Protein AF-0000000084340929 (afdb_homodimer)

Solvent-accessible surface area (backbone atoms only — not comparable to full-atom values): 29767 Å² total; per-residue (Å²): 101,74,38,92,59,51,50,78,84,49,57,75,44,72,41,62,50,47,20,60,75,65,72,46,51,52,34,34,38,38,35,27,52,46,15,69,33,57,70,21,13,46,46,33,40,20,46,16,33,44,50,16,48,39,52,73,74,58,40,46,26,38,19,27,23,43,46,34,85,30,56,43,48,23,32,52,17,29,52,28,29,44,70,72,26,44,32,36,35,23,25,20,44,69,55,78,90,24,58,35,45,22,46,11,44,72,36,64,28,46,80,41,65,72,79,36,76,53,79,66,53,21,52,57,48,16,46,53,49,13,52,50,36,32,73,71,70,44,41,36,41,55,40,53,48,68,43,43,38,33,60,14,8,47,30,27,18,50,44,29,51,54,46,57,63,68,43,68,83,61,70,46,51,29,38,32,32,51,22,69,69,21,20,60,53,9,9,30,41,15,22,30,44,70,51,89,63,88,43,42,34,38,32,29,16,25,69,46,60,40,72,64,44,47,55,52,18,54,52,35,8,44,49,22,7,61,74,71,70,48,46,67,40,58,71,88,35,58,42,69,39,77,52,26,80,93,30,73,57,44,64,52,73,66,28,50,51,47,31,51,48,38,28,40,32,62,24,43,62,43,11,49,47,46,37,15,50,33,48,43,53,42,51,48,38,42,70,72,43,67,80,51,31,31,32,33,48,42,52,28,38,54,67,58,16,51,54,52,44,42,62,64,56,58,127,102,72,39,91,59,50,49,76,84,49,56,74,43,74,42,62,52,46,21,60,76,66,70,46,51,52,34,33,38,37,35,28,51,46,16,68,32,56,68,20,13,46,46,34,40,22,45,17,33,44,51,17,48,40,54,72,75,59,40,46,28,38,18,27,24,43,46,32,82,30,56,42,48,22,34,53,17,31,53,26,29,43,70,70,25,45,31,36,35,24,24,19,45,71,54,78,91,23,59,35,44,22,47,11,43,74,36,62,26,46,80,43,66,72,79,37,76,53,79,66,51,22,50,57,49,17,45,52,50,14,51,50,37,32,73,72,71,43,42,36,42,56,40,53,48,68,43,42,38,33,59,15,9,47,29,27,18,51,45,29,52,53,48,56,63,70,42,68,84,61,71,46,52,31,39,32,32,52,21,68,68,21,21,61,54,9,9,30,43,16,21,29,45,71,50,90,63,87,46,41,33,38,33,29,15,25,69,47,59,41,71,64,46,47,56,52,18,52,52,34,8,43,50,23,8,59,74,71,71,49,47,65,39,57,72,86,36,59,42,71,39,75,51,25,80,93,32,71,56,44,64,51,74,65,26,50,51,47,32,50,48,38,29,41,32,61,25,44,63,44,11,49,47,47,37,16,50,32,47,42,51,42,51,49,38,42,70,72,44,66,78,52,32,30,31,32,46,42,50,27,38,55,68,58,17,51,53,53,45,41,62,66,56,56,128

Foldseek 3Di:
DFAQAFDDDADKDWLVQLCVVLVFFIAIERFQCRRPHPQLFQLNLLLRQVLVVCVVVPAQAEEEEEELQASNLLVNLLSCLVSNHAYEYEYEDDNPPRQSVVNSVVSPHHYHYPPHNDGVVRQVVSCVVQVVCVVVPGNYYYQYGSSQALRSLCSLLVVLVVVLVNCVPFAAQEEFFEQEQQSNVLSNQLNCQQDPHLHAYEYEYQADDPVVSLVRSQVSNQSNNVVVVHDRGDSVSYHYDYQNPPHAQAADPQLVVVQVSCCVGVVDQAGSHTRSSRSSVQVVCRVPNDDGYYYYYPRGSNRRSVVVVVVVPPD/DFAQAFDDDADKDWLVQLCVVLVFFIAIERFQCRRPHDQLRQLNLLLRQVLVVCVVVPAQAEEEEEELQASNLLVNLLSCLVSNHAYEYEYEDDNPPRVSVVNSVVSPHHYHYPPHNPGVVRQVVSCVVQVVCVVVPGNYDYQYGSSQALRSLCSLLVVLVVVLVNCVPFAAQEEFFEQEQQSNVLSNQLNCQQDPHLHAYEYEYQADDPVVSLVRSQVSNQSNNVVVVHDRGDSVSYHYHYQNPPHAQAADPQLVVVQVVCCVGVVDQAGSHTRSSRSSVQSVCRVPNDDGYYYYYPRGSNRRSVVVVVVVPPD

Radius of gyration: 23.86 Å; Cα contacts (8 Å, |Δi|>4): 1573; chains: 2; bounding box: 56×65×59 Å

Sequence (630 aa):
MRFPLAVLPTPLVRADRLTAALATGPLLVKRDDLTGFGAAGNKARALEHLIGQARRVGAEALVACGGPGSNFVAAVAMAAKVAGLDCEIVLWGDPAGAPNVALARAAGARIVCTGSTDRAEPEIRATRRAAELTAAGTRAVAVPRGGSTPVGALGFAAAATELAAQLAGVRPAAIVLPVGSGGSCAGLLAGLAGTDLDVPVVGVSVSRPPGAARAAVLEIAAECAVLRGGPPPRPDQLELVDAVGAGFGITSAREDELARLALHTEGLLLDATYGAKTFAVAVELLQHGPAGPVLWWHTGGVVPAVAHLTKEAVPMRFPLAVLPTPLVRADRLTAALATGPLLVKRDDLTGFGAAGNKARALEHLIGQARRVGAEALVACGGPGSNFVAAVAMAAKVAGLDCEIVLWGDPAGAPNVALARAAGARIVCTGSTDRAEPEIRATRRAAELTAAGTRAVAVPRGGSTPVGALGFAAAATELAAQLAGVRPAAIVLPVGSGGSCAGLLAGLAGTDLDVPVVGVSVSRPPGAARAAVLEIAAECAVLRGGPPPRPDQLELVDAVGAGFGITSAREDELARLALHTEGLLLDATYGAKTFAVAVELLQHGPAGPVLWWHTGGVVPAVAHLTKEAVP

Organism: Pseudonocardia thermophila (NCBI:txid1848)

Nearest PDB structures (foldseek):
  4d99-assembly1_B  TM=9.158E-01  e=7.202E-27  Salmonella enterica subsp. enterica serovar Typhimurium
  4d92-assembly2_C  TM=8.691E-01  e=6.770E-27  Salmonella enterica subsp. enterica serovar Typhimurium
  1tzk-assembly1_C  TM=9.096E-01  e=5.917E-26  Pseudomonas sp. ACP
  1rqx-assembly1_B  TM=8.835E-01  e=1.499E-25  Pseudomonas sp. ACP
  4coo-assembly1_A  TM=6.956E-01  e=1.933E-14  Homo sapiens

Structure (mmCIF, N/CA/C/O backbone):
data_AF-0000000084340929-model_v1
#
loop_
_entity.id
_entity.type
_entity.pdbx_description
1 polymer 'D-cysteine desulfhydrase'
#
loop_
_atom_site.group_PDB
_atom_site.id
_atom_site.type_symbol
_atom_site.label_atom_id
_atom_site.label_alt_id
_atom_site.label_comp_id
_atom_site.label_asym_id
_atom_site.label_entity_id
_atom_site.label_seq_id
_atom_site.pdbx_PDB_ins_code
_atom_site.Cartn_x
_atom_site.Cartn_y
_atom_site.Cartn_z
_atom_site.occupancy
_atom_site.B_iso_or_equiv
_atom_site.auth_seq_id
_atom_site.auth_comp_id
_atom_site.auth_asym_id
_atom_site.auth_atom_id
_atom_site.pdbx_PDB_model_num
ATOM 1 N N . MET A 1 1 ? 15.453 -22.688 -1.314 1 83.94 1 MET A N 1
ATOM 2 C CA . MET A 1 1 ? 15.711 -21.547 -0.455 1 83.94 1 MET A CA 1
ATOM 3 C C . MET A 1 1 ? 14.781 -20.375 -0.798 1 83.94 1 MET A C 1
ATOM 5 O O . MET A 1 1 ? 14.461 -20.156 -1.968 1 83.94 1 MET A O 1
ATOM 9 N N . ARG A 1 2 ? 14.25 -19.766 0.134 1 94.69 2 ARG A N 1
ATOM 10 C CA . ARG A 1 2 ? 13.352 -18.625 0.03 1 94.69 2 ARG A CA 1
ATOM 11 C C . ARG A 1 2 ? 14.141 -17.344 -0.212 1 94.69 2 ARG A C 1
ATOM 13 O O . ARG A 1 2 ? 15.25 -17.172 0.305 1 94.69 2 ARG A O 1
ATOM 20 N N . PHE A 1 3 ? 13.797 -16.469 -1.146 1 98 3 PHE A N 1
ATOM 21 C CA . PHE A 1 3 ? 14.312 -15.133 -1.385 1 98 3 PHE A CA 1
ATOM 22 C C . PHE A 1 3 ? 13.391 -14.078 -0.785 1 98 3 PHE A C 1
ATOM 24 O O . PHE A 1 3 ? 12.367 -13.734 -1.383 1 98 3 PHE A O 1
ATOM 31 N N . PRO A 1 4 ? 13.688 -13.531 0.416 1 97.62 4 PRO A N 1
ATOM 32 C CA . PRO A 1 4 ? 12.734 -12.68 1.126 1 97.62 4 PRO A CA 1
ATOM 33 C C . PRO A 1 4 ? 12.414 -11.391 0.364 1 97.62 4 PRO A C 1
ATOM 35 O O . PRO A 1 4 ? 13.328 -10.688 -0.074 1 97.62 4 PRO A O 1
ATOM 38 N N . LEU A 1 5 ? 11.133 -11.133 0.157 1 98.38 5 LEU A N 1
ATOM 39 C CA . LEU A 1 5 ? 10.648 -9.938 -0.527 1 98.38 5 LEU A CA 1
ATOM 40 C C . LEU A 1 5 ? 9.641 -9.188 0.333 1 98.38 5 LEU A C 1
ATOM 42 O O . LEU A 1 5 ? 9.766 -7.977 0.541 1 98.38 5 LEU A O 1
ATOM 46 N N . ALA A 1 6 ? 8.656 -9.852 0.887 1 98.19 6 ALA A N 1
ATOM 47 C CA . ALA A 1 6 ? 7.512 -9.273 1.589 1 98.19 6 ALA A CA 1
ATOM 48 C C . ALA A 1 6 ? 7.875 -8.914 3.029 1 98.19 6 ALA A C 1
ATOM 50 O O . ALA A 1 6 ? 8.789 -9.508 3.609 1 98.19 6 ALA A O 1
ATOM 51 N N . VAL A 1 7 ? 7.25 -7.906 3.557 1 98.06 7 VAL A N 1
ATOM 52 C CA . VAL A 1 7 ? 7.281 -7.641 4.992 1 98.06 7 VAL A CA 1
ATOM 53 C C . VAL A 1 7 ? 6.191 -8.453 5.691 1 98.06 7 VAL A C 1
ATOM 55 O O . VAL A 1 7 ? 5.004 -8.172 5.539 1 98.06 7 VAL A O 1
ATOM 58 N N . LEU A 1 8 ? 6.547 -9.508 6.457 1 97.94 8 LEU A N 1
ATOM 59 C CA . LEU A 1 8 ? 5.625 -10.453 7.078 1 97.94 8 LEU A CA 1
ATOM 60 C C . LEU A 1 8 ? 5.801 -10.469 8.594 1 97.94 8 LEU A C 1
ATOM 62 O O . LEU A 1 8 ? 6.879 -10.148 9.102 1 97.94 8 LEU A O 1
ATOM 66 N N . PRO A 1 9 ? 4.711 -10.867 9.336 1 98.19 9 PRO A N 1
ATOM 67 C CA . PRO A 1 9 ? 3.359 -11.188 8.875 1 98.19 9 PRO A CA 1
ATOM 68 C C . PRO A 1 9 ? 2.57 -9.953 8.445 1 98.19 9 PRO A C 1
ATOM 70 O O . PRO A 1 9 ? 2.826 -8.852 8.938 1 98.19 9 PRO A O 1
ATOM 73 N N . THR A 1 10 ? 1.701 -10.102 7.496 1 98.69 10 THR A N 1
ATOM 74 C CA . THR A 1 10 ? 0.767 -9.023 7.191 1 98.69 10 THR A CA 1
ATOM 75 C C . THR A 1 10 ? -0.324 -8.938 8.258 1 98.69 10 THR A C 1
ATOM 77 O O . THR A 1 10 ? -0.593 -9.914 8.961 1 98.69 10 THR A O 1
ATOM 80 N N . PRO A 1 11 ? -0.994 -7.793 8.406 1 98.5 11 PRO A N 1
ATOM 81 C CA . PRO A 1 11 ? -1.973 -7.621 9.477 1 98.5 11 PRO A CA 1
ATOM 82 C C . PRO A 1 11 ? -3.262 -8.406 9.234 1 98.5 11 PRO A C 1
ATOM 84 O O . PRO A 1 11 ? -3.621 -8.664 8.086 1 98.5 11 PRO A O 1
ATOM 87 N N . LEU A 1 12 ? -3.875 -8.867 10.273 1 98.56 12 LEU A N 1
ATOM 88 C CA . LEU A 1 12 ? -5.266 -9.289 10.359 1 98.56 12 LEU A CA 1
ATOM 89 C C . LEU A 1 12 ? -6.094 -8.289 11.164 1 98.56 12 LEU A C 1
ATOM 91 O O . LEU A 1 12 ? -5.816 -8.055 12.344 1 98.56 12 LEU A O 1
ATOM 95 N N . VAL A 1 13 ? -7.109 -7.672 10.469 1 98.06 13 VAL A N 1
ATOM 96 C CA . VAL A 1 13 ? -7.824 -6.594 11.141 1 98.06 13 VAL A CA 1
ATOM 97 C C . VAL A 1 13 ? -9.328 -6.848 11.078 1 98.06 13 VAL A C 1
ATOM 99 O O . VAL A 1 13 ? -9.797 -7.637 10.258 1 98.06 13 VAL A O 1
ATOM 102 N N . ARG A 1 14 ? -10.055 -6.195 11.984 1 97.12 14 ARG A N 1
ATOM 103 C CA . ARG A 1 14 ? -11.516 -6.199 11.938 1 97.12 14 ARG A CA 1
ATOM 104 C C . ARG A 1 14 ? -12.047 -5.023 11.125 1 97.12 14 ARG A C 1
ATOM 106 O O . ARG A 1 14 ? -11.523 -3.91 11.227 1 97.12 14 ARG A O 1
ATOM 113 N N . ALA A 1 15 ? -13 -5.273 10.258 1 97.12 15 ALA A N 1
ATOM 114 C CA . ALA A 1 15 ? -13.688 -4.203 9.539 1 97.12 15 ALA A CA 1
ATOM 115 C C . ALA A 1 15 ? -14.898 -3.711 10.312 1 97.12 15 ALA A C 1
ATOM 117 O O . ALA A 1 15 ? -16.047 -3.916 9.891 1 97.12 15 ALA A O 1
ATOM 118 N N . ASP A 1 16 ? -14.711 -2.969 11.359 1 96.25 16 ASP A N 1
ATOM 119 C CA . ASP A 1 16 ? -15.758 -2.611 12.312 1 96.25 16 ASP A CA 1
ATOM 120 C C . ASP A 1 16 ? -16.766 -1.651 11.68 1 96.25 16 ASP A C 1
ATOM 122 O O . ASP A 1 16 ? -17.969 -1.749 11.945 1 96.25 16 ASP A O 1
ATOM 126 N N . ARG A 1 17 ? -16.297 -0.758 10.891 1 96.5 17 ARG A N 1
ATOM 127 C CA . ARG A 1 17 ? -17.203 0.232 10.312 1 96.5 17 ARG A CA 1
ATOM 128 C C . ARG A 1 17 ? -18.094 -0.396 9.25 1 96.5 17 ARG A C 1
ATOM 130 O O . ARG A 1 17 ? -19.266 -0.02 9.102 1 96.5 17 ARG A O 1
ATOM 137 N N . LEU A 1 18 ? -17.5 -1.288 8.469 1 96.31 18 LEU A N 1
ATOM 138 C CA . LEU A 1 18 ? -18.297 -2.035 7.504 1 96.31 18 LEU A CA 1
ATOM 139 C C . LEU A 1 18 ? -19.375 -2.855 8.211 1 96.31 18 LEU A C 1
ATOM 141 O O . LEU A 1 18 ? -20.516 -2.885 7.77 1 96.31 18 LEU A O 1
ATOM 145 N N . THR A 1 19 ? -18.953 -3.572 9.266 1 94.19 19 THR A N 1
ATOM 146 C CA . THR A 1 19 ? -19.875 -4.383 10.055 1 94.19 19 THR A CA 1
ATOM 147 C C . THR A 1 19 ? -21.031 -3.537 10.57 1 94.19 19 THR A C 1
ATOM 149 O O . THR A 1 19 ? -22.188 -3.959 10.516 1 94.19 19 THR A O 1
ATOM 152 N N . ALA A 1 20 ? -20.734 -2.377 11.008 1 94.69 20 ALA A N 1
ATOM 153 C CA . ALA A 1 20 ? -21.766 -1.463 11.492 1 94.69 20 ALA A CA 1
ATOM 154 C C . ALA A 1 20 ? -22.688 -1.015 10.359 1 94.69 20 ALA A C 1
ATOM 156 O O . ALA A 1 20 ? -23.906 -0.996 10.516 1 94.69 20 ALA A O 1
ATOM 157 N N . ALA A 1 21 ? -22.094 -0.704 9.219 1 95.06 21 ALA A N 1
ATOM 158 C CA . ALA A 1 21 ? -22.844 -0.2 8.078 1 95.06 21 ALA A CA 1
ATOM 159 C C . ALA A 1 21 ? -23.797 -1.263 7.547 1 95.06 21 ALA A C 1
ATOM 161 O O . ALA A 1 21 ? -24.922 -0.947 7.117 1 95.06 21 ALA A O 1
ATOM 162 N N . LEU A 1 22 ? -23.375 -2.523 7.613 1 94.62 22 LEU A N 1
ATOM 163 C CA . LEU A 1 22 ? -24.156 -3.619 7.059 1 94.62 22 LEU A CA 1
ATOM 164 C C . LEU A 1 22 ? -25.031 -4.254 8.133 1 94.62 22 LEU A C 1
ATOM 166 O O . LEU A 1 22 ? -25.906 -5.074 7.824 1 94.62 22 LEU A O 1
ATOM 170 N N . ALA A 1 23 ? -24.859 -3.9 9.359 1 91.75 23 ALA A N 1
ATOM 171 C CA . ALA A 1 23 ? -25.562 -4.496 10.484 1 91.75 23 ALA A CA 1
ATOM 172 C C . ALA A 1 23 ? -25.469 -6.02 10.453 1 91.75 23 ALA A C 1
ATOM 174 O O . ALA A 1 23 ? -26.469 -6.719 10.578 1 91.75 23 ALA A O 1
ATOM 175 N N . THR A 1 24 ? -24.344 -6.559 10.203 1 88.62 24 THR A N 1
ATOM 176 C CA . THR A 1 24 ? -24.078 -7.988 10.102 1 88.62 24 THR A CA 1
ATOM 177 C C . THR A 1 24 ? -22.906 -8.383 10.992 1 88.62 24 THR A C 1
ATOM 179 O O . THR A 1 24 ? -22.406 -7.57 11.766 1 88.62 24 THR A O 1
ATOM 182 N N . GLY A 1 25 ? -22.516 -9.688 11 1 84.69 25 GLY A N 1
ATOM 183 C CA . GLY A 1 25 ? -21.406 -10.203 11.797 1 84.69 25 GLY A CA 1
ATOM 184 C C . GLY A 1 25 ? -20.062 -9.609 11.398 1 84.69 25 GLY A C 1
ATOM 185 O O . GLY A 1 25 ? -19.969 -8.859 10.422 1 84.69 25 GLY A O 1
ATOM 186 N N . PRO A 1 26 ? -19.062 -9.945 12.156 1 94.31 26 PRO A N 1
ATOM 187 C CA . PRO A 1 26 ? -17.766 -9.32 11.945 1 94.31 26 PRO A CA 1
ATOM 188 C C . PRO A 1 26 ? -17.078 -9.797 10.664 1 94.31 26 PRO A C 1
ATOM 190 O O . PRO A 1 26 ? -17.203 -10.969 10.289 1 94.31 26 PRO A O 1
ATOM 193 N N . LEU A 1 27 ? -16.547 -8.914 10.039 1 97.38 27 LEU A N 1
ATOM 194 C CA . LEU A 1 27 ? -15.656 -9.211 8.914 1 97.38 27 LEU A CA 1
ATOM 195 C C . LEU A 1 27 ? -14.195 -9.008 9.305 1 97.38 27 LEU A C 1
ATOM 197 O O . LEU A 1 27 ? -13.82 -7.941 9.789 1 97.38 27 LEU A O 1
ATOM 201 N N . LEU A 1 28 ? -13.445 -10.086 9.18 1 98.31 28 LEU A N 1
ATOM 202 C CA . LEU A 1 28 ? -12 -10.008 9.32 1 98.31 28 LEU A CA 1
ATOM 203 C C . LEU A 1 28 ? -11.336 -9.828 7.957 1 98.31 28 LEU A C 1
ATOM 205 O O . LEU A 1 28 ? -11.766 -10.422 6.965 1 98.31 28 LEU A O 1
ATOM 209 N N . VAL A 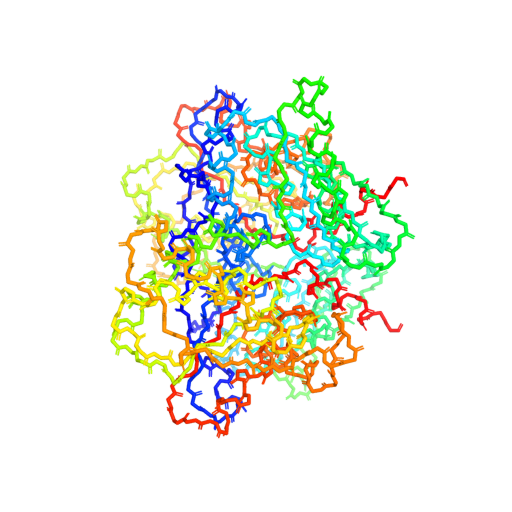1 29 ? -10.352 -9.008 7.906 1 98.69 29 VAL A N 1
ATOM 210 C CA . VAL A 1 29 ? -9.633 -8.766 6.66 1 98.69 29 VAL A CA 1
ATOM 211 C C . VAL A 1 29 ? -8.156 -9.117 6.84 1 98.69 29 VAL A C 1
ATOM 213 O O . VAL A 1 29 ? -7.469 -8.523 7.668 1 98.69 29 VAL A O 1
ATOM 216 N N . LYS A 1 30 ? -7.645 -10.148 6.137 1 98.88 30 LYS A N 1
ATOM 217 C CA . LYS A 1 30 ? -6.215 -10.422 6.02 1 98.88 30 LYS A CA 1
ATOM 218 C C . LYS A 1 30 ? -5.562 -9.516 4.977 1 98.88 30 LYS A C 1
ATOM 220 O O . LYS A 1 30 ? -5.855 -9.633 3.785 1 98.88 30 LYS A O 1
ATOM 225 N N . ARG A 1 31 ? -4.602 -8.672 5.359 1 98.69 31 ARG A N 1
ATOM 226 C CA . ARG A 1 31 ? -4.191 -7.5 4.594 1 98.69 31 ARG A CA 1
ATOM 227 C C . ARG A 1 31 ? -2.92 -7.781 3.801 1 98.69 31 ARG A C 1
ATOM 229 O O . ARG A 1 31 ? -1.924 -7.07 3.941 1 98.69 31 ARG A O 1
ATOM 236 N N . ASP A 1 32 ? -3.02 -8.641 2.857 1 98.69 32 ASP A N 1
ATOM 237 C CA . ASP A 1 32 ? -1.864 -8.93 2.012 1 98.69 32 ASP A CA 1
ATOM 238 C C . ASP A 1 32 ? -1.611 -7.789 1.026 1 98.69 32 ASP A C 1
ATOM 240 O O . ASP A 1 32 ? -0.556 -7.734 0.391 1 98.69 32 ASP A O 1
ATOM 244 N N . ASP A 1 33 ? -2.545 -6.844 0.905 1 98 33 ASP A N 1
ATOM 245 C CA . ASP A 1 33 ? -2.242 -5.621 0.169 1 98 33 ASP A CA 1
ATOM 246 C C . ASP A 1 33 ? -1.09 -4.859 0.821 1 98 33 ASP A C 1
ATOM 248 O O . ASP A 1 33 ? -0.499 -3.971 0.205 1 98 33 ASP A O 1
ATOM 252 N N . LEU A 1 34 ? -0.66 -5.281 2.018 1 98.31 34 LEU A N 1
ATOM 253 C CA . LEU A 1 34 ? 0.376 -4.578 2.77 1 98.31 34 LEU A CA 1
ATOM 254 C C . LEU A 1 34 ? 1.635 -5.434 2.885 1 98.31 34 LEU A C 1
ATOM 256 O O . LEU A 1 34 ? 2.324 -5.395 3.906 1 98.31 34 LEU A O 1
ATOM 260 N N . THR A 1 35 ? 1.972 -6.18 1.845 1 98.31 35 THR A N 1
ATOM 261 C CA . THR A 1 35 ? 3.164 -7.02 1.884 1 98.31 35 THR A CA 1
ATOM 262 C C . THR A 1 35 ? 4.426 -6.176 1.717 1 98.31 35 THR A C 1
ATOM 264 O O . THR A 1 35 ? 5.535 -6.648 1.971 1 98.31 35 THR A O 1
ATOM 267 N N . GLY A 1 36 ? 4.324 -4.938 1.209 1 97.06 36 GLY A N 1
ATOM 268 C CA . GLY A 1 36 ? 5.402 -3.963 1.3 1 97.06 36 GLY A CA 1
ATOM 269 C C . GLY A 1 36 ? 6.391 -4.062 0.156 1 97.06 36 GLY A C 1
ATOM 270 O O . GLY A 1 36 ? 7.352 -3.291 0.092 1 97.06 36 GLY A O 1
ATOM 271 N N . PHE A 1 37 ? 6.254 -4.965 -0.785 1 98.12 37 PHE A N 1
ATOM 272 C CA . PHE A 1 37 ? 7.145 -5.09 -1.934 1 98.12 37 PHE A CA 1
ATOM 273 C C . PHE A 1 37 ? 6.465 -4.582 -3.201 1 98.12 37 PHE A C 1
ATOM 275 O O . PHE A 1 37 ? 5.691 -5.309 -3.832 1 98.12 37 PHE A O 1
ATOM 282 N N . GLY A 1 38 ? 6.828 -3.32 -3.49 1 94.12 38 GLY A N 1
ATOM 283 C CA . GLY A 1 38 ? 6.184 -2.684 -4.629 1 94.12 38 GLY A CA 1
ATOM 284 C C . GLY A 1 38 ? 4.684 -2.539 -4.461 1 94.12 38 GLY A C 1
ATOM 285 O O . GLY A 1 38 ? 4.219 -1.921 -3.502 1 94.12 38 GLY A O 1
ATOM 286 N N . ALA A 1 39 ? 3.906 -3.053 -5.066 1 92.88 39 ALA A N 1
ATOM 287 C CA . ALA A 1 39 ? 2.455 -3.221 -5.062 1 92.88 39 ALA A CA 1
ATOM 288 C C . ALA A 1 39 ? 2.066 -4.652 -5.426 1 92.88 39 ALA A C 1
ATOM 290 O O . ALA A 1 39 ? 1.045 -4.875 -6.078 1 92.88 39 ALA A O 1
ATOM 291 N N . ALA A 1 40 ? 2.883 -5.559 -4.961 1 97.81 40 ALA A N 1
ATOM 292 C CA . ALA A 1 40 ? 2.768 -6.941 -5.414 1 97.81 40 ALA A CA 1
ATOM 293 C C . ALA A 1 40 ? 1.618 -7.656 -4.707 1 97.81 40 ALA A C 1
ATOM 295 O O . ALA A 1 40 ? 1.147 -8.695 -5.168 1 97.81 40 ALA A O 1
ATOM 296 N N . GLY A 1 41 ? 1.2 -7.074 -3.506 1 98 41 GLY A N 1
ATOM 297 C CA . GLY A 1 41 ? 0.197 -7.781 -2.725 1 98 41 GLY A CA 1
ATOM 298 C C . GLY A 1 41 ? 0.59 -9.211 -2.398 1 98 41 GLY A C 1
ATOM 299 O O . GLY A 1 41 ? 1.713 -9.469 -1.958 1 98 41 GLY A O 1
ATOM 300 N N . ASN A 1 42 ? -0.356 -10.078 -2.613 1 98.44 42 ASN A N 1
ATOM 301 C CA . ASN A 1 42 ? -0.174 -11.477 -2.248 1 98.44 42 ASN A CA 1
ATOM 302 C C . ASN A 1 42 ? 0.879 -12.148 -3.121 1 98.44 42 ASN A C 1
ATOM 304 O O . ASN A 1 42 ? 1.416 -13.195 -2.756 1 98.44 42 ASN A O 1
ATOM 308 N N . LYS A 1 43 ? 1.188 -11.562 -4.293 1 98.69 43 LYS A N 1
ATOM 309 C CA . LYS A 1 43 ? 2.094 -12.219 -5.234 1 98.69 43 LYS A CA 1
ATOM 310 C C . LYS A 1 43 ? 3.51 -12.289 -4.672 1 98.69 43 LYS A C 1
ATOM 312 O O . LYS A 1 43 ? 4.293 -13.156 -5.059 1 98.69 43 LYS A O 1
ATOM 317 N N . ALA A 1 44 ? 3.805 -11.391 -3.77 1 98.75 44 ALA A N 1
ATOM 318 C CA . ALA A 1 44 ? 5.133 -11.406 -3.158 1 98.75 44 ALA A CA 1
ATOM 319 C C . ALA A 1 44 ? 5.41 -12.75 -2.482 1 98.75 44 ALA A C 1
ATOM 321 O O . ALA A 1 44 ? 6.543 -13.234 -2.496 1 98.75 44 ALA A O 1
ATOM 322 N N . ARG A 1 45 ? 4.379 -13.359 -1.939 1 98.69 45 ARG A N 1
ATOM 323 C CA . ARG A 1 45 ? 4.547 -14.609 -1.217 1 98.69 45 ARG A CA 1
ATOM 324 C C . ARG A 1 45 ? 5.012 -15.727 -2.15 1 98.69 45 ARG A C 1
ATOM 326 O O . ARG A 1 45 ? 5.938 -16.469 -1.822 1 98.69 45 ARG A O 1
ATOM 333 N N . ALA A 1 46 ? 4.355 -15.844 -3.293 1 98.69 46 ALA A N 1
ATOM 334 C CA . ALA A 1 46 ? 4.75 -16.859 -4.266 1 98.69 46 ALA A CA 1
ATOM 335 C C . ALA A 1 46 ? 6.145 -16.578 -4.824 1 98.69 46 ALA A C 1
ATOM 337 O O . ALA A 1 46 ? 6.953 -17.484 -4.984 1 98.69 46 ALA A O 1
ATOM 338 N N . LEU A 1 47 ? 6.379 -15.328 -5.086 1 98.81 47 LEU A N 1
ATOM 339 C CA . LEU A 1 47 ? 7.602 -14.922 -5.77 1 98.81 47 LEU A CA 1
ATOM 340 C C . LEU A 1 47 ? 8.82 -15.172 -4.895 1 98.81 47 LEU A C 1
ATOM 342 O O . LEU A 1 47 ? 9.906 -15.461 -5.402 1 98.81 47 LEU A O 1
ATOM 346 N N . GLU A 1 48 ? 8.688 -15.102 -3.57 1 98.81 48 GLU A N 1
ATOM 347 C CA . GLU A 1 48 ? 9.82 -15.406 -2.697 1 98.81 48 GLU A CA 1
ATOM 348 C C . GLU A 1 48 ? 10.344 -16.812 -2.957 1 98.81 48 GLU A C 1
ATOM 350 O O . GLU A 1 48 ? 11.555 -17.047 -2.939 1 98.81 48 GLU A O 1
ATOM 355 N N . HIS A 1 49 ? 9.484 -17.734 -3.217 1 98.81 49 HIS A N 1
ATOM 356 C CA . HIS A 1 49 ? 9.875 -19.125 -3.43 1 98.81 49 HIS A CA 1
ATOM 357 C C . HIS A 1 49 ? 10.281 -19.375 -4.879 1 98.81 49 HIS A C 1
ATOM 359 O O . HIS A 1 49 ? 11.227 -20.125 -5.148 1 98.81 49 HIS A O 1
ATOM 365 N N . LEU A 1 50 ? 9.602 -18.734 -5.828 1 98.81 50 LEU A N 1
ATOM 366 C CA . LEU A 1 50 ? 9.93 -18.891 -7.242 1 98.81 50 LEU A CA 1
ATOM 367 C C . LEU A 1 50 ? 11.305 -18.328 -7.551 1 98.81 50 LEU A C 1
ATOM 369 O O . LEU A 1 50 ? 12.094 -18.938 -8.273 1 98.81 50 LEU A O 1
ATOM 373 N N . ILE A 1 51 ? 11.602 -17.141 -6.992 1 98.81 51 ILE A N 1
ATOM 374 C CA . ILE A 1 51 ? 12.914 -16.531 -7.172 1 98.81 51 ILE A CA 1
ATOM 375 C C . ILE A 1 51 ? 13.977 -17.391 -6.492 1 98.81 51 ILE A C 1
ATOM 377 O O . ILE A 1 51 ? 15.062 -17.594 -7.043 1 98.81 51 ILE A O 1
ATOM 381 N N . GLY A 1 52 ? 13.648 -17.844 -5.234 1 98.5 52 GLY A N 1
ATOM 382 C CA . GLY A 1 52 ? 14.578 -18.75 -4.566 1 98.5 52 GLY A CA 1
ATOM 383 C C . GLY A 1 52 ? 14.938 -19.953 -5.41 1 98.5 52 GLY A C 1
ATOM 384 O O . GLY A 1 52 ? 16.109 -20.312 -5.523 1 98.5 52 GLY A O 1
ATOM 385 N N . GLN A 1 53 ? 13.938 -20.578 -6.027 1 98.19 53 GLN A N 1
ATOM 386 C CA . GLN A 1 53 ? 14.156 -21.75 -6.883 1 98.19 53 GLN A CA 1
ATOM 387 C C . GLN A 1 53 ? 14.984 -21.375 -8.109 1 98.19 53 GLN A C 1
ATOM 389 O O . GLN A 1 53 ? 15.891 -22.125 -8.492 1 98.19 53 GLN A O 1
ATOM 394 N N . ALA A 1 54 ? 14.609 -20.266 -8.75 1 98.5 54 ALA A N 1
ATOM 395 C CA . ALA A 1 54 ? 15.344 -19.812 -9.93 1 98.5 54 ALA A CA 1
ATOM 396 C C . ALA A 1 54 ? 16.828 -19.609 -9.617 1 98.5 54 ALA A C 1
ATOM 398 O O . ALA A 1 54 ? 17.688 -20.031 -10.375 1 98.5 54 ALA A O 1
ATOM 399 N N . ARG A 1 55 ? 17.094 -19.031 -8.492 1 97.69 55 ARG A N 1
ATOM 400 C CA . ARG A 1 55 ? 18.484 -18.781 -8.094 1 97.69 55 ARG A CA 1
ATOM 401 C C . ARG A 1 55 ? 19.203 -20.094 -7.797 1 97.69 55 ARG A C 1
ATOM 403 O O . ARG A 1 55 ? 20.391 -20.234 -8.117 1 97.69 55 ARG A O 1
ATOM 410 N N . ARG A 1 56 ? 18.531 -20.969 -7.199 1 97.25 56 ARG A N 1
ATOM 411 C CA . ARG A 1 56 ? 19.125 -22.266 -6.848 1 97.25 56 ARG A CA 1
ATOM 412 C C . ARG A 1 56 ? 19.625 -23 -8.086 1 97.25 56 ARG A C 1
ATOM 414 O O . ARG A 1 56 ? 20.656 -23.672 -8.047 1 97.25 56 ARG A O 1
ATOM 421 N N . VAL A 1 57 ? 18.953 -22.844 -9.211 1 96.94 57 VAL A N 1
ATOM 422 C CA . VAL A 1 57 ? 19.328 -23.594 -10.414 1 96.94 57 VAL A CA 1
ATOM 423 C C . VAL A 1 57 ? 20.219 -22.734 -11.297 1 96.94 57 VAL A C 1
ATOM 425 O O . VAL A 1 57 ? 20.516 -23.094 -12.43 1 96.94 57 VAL A O 1
ATOM 428 N N . GLY A 1 58 ? 20.516 -21.516 -10.812 1 97.81 58 GLY A N 1
ATOM 429 C CA . GLY A 1 58 ? 21.453 -20.656 -11.516 1 97.81 58 GLY A CA 1
ATOM 430 C C . GLY A 1 58 ? 20.828 -19.906 -12.672 1 97.81 58 GLY A C 1
ATOM 431 O O . GLY A 1 58 ? 21.5 -19.578 -13.648 1 97.81 58 GLY A O 1
ATOM 432 N N . ALA A 1 59 ? 19.547 -19.672 -12.594 1 98.56 59 ALA A N 1
ATOM 433 C CA . ALA A 1 59 ? 18.875 -18.922 -13.656 1 98.56 59 ALA A CA 1
ATOM 434 C C . ALA A 1 59 ? 19.422 -17.516 -13.766 1 98.56 59 ALA A C 1
ATOM 436 O O . ALA A 1 59 ? 19.797 -16.906 -12.758 1 98.56 59 ALA A O 1
ATOM 437 N N . GLU A 1 60 ? 19.438 -17.047 -14.977 1 98.75 60 GLU A N 1
ATOM 438 C CA . GLU A 1 60 ? 19.844 -15.68 -15.266 1 98.75 60 GLU A CA 1
ATOM 439 C C . GLU A 1 60 ? 18.656 -14.82 -15.703 1 98.75 60 GLU A C 1
ATOM 441 O O . GLU A 1 60 ? 18.75 -13.594 -15.711 1 98.75 60 GLU A O 1
ATOM 446 N N . ALA A 1 61 ? 17.594 -15.508 -16.062 1 98.75 61 ALA A N 1
ATOM 447 C CA . ALA A 1 61 ? 16.422 -14.805 -16.562 1 98.75 61 ALA A CA 1
ATOM 448 C C . ALA A 1 61 ? 15.141 -15.562 -16.234 1 98.75 61 ALA A C 1
ATOM 450 O O . ALA A 1 61 ? 15.156 -16.797 -16.125 1 98.75 61 ALA A O 1
ATOM 451 N N . LEU A 1 62 ? 14.133 -14.82 -16.047 1 98.88 62 LEU A N 1
ATOM 452 C CA . LEU A 1 62 ? 12.781 -15.359 -15.992 1 98.88 62 LEU A CA 1
ATOM 453 C C . LEU A 1 62 ? 11.992 -14.992 -17.25 1 98.88 62 LEU A C 1
ATOM 455 O O . LEU A 1 62 ? 12.125 -13.875 -17.766 1 98.88 62 LEU A O 1
ATOM 459 N N . VAL A 1 63 ? 11.195 -15.906 -17.75 1 98.88 63 VAL A N 1
ATOM 460 C CA . VAL A 1 63 ? 10.203 -15.617 -18.766 1 98.88 63 VAL A CA 1
ATOM 461 C C . VAL A 1 63 ? 8.797 -15.867 -18.219 1 98.88 63 VAL A C 1
ATOM 463 O O . VAL A 1 63 ? 8.383 -17.016 -18.078 1 98.88 63 VAL A O 1
ATOM 466 N N . ALA A 1 64 ? 8.133 -14.812 -17.891 1 98.62 64 ALA A N 1
ATOM 467 C CA . ALA A 1 64 ? 6.801 -14.906 -17.312 1 98.62 64 ALA A CA 1
ATOM 468 C C . ALA A 1 64 ? 5.727 -14.555 -18.344 1 98.62 64 ALA A C 1
ATOM 470 O O . ALA A 1 64 ? 6.039 -14.273 -19.5 1 98.62 64 ALA A O 1
ATOM 471 N N . CYS A 1 65 ? 4.457 -14.695 -17.938 1 97.75 65 CYS A N 1
ATOM 472 C CA . CYS A 1 65 ? 3.363 -14.414 -18.859 1 97.75 65 CYS A CA 1
ATOM 473 C C . CYS A 1 65 ? 2.137 -13.906 -18.109 1 97.75 65 CYS A C 1
ATOM 475 O O . CYS A 1 65 ? 2.059 -14.023 -16.891 1 97.75 65 CYS A O 1
ATOM 477 N N . GLY A 1 66 ? 1.253 -13.297 -18.781 1 94.75 66 GLY A N 1
ATOM 478 C CA . GLY A 1 66 ? 0.024 -12.781 -18.203 1 94.75 66 GLY A CA 1
ATOM 479 C C . GLY A 1 66 ? -0.75 -11.883 -19.141 1 94.75 66 GLY A C 1
ATOM 480 O O . GLY A 1 66 ? -0.649 -12.016 -20.359 1 94.75 66 GLY A O 1
ATOM 481 N N . GLY A 1 67 ? -1.642 -11.117 -18.609 1 92.19 67 GLY A N 1
ATOM 482 C CA . GLY A 1 67 ? -2.398 -10.102 -19.328 1 92.19 67 GLY A CA 1
ATOM 483 C C . GLY A 1 67 ? -2.117 -8.695 -18.844 1 92.19 67 GLY A C 1
ATOM 484 O O . GLY A 1 67 ? -1.388 -8.5 -17.875 1 92.19 67 GLY A O 1
ATOM 485 N N . PRO A 1 68 ? -2.66 -7.715 -19.547 1 89.06 68 PRO A N 1
ATOM 486 C CA . PRO A 1 68 ? -2.377 -6.316 -19.219 1 89.06 68 PRO A CA 1
ATOM 487 C C . PRO A 1 68 ? -2.84 -5.934 -17.812 1 89.06 68 PRO A C 1
ATOM 489 O O . PRO A 1 68 ? -2.256 -5.047 -17.188 1 89.06 68 PRO A O 1
ATOM 492 N N . GLY A 1 69 ? -3.779 -6.574 -17.281 1 87.38 69 GLY A N 1
ATOM 493 C CA . GLY A 1 69 ? -4.305 -6.227 -15.961 1 87.38 69 GLY A CA 1
ATOM 494 C C . GLY A 1 69 ? -3.721 -7.066 -14.844 1 87.38 69 GLY A C 1
ATOM 495 O O . GLY A 1 69 ? -4.098 -6.91 -13.68 1 87.38 69 GLY A O 1
ATOM 496 N N . SER A 1 70 ? -2.762 -7.844 -15.117 1 92 70 SER A N 1
ATOM 497 C CA . SER A 1 70 ? -2.225 -8.805 -14.164 1 92 70 SER A CA 1
ATOM 498 C C . SER A 1 70 ? -1.333 -8.125 -13.133 1 92 70 SER A C 1
ATOM 500 O O . SER A 1 70 ? -0.316 -7.527 -13.477 1 92 70 SER A O 1
ATOM 502 N N . ASN A 1 71 ? -1.688 -8.336 -11.836 1 94.25 71 ASN A N 1
ATOM 503 C CA . ASN A 1 71 ? -0.814 -7.887 -10.758 1 94.25 71 ASN A CA 1
ATOM 504 C C . ASN A 1 71 ? 0.502 -8.664 -10.75 1 94.25 71 ASN A C 1
ATOM 506 O O . ASN A 1 71 ? 1.536 -8.125 -10.344 1 94.25 71 ASN A O 1
ATOM 510 N N . PHE A 1 72 ? 0.434 -9.867 -11.211 1 97.56 72 PHE A N 1
ATOM 511 C CA . PHE A 1 72 ? 1.605 -10.734 -11.18 1 97.56 72 PHE A CA 1
ATOM 512 C C . PHE A 1 72 ? 2.68 -10.234 -12.141 1 97.56 72 PHE A C 1
ATOM 514 O O . PHE A 1 72 ? 3.873 -10.344 -11.852 1 97.56 72 PHE A O 1
ATOM 521 N N . VAL A 1 73 ? 2.32 -9.656 -13.25 1 96.88 73 VAL A N 1
ATOM 522 C CA . VAL A 1 73 ? 3.268 -9.219 -14.266 1 96.88 73 VAL A CA 1
ATOM 523 C C . VAL A 1 73 ? 4.172 -8.133 -13.695 1 96.88 73 VAL A C 1
ATOM 525 O O . VAL A 1 73 ? 5.395 -8.18 -13.859 1 96.88 73 VAL A O 1
ATOM 528 N N . ALA A 1 74 ? 3.57 -7.223 -13.008 1 97.31 74 ALA A N 1
ATOM 529 C CA . ALA A 1 74 ? 4.367 -6.184 -12.359 1 97.31 74 ALA A CA 1
ATOM 530 C C . ALA A 1 74 ? 5.227 -6.77 -11.242 1 97.31 74 ALA A C 1
ATOM 532 O O . ALA A 1 74 ? 6.406 -6.441 -11.117 1 97.31 74 ALA A O 1
ATOM 533 N N . ALA A 1 75 ? 4.672 -7.633 -10.492 1 98.62 75 ALA A N 1
ATOM 534 C CA . ALA A 1 75 ? 5.34 -8.203 -9.328 1 98.62 75 ALA A CA 1
ATOM 535 C C . ALA A 1 75 ? 6.547 -9.039 -9.734 1 98.62 75 ALA A C 1
ATOM 537 O O . ALA A 1 75 ? 7.625 -8.914 -9.148 1 98.62 75 ALA A O 1
ATOM 538 N N . VAL A 1 76 ? 6.379 -9.883 -10.727 1 98.81 76 VAL A N 1
ATOM 539 C CA . VAL A 1 76 ? 7.461 -10.773 -11.125 1 98.81 76 VAL A CA 1
ATOM 540 C C . VAL A 1 76 ? 8.594 -9.969 -11.758 1 98.81 76 VAL A C 1
ATOM 542 O O . VAL A 1 76 ? 9.766 -10.297 -11.586 1 98.81 76 VAL A O 1
ATOM 545 N N . ALA A 1 77 ? 8.266 -8.922 -12.477 1 98.56 77 ALA A N 1
ATOM 546 C CA . ALA A 1 77 ? 9.289 -8.039 -13.047 1 98.56 77 ALA A CA 1
ATOM 547 C C . ALA A 1 77 ? 10.141 -7.418 -11.945 1 98.56 77 ALA A C 1
ATOM 549 O O . ALA A 1 77 ? 11.375 -7.445 -12.023 1 98.56 77 ALA A O 1
ATOM 550 N N . MET A 1 78 ? 9.5 -6.902 -10.938 1 98.38 78 MET A N 1
ATOM 551 C CA . MET A 1 78 ? 10.219 -6.277 -9.836 1 98.38 78 MET A CA 1
ATOM 552 C C . MET A 1 78 ? 11.039 -7.309 -9.062 1 98.38 78 MET A C 1
ATOM 554 O O . MET A 1 78 ? 12.195 -7.055 -8.719 1 98.38 78 MET A O 1
ATOM 558 N N . ALA A 1 79 ? 10.445 -8.445 -8.828 1 98.81 79 ALA A N 1
ATOM 559 C CA . ALA A 1 79 ? 11.133 -9.492 -8.078 1 98.81 79 ALA A CA 1
ATOM 560 C C . ALA A 1 79 ? 12.375 -9.977 -8.82 1 98.81 79 ALA A C 1
ATOM 562 O O . ALA A 1 79 ? 13.43 -10.188 -8.211 1 98.81 79 ALA A O 1
ATOM 563 N N . ALA A 1 80 ? 12.219 -10.156 -10.125 1 98.75 80 ALA A N 1
ATOM 564 C CA . ALA A 1 80 ? 13.367 -10.555 -10.93 1 98.75 80 ALA A CA 1
ATOM 565 C C . ALA A 1 80 ? 14.484 -9.523 -10.844 1 98.75 80 ALA A C 1
ATOM 567 O O . ALA A 1 80 ? 15.641 -9.867 -10.602 1 98.75 80 ALA A O 1
ATOM 568 N N . LYS A 1 81 ? 14.125 -8.297 -11 1 98.38 81 LYS A N 1
ATOM 569 C CA . LYS A 1 81 ? 15.109 -7.215 -10.984 1 98.38 81 LYS A CA 1
ATOM 570 C C . LYS A 1 81 ? 15.852 -7.164 -9.656 1 98.38 81 LYS A C 1
ATOM 572 O O . LYS A 1 81 ? 17.078 -7.09 -9.633 1 98.38 81 LYS A O 1
ATOM 577 N N . VAL A 1 82 ? 15.141 -7.258 -8.547 1 97.94 82 VAL A N 1
ATOM 578 C CA . VAL A 1 82 ? 15.766 -7.141 -7.23 1 97.94 82 VAL A CA 1
ATOM 579 C C . VAL A 1 82 ? 16.656 -8.359 -6.973 1 97.94 82 VAL A C 1
ATOM 581 O O . VAL A 1 82 ? 17.641 -8.273 -6.23 1 97.94 82 VAL A O 1
ATOM 584 N N . ALA A 1 83 ? 16.328 -9.445 -7.633 1 97.81 83 ALA A N 1
ATOM 585 C CA . ALA A 1 83 ? 17.109 -10.672 -7.457 1 97.81 83 ALA A CA 1
ATOM 586 C C . ALA A 1 83 ? 18.281 -10.727 -8.438 1 97.81 83 ALA A C 1
ATOM 588 O O . ALA A 1 83 ? 19.047 -11.688 -8.43 1 97.81 83 ALA A O 1
ATOM 589 N N . GLY A 1 84 ? 18.391 -9.727 -9.32 1 97.38 84 GLY A N 1
ATOM 590 C CA . GLY A 1 84 ? 19.484 -9.672 -10.281 1 97.38 84 GLY A CA 1
ATOM 591 C C . GLY A 1 84 ? 19.234 -10.523 -11.516 1 97.38 84 GLY A C 1
ATOM 592 O O . GLY A 1 84 ? 20.188 -10.953 -12.172 1 97.38 84 GLY A O 1
ATOM 593 N N . LEU A 1 85 ? 17.984 -10.828 -11.82 1 98.62 85 LEU A N 1
ATOM 594 C CA . LEU A 1 85 ? 17.609 -11.641 -12.977 1 98.62 85 LEU A CA 1
ATOM 595 C C . LEU A 1 85 ? 17 -10.773 -14.07 1 98.62 85 LEU A C 1
ATOM 597 O O . LEU A 1 85 ? 16.297 -9.805 -13.781 1 98.62 85 LEU A O 1
ATOM 601 N N . ASP A 1 86 ? 17.297 -11.109 -15.32 1 98.5 86 ASP A N 1
ATOM 602 C CA . ASP A 1 86 ? 16.531 -10.523 -16.422 1 98.5 86 ASP A CA 1
ATOM 603 C C . ASP A 1 86 ? 15.094 -11.047 -16.422 1 98.5 86 ASP A C 1
ATOM 605 O O . ASP A 1 86 ? 14.812 -12.109 -15.852 1 98.5 86 ASP A O 1
ATOM 609 N N . CYS A 1 87 ? 14.227 -10.273 -17 1 98.81 87 CYS A N 1
ATOM 610 C CA . CYS A 1 87 ? 12.828 -10.688 -17.031 1 98.81 87 CYS A CA 1
ATOM 611 C C . CYS A 1 87 ? 12.172 -10.336 -18.359 1 98.81 87 CYS A C 1
ATOM 613 O O . CYS A 1 87 ? 12.258 -9.188 -18.812 1 98.81 87 CYS A O 1
ATOM 615 N N . GLU A 1 88 ? 11.664 -11.258 -18.969 1 98.75 88 GLU A N 1
ATOM 616 C CA . GLU A 1 88 ? 10.797 -11.086 -20.141 1 98.75 88 GLU A CA 1
ATOM 617 C C . GLU A 1 88 ? 9.367 -11.508 -19.828 1 98.75 88 GLU A C 1
ATOM 619 O O . GLU A 1 88 ? 9.141 -12.531 -19.188 1 98.75 88 GLU A O 1
ATOM 624 N N . ILE A 1 89 ? 8.438 -10.695 -20.219 1 98.38 89 ILE A N 1
ATOM 625 C CA . ILE A 1 89 ? 7.031 -10.984 -19.969 1 98.38 89 ILE A CA 1
ATOM 626 C C . ILE A 1 89 ? 6.281 -11.125 -21.297 1 98.38 89 ILE A C 1
ATOM 628 O O . ILE A 1 89 ? 6.23 -10.18 -22.078 1 98.38 89 ILE A O 1
ATOM 632 N N . VAL A 1 90 ? 5.691 -12.242 -21.484 1 98.31 90 VAL A N 1
ATOM 633 C CA . VAL A 1 90 ? 4.848 -12.5 -22.656 1 98.31 90 VAL A CA 1
ATOM 634 C C . VAL A 1 90 ? 3.393 -12.18 -22.312 1 98.31 90 VAL A C 1
ATOM 636 O O . VAL A 1 90 ? 2.812 -12.773 -21.406 1 98.31 90 VAL A O 1
ATOM 639 N N . LEU A 1 91 ? 2.834 -11.266 -23.062 1 96.88 91 LEU A N 1
ATOM 640 C CA . LEU A 1 91 ? 1.505 -10.758 -22.75 1 96.88 91 LEU A CA 1
ATOM 641 C C . LEU A 1 91 ? 0.518 -11.078 -23.859 1 96.88 91 LEU A C 1
ATOM 643 O O . LEU A 1 91 ? 0.858 -10.984 -25.047 1 96.88 91 LEU A O 1
ATOM 647 N N . TRP A 1 92 ? -0.617 -11.477 -23.469 1 93.88 92 TRP A N 1
ATOM 648 C CA . TRP A 1 92 ? -1.724 -11.414 -24.422 1 93.88 92 TRP A CA 1
ATOM 649 C C . TRP A 1 92 ? -2.395 -10.047 -24.391 1 93.88 92 TRP A C 1
ATOM 651 O O . TRP A 1 92 ? -2.203 -9.273 -23.438 1 93.88 92 TRP A O 1
ATOM 661 N N . GLY A 1 93 ? -3.135 -9.711 -25.375 1 91.12 93 GLY A N 1
ATOM 662 C CA . GLY A 1 93 ? -3.893 -8.469 -25.391 1 91.12 93 GLY A CA 1
ATOM 663 C C . GLY A 1 93 ? -3.025 -7.242 -25.609 1 91.12 93 GLY A C 1
ATOM 664 O O . GLY A 1 93 ? -1.849 -7.363 -25.953 1 91.12 93 GLY A O 1
ATOM 665 N N . ASP A 1 94 ? -3.629 -6.07 -25.406 1 90.06 94 ASP A N 1
ATOM 666 C CA . ASP A 1 94 ? -2.984 -4.781 -25.641 1 90.06 94 ASP A CA 1
ATOM 667 C C . ASP A 1 94 ? -2.422 -4.211 -24.344 1 90.06 94 ASP A C 1
ATOM 669 O O . ASP A 1 94 ? -3.174 -3.918 -23.406 1 90.06 94 ASP A O 1
ATOM 673 N N . PRO A 1 95 ? -1.137 -3.996 -24.312 1 91.06 95 PRO A N 1
ATOM 674 C CA . PRO A 1 95 ? -0.512 -3.463 -23.094 1 91.06 95 PRO A CA 1
ATOM 675 C C . PRO A 1 95 ? -0.764 -1.968 -22.906 1 91.06 95 PRO A C 1
ATOM 677 O O . PRO A 1 95 ? -0.471 -1.415 -21.844 1 91.06 95 PRO A O 1
ATOM 680 N N . ALA A 1 96 ? -1.285 -1.312 -23.891 1 87.25 96 ALA A N 1
ATOM 681 C CA . ALA A 1 96 ? -1.401 0.144 -23.859 1 87.25 96 ALA A CA 1
ATOM 682 C C . ALA A 1 96 ? -2.285 0.599 -22.703 1 87.25 96 ALA A C 1
ATOM 684 O O . ALA A 1 96 ? -3.4 0.102 -22.531 1 87.25 96 ALA A O 1
ATOM 685 N N . GLY A 1 97 ? -1.741 1.544 -21.875 1 86.81 97 GLY A N 1
ATOM 686 C CA . GLY A 1 97 ? -2.516 2.156 -20.812 1 86.81 97 GLY A CA 1
ATOM 687 C C . GLY A 1 97 ? -2.617 1.285 -19.578 1 86.81 97 GLY A C 1
ATOM 688 O O . GLY A 1 97 ? -3.246 1.67 -18.594 1 86.81 97 GLY A O 1
ATOM 689 N N . ALA A 1 98 ? -2.021 0.12 -19.562 1 90.5 98 ALA A N 1
ATOM 690 C CA . ALA A 1 98 ? -2.094 -0.786 -18.422 1 90.5 98 ALA A CA 1
ATOM 691 C C . ALA A 1 98 ? -1.03 -0.444 -17.375 1 90.5 98 ALA A C 1
ATOM 693 O O . ALA A 1 98 ? 0.164 -0.642 -17.625 1 90.5 98 ALA A O 1
ATOM 694 N N . PRO A 1 99 ? -1.452 0.012 -16.25 1 92.94 99 PRO A N 1
ATOM 695 C CA . PRO A 1 99 ? -0.471 0.491 -15.273 1 92.94 99 PRO A CA 1
ATOM 696 C C . PRO A 1 99 ? 0.458 -0.616 -14.781 1 92.94 99 PRO A C 1
ATOM 698 O O . PRO A 1 99 ? 1.631 -0.362 -14.492 1 92.94 99 PRO A O 1
ATOM 701 N N . ASN A 1 100 ? -0.042 -1.797 -14.664 1 95.25 100 ASN A N 1
ATOM 702 C CA . ASN A 1 100 ? 0.807 -2.904 -14.242 1 95.25 100 ASN A CA 1
ATOM 703 C C . ASN A 1 100 ? 1.912 -3.184 -15.258 1 95.25 100 ASN A C 1
ATOM 705 O O . ASN A 1 100 ? 3.035 -3.521 -14.883 1 95.25 100 ASN A O 1
ATOM 709 N N . VAL A 1 101 ? 1.591 -3.055 -16.547 1 95.88 101 VAL A N 1
ATOM 710 C CA . VAL A 1 101 ? 2.588 -3.254 -17.594 1 95.88 101 VAL A CA 1
ATOM 711 C C . VAL A 1 101 ? 3.621 -2.131 -17.531 1 95.88 101 VAL A C 1
ATOM 713 O O . VAL A 1 101 ? 4.82 -2.377 -17.672 1 95.88 101 VAL A O 1
ATOM 716 N N . ALA A 1 102 ? 3.139 -0.931 -17.312 1 95.06 102 ALA A N 1
ATOM 717 C CA . ALA A 1 102 ? 4.051 0.2 -17.172 1 95.06 102 ALA A CA 1
ATOM 718 C C . ALA A 1 102 ? 5.016 -0.017 -16 1 95.06 102 ALA A C 1
ATOM 720 O O . ALA A 1 102 ? 6.207 0.279 -16.109 1 95.06 102 ALA A O 1
ATOM 721 N N . LEU A 1 103 ? 4.523 -0.517 -14.953 1 96.12 103 LEU A N 1
ATOM 722 C CA . LEU A 1 103 ? 5.355 -0.798 -13.789 1 96.12 103 LEU A CA 1
ATOM 723 C C . LEU A 1 103 ? 6.363 -1.902 -14.086 1 96.12 103 LEU A C 1
ATOM 725 O O . LEU A 1 103 ? 7.516 -1.836 -13.656 1 96.12 103 LEU A O 1
ATOM 729 N N . ALA A 1 104 ? 5.91 -2.902 -14.805 1 97.44 104 ALA A N 1
ATOM 730 C CA . ALA A 1 104 ? 6.82 -3.971 -15.211 1 97.44 104 ALA A CA 1
ATOM 731 C C . ALA A 1 104 ? 7.969 -3.428 -16.047 1 97.44 104 ALA A C 1
ATOM 733 O O . ALA A 1 104 ? 9.125 -3.789 -15.844 1 97.44 104 ALA A O 1
ATOM 734 N N . ARG A 1 105 ? 7.672 -2.549 -16.953 1 96.81 105 ARG A N 1
ATOM 735 C CA . ARG A 1 105 ? 8.688 -1.913 -17.781 1 96.81 105 ARG A CA 1
ATOM 736 C C . ARG A 1 105 ? 9.648 -1.081 -16.938 1 96.81 105 ARG A C 1
ATOM 738 O O . ARG A 1 105 ? 10.859 -1.136 -17.125 1 96.81 105 ARG A O 1
ATOM 745 N N . ALA A 1 106 ? 9.047 -0.35 -16.016 1 95.81 106 ALA A N 1
ATOM 746 C CA . ALA A 1 106 ? 9.852 0.491 -15.133 1 95.81 106 ALA A CA 1
ATOM 747 C C . ALA A 1 106 ? 10.805 -0.353 -14.289 1 95.81 106 ALA A C 1
ATOM 749 O O . ALA A 1 106 ? 11.891 0.099 -13.938 1 95.81 106 ALA A O 1
ATOM 750 N N . ALA A 1 107 ? 10.375 -1.562 -14.016 1 96.5 107 ALA A N 1
ATOM 751 C CA . ALA A 1 107 ? 11.203 -2.48 -13.242 1 96.5 107 ALA A CA 1
ATOM 752 C C . ALA A 1 107 ? 12.312 -3.08 -14.102 1 96.5 107 ALA A C 1
ATOM 754 O O . ALA A 1 107 ? 13.234 -3.711 -13.586 1 96.5 107 ALA A O 1
ATOM 755 N N . GLY A 1 108 ? 12.211 -2.934 -15.383 1 96.38 108 GLY A N 1
ATOM 756 C CA . GLY A 1 108 ? 13.289 -3.367 -16.266 1 96.38 108 GLY A CA 1
ATOM 757 C C . GLY A 1 108 ? 12.922 -4.57 -17.109 1 96.38 108 GLY A C 1
ATOM 758 O O . GLY A 1 108 ? 13.773 -5.129 -17.797 1 96.38 108 GLY A O 1
ATOM 759 N N . ALA A 1 109 ? 11.648 -4.961 -17.109 1 98.06 109 ALA A N 1
ATOM 760 C CA . ALA A 1 109 ? 11.25 -6.148 -17.859 1 98.06 109 ALA A CA 1
ATOM 761 C C . ALA A 1 109 ? 11.078 -5.824 -19.344 1 98.06 109 ALA A C 1
ATOM 763 O O . ALA A 1 109 ? 10.641 -4.727 -19.688 1 98.06 109 ALA A O 1
ATOM 764 N N . ARG A 1 110 ? 11.43 -6.789 -20.172 1 98.06 110 ARG A N 1
ATOM 765 C CA . ARG A 1 110 ? 11.078 -6.746 -21.578 1 98.06 110 ARG A CA 1
ATOM 766 C C . ARG A 1 110 ? 9.672 -7.289 -21.812 1 98.06 110 ARG A C 1
ATOM 768 O O . ARG A 1 110 ? 9.344 -8.391 -21.359 1 98.06 110 ARG A O 1
ATOM 775 N N . ILE A 1 111 ? 8.836 -6.48 -22.484 1 97.69 111 ILE A N 1
ATOM 776 C CA . ILE A 1 111 ? 7.457 -6.875 -22.734 1 97.69 111 ILE A CA 1
ATOM 777 C C . ILE A 1 111 ? 7.312 -7.391 -24.172 1 97.69 111 ILE A C 1
ATOM 779 O O . ILE A 1 111 ? 7.703 -6.711 -25.125 1 97.69 111 ILE A O 1
ATOM 783 N N . VAL A 1 112 ? 6.82 -8.555 -24.281 1 97.19 112 VAL A N 1
ATOM 784 C CA . VAL A 1 112 ? 6.559 -9.148 -25.594 1 97.19 112 VAL A CA 1
ATOM 785 C C . VAL A 1 112 ? 5.074 -9.484 -25.719 1 97.19 112 VAL A C 1
ATOM 787 O O . VAL A 1 112 ? 4.551 -10.312 -24.969 1 97.19 112 VAL A O 1
ATOM 790 N N . CYS A 1 113 ? 4.434 -8.914 -26.672 1 95.5 113 CYS A N 1
ATOM 791 C CA . CYS A 1 113 ? 3.008 -9.156 -26.875 1 95.5 113 CYS A CA 1
ATOM 792 C C . CYS A 1 113 ? 2.779 -10.227 -27.922 1 95.5 113 CYS A C 1
ATOM 794 O O . CYS A 1 113 ? 3.426 -10.219 -28.969 1 95.5 113 CYS A O 1
ATOM 796 N N . THR A 1 114 ? 1.873 -11.117 -27.641 1 93.62 114 THR A N 1
ATOM 797 C CA . THR A 1 114 ? 1.57 -12.188 -28.578 1 93.62 114 THR A CA 1
ATOM 798 C C . THR A 1 114 ? 0.82 -11.633 -29.797 1 93.62 114 THR A C 1
ATOM 800 O O . THR A 1 114 ? 0.793 -12.266 -30.859 1 93.62 114 THR A O 1
ATOM 803 N N . GLY A 1 115 ? 0.139 -10.5 -29.578 1 89.12 115 GLY A N 1
ATOM 804 C CA . GLY A 1 115 ? -0.689 -9.922 -30.625 1 89.12 115 GLY A CA 1
ATOM 805 C C . GLY A 1 115 ? -2.078 -10.531 -30.688 1 89.12 115 GLY A C 1
ATOM 806 O O . GLY A 1 115 ? -2.867 -10.203 -31.578 1 89.12 115 GLY A O 1
ATOM 807 N N . SER A 1 116 ? -2.352 -11.461 -29.797 1 89.56 116 SER A N 1
ATOM 808 C CA . SER A 1 116 ? -3.645 -12.141 -29.75 1 89.56 116 SER A CA 1
ATOM 809 C C . SER A 1 116 ? -4.324 -11.945 -28.406 1 89.56 116 SER A C 1
ATOM 811 O O . SER A 1 116 ? -3.695 -11.484 -27.453 1 89.56 116 SER A O 1
ATOM 813 N N . THR A 1 117 ? -5.645 -12.273 -28.422 1 86.25 117 THR A N 1
ATOM 814 C CA . THR A 1 117 ? -6.406 -12.195 -27.188 1 86.25 117 THR A CA 1
ATOM 815 C C . THR A 1 117 ? -6.52 -13.57 -26.531 1 86.25 117 THR A C 1
ATOM 817 O O . THR A 1 117 ? -7.152 -13.719 -25.484 1 86.25 117 THR A O 1
ATOM 820 N N . ASP A 1 118 ? -5.875 -14.547 -27.203 1 87.94 118 ASP A N 1
ATOM 821 C CA . ASP A 1 118 ? -5.895 -15.891 -26.641 1 87.94 118 ASP A CA 1
ATOM 822 C C . ASP A 1 118 ? -5.086 -15.961 -25.359 1 87.94 118 ASP A C 1
ATOM 824 O O . ASP A 1 118 ? -3.857 -15.836 -25.375 1 87.94 118 ASP A O 1
ATOM 828 N N . ARG A 1 119 ? -5.664 -16.281 -24.234 1 86.06 119 ARG A N 1
ATOM 829 C CA . ARG A 1 119 ? -5.059 -16.234 -22.906 1 86.06 119 ARG A CA 1
ATOM 830 C C . ARG A 1 119 ? -4.152 -17.438 -22.672 1 86.06 119 ARG A C 1
ATOM 832 O O . ARG A 1 119 ? -3.375 -17.453 -21.703 1 86.06 119 ARG A O 1
ATOM 839 N N . ALA A 1 120 ? -4.215 -18.438 -23.469 1 87.5 120 ALA A N 1
ATOM 840 C CA . ALA A 1 120 ? -3.41 -19.641 -23.266 1 87.5 120 ALA A CA 1
ATOM 841 C C . ALA A 1 120 ? -2.08 -19.531 -24.016 1 87.5 120 ALA A C 1
ATOM 843 O O . ALA A 1 120 ? -1.126 -20.25 -23.688 1 87.5 120 ALA A O 1
ATOM 844 N N . GLU A 1 121 ? -2 -18.672 -24.938 1 92.88 121 GLU A N 1
ATOM 845 C CA . GLU A 1 121 ? -0.856 -18.578 -25.844 1 92.88 121 GLU A CA 1
ATOM 846 C C . GLU A 1 121 ? 0.392 -18.109 -25.109 1 92.88 121 GLU A C 1
ATOM 848 O O . GLU A 1 121 ? 1.486 -18.625 -25.328 1 92.88 121 GLU A O 1
ATOM 853 N N . PRO A 1 122 ? 0.239 -17.141 -24.234 1 94.56 122 PRO A N 1
ATOM 854 C CA . PRO A 1 122 ? 1.444 -16.625 -23.578 1 94.56 122 PRO A CA 1
ATOM 855 C C . PRO A 1 122 ? 2.201 -17.688 -22.797 1 94.56 122 PRO A C 1
ATOM 857 O O . PRO A 1 122 ? 3.434 -17.688 -22.766 1 94.56 122 PRO A O 1
ATOM 860 N N . GLU A 1 123 ? 1.531 -18.562 -22.203 1 95.06 123 GLU A N 1
ATOM 861 C CA . GLU A 1 123 ? 2.209 -19.594 -21.422 1 95.06 123 GLU A CA 1
ATOM 862 C C . GLU A 1 123 ? 3.051 -20.5 -22.297 1 95.06 123 GLU A C 1
ATOM 864 O O . GLU A 1 123 ? 4.188 -20.844 -21.953 1 95.06 123 GLU A O 1
ATOM 869 N N . ILE A 1 124 ? 2.502 -20.922 -23.422 1 96.06 124 ILE A N 1
ATOM 870 C CA . ILE A 1 124 ? 3.211 -21.766 -24.391 1 96.06 124 ILE A CA 1
ATOM 871 C C . ILE A 1 124 ? 4.43 -21 -24.922 1 96.06 124 ILE A C 1
ATOM 873 O O . ILE A 1 124 ? 5.535 -21.547 -24.953 1 96.06 124 ILE A O 1
ATOM 877 N N . ARG A 1 125 ? 4.238 -19.828 -25.203 1 97.25 125 ARG A N 1
ATOM 878 C CA . ARG A 1 125 ? 5.309 -19.016 -25.766 1 97.25 125 ARG A CA 1
ATOM 879 C C . ARG A 1 125 ? 6.398 -18.75 -24.734 1 97.25 125 ARG A C 1
ATOM 881 O O . ARG A 1 125 ? 7.582 -18.719 -25.062 1 97.25 125 ARG A O 1
ATOM 888 N N . ALA A 1 126 ? 5.992 -18.484 -23.516 1 98 126 ALA A N 1
ATOM 889 C CA . ALA A 1 126 ? 6.961 -18.25 -22.453 1 98 126 ALA A CA 1
ATOM 890 C C . ALA A 1 126 ? 7.855 -19.469 -22.25 1 98 126 ALA A C 1
ATOM 892 O O . ALA A 1 126 ? 9.07 -19.344 -22.078 1 98 126 ALA A O 1
ATOM 893 N N . THR A 1 127 ? 7.242 -20.641 -22.297 1 98 127 THR A N 1
ATOM 894 C CA . THR A 1 127 ? 8 -21.891 -22.125 1 98 127 THR A CA 1
ATOM 895 C C . THR A 1 127 ? 8.992 -22.062 -23.281 1 98 127 THR A C 1
ATOM 897 O O . THR A 1 127 ? 10.164 -22.375 -23.047 1 98 127 THR A O 1
ATOM 900 N N . ARG A 1 128 ? 8.539 -21.859 -24.453 1 98.12 128 ARG A N 1
ATOM 901 C CA . ARG A 1 128 ? 9.406 -21.953 -25.625 1 98.12 128 ARG A CA 1
ATOM 902 C C . ARG A 1 128 ? 10.539 -20.938 -25.562 1 98.12 128 ARG A C 1
ATOM 904 O O . ARG A 1 128 ? 11.688 -21.266 -25.859 1 98.12 128 ARG A O 1
ATOM 911 N N . ARG A 1 129 ? 10.211 -19.75 -25.188 1 98.38 129 ARG A N 1
ATOM 912 C CA . ARG A 1 129 ? 11.188 -18.672 -25.109 1 98.38 129 ARG A CA 1
ATOM 913 C C . ARG A 1 129 ? 12.258 -18.969 -24.078 1 98.38 129 ARG A C 1
ATOM 915 O O . ARG A 1 129 ? 13.445 -18.719 -24.297 1 98.38 129 ARG A O 1
ATOM 922 N N . ALA A 1 130 ? 11.867 -19.469 -22.938 1 98.69 130 ALA A N 1
ATOM 923 C CA . ALA A 1 130 ? 12.836 -19.844 -21.906 1 98.69 130 ALA A CA 1
ATOM 924 C C . ALA A 1 130 ? 13.797 -20.906 -22.422 1 98.69 130 ALA A C 1
ATOM 926 O O . ALA A 1 130 ? 15.008 -20.828 -22.188 1 98.69 130 ALA A O 1
ATOM 927 N N . ALA A 1 131 ? 13.25 -21.844 -23.172 1 98.38 131 ALA A N 1
ATOM 928 C CA . ALA A 1 131 ? 14.078 -22.891 -23.766 1 98.38 131 ALA A CA 1
ATOM 929 C C . ALA A 1 131 ? 15.047 -22.312 -24.797 1 98.38 131 ALA A C 1
ATOM 931 O O . ALA A 1 131 ? 16.203 -22.703 -24.859 1 98.38 131 ALA A O 1
ATOM 932 N N . GLU A 1 132 ? 14.555 -21.391 -25.562 1 98.5 132 GLU A N 1
ATOM 933 C CA . GLU A 1 132 ? 15.375 -20.734 -26.578 1 98.5 132 GLU A CA 1
ATOM 934 C C . GLU A 1 132 ? 16.531 -19.969 -25.938 1 98.5 132 GLU A C 1
ATOM 936 O O . GLU A 1 132 ? 17.672 -20.047 -26.391 1 98.5 132 GLU A O 1
ATOM 941 N N . LEU A 1 133 ? 16.266 -19.234 -24.891 1 98.38 133 LEU A N 1
ATOM 942 C CA . LEU A 1 133 ? 17.281 -18.469 -24.188 1 98.38 133 LEU A CA 1
ATOM 943 C C . LEU A 1 133 ? 18.328 -19.406 -23.594 1 98.38 133 LEU A C 1
ATOM 945 O O . LEU A 1 133 ? 19.531 -19.141 -23.703 1 98.38 133 LEU A O 1
ATOM 949 N N . THR A 1 134 ? 17.812 -20.422 -23 1 98.31 134 THR A N 1
ATOM 950 C CA . THR A 1 134 ? 18.734 -21.391 -22.391 1 98.31 134 THR A CA 1
ATOM 951 C C . THR A 1 134 ? 19.641 -22.016 -23.453 1 98.31 134 THR A C 1
ATOM 953 O O . THR A 1 134 ? 20.844 -22.125 -23.25 1 98.31 134 THR A O 1
ATOM 956 N N . ALA A 1 135 ? 19.062 -22.375 -24.562 1 98.25 135 ALA A N 1
ATOM 957 C CA . ALA A 1 135 ? 19.828 -22.953 -25.672 1 98.25 135 ALA A CA 1
ATOM 958 C C . ALA A 1 135 ? 20.859 -21.953 -26.188 1 98.25 135 ALA A C 1
ATOM 960 O O . ALA A 1 135 ? 21.938 -22.344 -26.641 1 98.25 135 ALA A O 1
ATOM 9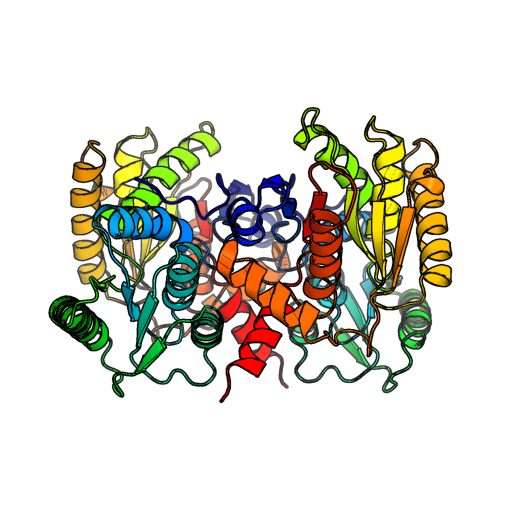61 N N . ALA A 1 136 ? 20.531 -20.734 -26.094 1 98.12 136 ALA A N 1
ATOM 962 C CA . ALA A 1 136 ? 21.406 -19.672 -26.594 1 98.12 136 ALA A CA 1
ATOM 963 C C . ALA A 1 136 ? 22.438 -19.266 -25.547 1 98.12 136 ALA A C 1
ATOM 965 O O . ALA A 1 136 ? 23.25 -18.375 -25.781 1 98.12 136 ALA A O 1
ATOM 966 N N . GLY A 1 137 ? 22.406 -19.875 -24.344 1 97.75 137 GLY A N 1
ATOM 967 C CA . GLY A 1 137 ? 23.484 -19.672 -23.375 1 97.75 137 GLY A CA 1
ATOM 968 C C . GLY A 1 137 ? 23.047 -18.906 -22.156 1 97.75 137 GLY A C 1
ATOM 969 O O . GLY A 1 137 ? 23.828 -18.703 -21.219 1 97.75 137 GLY A O 1
ATOM 970 N N . THR A 1 138 ? 21.812 -18.406 -22.156 1 98.12 138 THR A N 1
ATOM 971 C CA . THR A 1 138 ? 21.25 -17.734 -21 1 98.12 138 THR A CA 1
ATOM 972 C C . THR A 1 138 ? 20.25 -18.641 -20.281 1 98.12 138 THR A C 1
ATOM 974 O O . THR A 1 138 ? 19.141 -18.859 -20.766 1 98.12 138 THR A O 1
ATOM 977 N N . ARG A 1 139 ? 20.688 -19.203 -19.188 1 98.56 139 ARG A N 1
ATOM 978 C CA . ARG A 1 139 ? 19.797 -20.094 -18.453 1 98.56 139 ARG A CA 1
ATOM 979 C C . ARG A 1 139 ? 18.547 -19.359 -17.984 1 98.56 139 ARG A C 1
ATOM 981 O O . ARG A 1 139 ? 18.625 -18.469 -17.141 1 98.56 139 ARG A O 1
ATOM 988 N N . ALA A 1 140 ? 17.391 -19.734 -18.547 1 98.69 140 ALA A N 1
ATOM 989 C CA . ALA A 1 140 ? 16.141 -19.047 -18.266 1 98.69 140 ALA A CA 1
ATOM 990 C C . ALA A 1 140 ? 15.094 -20.031 -17.734 1 98.69 140 ALA A C 1
ATOM 992 O O . ALA A 1 140 ? 15.086 -21.203 -18.125 1 98.69 140 ALA A O 1
ATOM 993 N N . VAL A 1 141 ? 14.266 -19.562 -16.859 1 98.56 141 VAL A N 1
ATOM 994 C CA . VAL A 1 141 ? 13.172 -20.344 -16.281 1 98.56 141 VAL A CA 1
ATOM 995 C C . VAL A 1 141 ? 11.836 -19.703 -16.656 1 98.56 141 VAL A C 1
ATOM 997 O O . VAL A 1 141 ? 11.664 -18.5 -16.531 1 98.56 141 VAL A O 1
ATOM 1000 N N . ALA A 1 142 ? 10.906 -20.531 -17.172 1 98.62 142 ALA A N 1
ATOM 1001 C CA . ALA A 1 142 ? 9.547 -20.062 -17.422 1 98.62 142 ALA A CA 1
ATOM 1002 C C . ALA A 1 142 ? 8.727 -20.047 -16.141 1 98.62 142 ALA A C 1
ATOM 1004 O O . ALA A 1 142 ? 8.82 -20.953 -15.32 1 98.62 142 ALA A O 1
ATOM 1005 N N . VAL A 1 143 ? 8.039 -18.984 -15.898 1 98.38 143 VAL A N 1
ATOM 1006 C CA . VAL A 1 143 ? 7.125 -18.844 -14.766 1 98.38 143 VAL A CA 1
ATOM 1007 C C . VAL A 1 143 ? 5.691 -18.703 -15.273 1 98.38 143 VAL A C 1
ATOM 1009 O O . VAL A 1 143 ? 5.363 -17.766 -15.992 1 98.38 143 VAL A O 1
ATOM 1012 N N . PRO A 1 144 ? 4.828 -19.609 -14.93 1 97.38 144 PRO A N 1
ATOM 1013 C CA . PRO A 1 144 ? 3.459 -19.562 -15.445 1 97.38 144 PRO A CA 1
ATOM 1014 C C . PRO A 1 144 ? 2.656 -18.391 -14.859 1 97.38 144 PRO A C 1
ATOM 1016 O O . PRO A 1 144 ? 3.123 -17.719 -13.945 1 97.38 144 PRO A O 1
ATOM 1019 N N . ARG A 1 145 ? 1.465 -18.234 -15.414 1 94.88 145 ARG A N 1
ATOM 1020 C CA . ARG A 1 145 ? 0.578 -17.156 -15.008 1 94.88 145 ARG A CA 1
ATOM 1021 C C . ARG A 1 145 ? 0.343 -17.172 -13.5 1 94.88 145 ARG A C 1
ATOM 1023 O O . ARG A 1 145 ? 0.07 -18.234 -12.922 1 94.88 145 ARG A O 1
ATOM 1030 N N . GLY A 1 146 ? 0.508 -16 -12.906 1 95.94 146 GLY A N 1
ATOM 1031 C CA . GLY A 1 146 ? 0.231 -15.852 -11.484 1 95.94 146 GLY A CA 1
ATOM 1032 C C . GLY A 1 146 ? 1.276 -16.516 -10.609 1 95.94 146 GLY A C 1
ATOM 1033 O O . GLY A 1 146 ? 1.214 -16.406 -9.383 1 95.94 146 GLY A O 1
ATOM 1034 N N . GLY A 1 147 ? 2.266 -17.156 -11.227 1 97.81 147 GLY A N 1
ATOM 1035 C CA . GLY A 1 147 ? 3.209 -17.922 -10.422 1 97.81 147 GLY A CA 1
ATOM 1036 C C . GLY A 1 147 ? 2.588 -19.141 -9.766 1 97.81 147 GLY A C 1
ATOM 1037 O O . GLY A 1 147 ? 3.035 -19.578 -8.703 1 97.81 147 GLY A O 1
ATOM 1038 N N . SER A 1 148 ? 1.529 -19.625 -10.383 1 97.88 148 SER A N 1
ATOM 1039 C CA . SER A 1 148 ? 0.761 -20.719 -9.797 1 97.88 148 SER A CA 1
ATOM 1040 C C . SER A 1 148 ? 1.425 -22.062 -10.062 1 97.88 148 SER A C 1
ATOM 1042 O O . SER A 1 148 ? 1.08 -22.75 -11.023 1 97.88 148 SER A O 1
ATOM 1044 N N . THR A 1 149 ? 2.357 -22.422 -9.273 1 98.38 149 THR A N 1
ATOM 1045 C CA . THR A 1 149 ? 3.084 -23.688 -9.227 1 98.38 149 THR A CA 1
ATOM 1046 C C . THR A 1 149 ? 3.113 -24.234 -7.801 1 98.38 149 THR A C 1
ATOM 1048 O O . THR A 1 149 ? 2.812 -23.516 -6.848 1 98.38 149 THR A O 1
ATOM 1051 N N . PRO A 1 150 ? 3.426 -25.484 -7.73 1 98.75 150 PRO A N 1
ATOM 1052 C CA . PRO A 1 150 ? 3.568 -26.016 -6.375 1 98.75 150 PRO A CA 1
ATOM 1053 C C . PRO A 1 150 ? 4.594 -25.25 -5.547 1 98.75 150 PRO A C 1
ATOM 1055 O O . PRO A 1 150 ? 4.367 -24.984 -4.359 1 98.75 150 PRO A O 1
ATOM 1058 N N . VAL A 1 151 ? 5.68 -24.828 -6.141 1 98.69 151 VAL A N 1
ATOM 1059 C CA . VAL A 1 151 ? 6.719 -24.062 -5.453 1 98.69 151 VAL A CA 1
ATOM 1060 C C . VAL A 1 151 ? 6.18 -22.688 -5.062 1 98.69 151 VAL A C 1
ATOM 1062 O O . VAL A 1 151 ? 6.367 -22.234 -3.926 1 98.69 151 VAL A O 1
ATOM 1065 N N . GLY A 1 152 ? 5.504 -22.031 -6 1 98.69 152 GLY A N 1
ATOM 1066 C CA . GLY A 1 152 ? 4.902 -20.75 -5.684 1 98.69 152 GLY A CA 1
ATOM 1067 C C . GLY A 1 152 ? 3.875 -20.828 -4.57 1 98.69 152 GLY A C 1
ATOM 1068 O O . GLY A 1 152 ? 3.781 -19.922 -3.738 1 98.69 152 GLY A O 1
ATOM 1069 N N . ALA A 1 153 ? 3.18 -21.906 -4.484 1 98.81 153 ALA A N 1
ATOM 1070 C CA . ALA A 1 153 ? 2.1 -22.094 -3.518 1 98.81 153 ALA A CA 1
ATOM 1071 C C . ALA A 1 153 ? 2.648 -22.219 -2.098 1 98.81 153 ALA A C 1
ATOM 1073 O O . ALA A 1 153 ? 1.908 -22.062 -1.125 1 98.81 153 ALA A O 1
ATOM 1074 N N . LEU A 1 154 ? 3.955 -22.516 -1.959 1 98.75 154 LEU A N 1
ATOM 1075 C CA . LEU A 1 154 ? 4.566 -22.625 -0.639 1 98.75 154 LEU A CA 1
ATOM 1076 C C . LEU A 1 154 ? 4.398 -21.328 0.144 1 98.75 154 LEU A C 1
ATOM 1078 O O . LEU A 1 154 ? 4.27 -21.344 1.37 1 98.75 154 LEU A O 1
ATOM 1082 N N . GLY A 1 155 ? 4.41 -20.203 -0.617 1 98.62 155 GLY A N 1
ATOM 1083 C CA . GLY A 1 155 ? 4.23 -18.906 0.027 1 98.62 155 GLY A CA 1
ATOM 1084 C C . GLY A 1 155 ? 2.91 -18.781 0.766 1 98.62 155 GLY A C 1
ATOM 1085 O O . GLY A 1 155 ? 2.867 -18.297 1.897 1 98.62 155 GLY A O 1
ATOM 1086 N N . PHE A 1 156 ? 1.869 -19.25 0.17 1 98.69 156 PHE A N 1
ATOM 1087 C CA . PHE A 1 156 ? 0.557 -19.156 0.797 1 98.69 156 PHE A CA 1
ATOM 1088 C C . PHE A 1 156 ? 0.353 -20.266 1.812 1 98.69 156 PHE A C 1
ATOM 1090 O O . PHE A 1 156 ? -0.458 -20.141 2.732 1 98.69 156 PHE A O 1
ATOM 1097 N N . ALA A 1 157 ? 1.047 -21.406 1.599 1 98.75 157 ALA A N 1
ATOM 1098 C CA . ALA A 1 157 ? 1.032 -22.406 2.664 1 98.75 157 ALA A CA 1
ATOM 1099 C C . ALA A 1 157 ? 1.568 -21.828 3.969 1 98.75 157 ALA A C 1
ATOM 1101 O O . ALA A 1 157 ? 1.004 -22.062 5.039 1 98.75 157 ALA A O 1
ATOM 1102 N N . ALA A 1 158 ? 2.619 -21.078 3.875 1 98.5 158 ALA A N 1
ATOM 1103 C CA . ALA A 1 158 ? 3.166 -20.406 5.047 1 98.5 158 ALA A CA 1
ATOM 1104 C C . ALA A 1 158 ? 2.189 -19.359 5.582 1 98.5 158 ALA A C 1
ATOM 1106 O O . ALA A 1 158 ? 2.107 -19.141 6.793 1 98.5 158 ALA A O 1
ATOM 1107 N N . ALA A 1 159 ? 1.473 -18.719 4.672 1 98.69 159 ALA A N 1
ATOM 1108 C CA . ALA A 1 159 ? 0.482 -17.719 5.074 1 98.69 159 ALA A CA 1
ATOM 1109 C C . ALA A 1 159 ? -0.622 -18.359 5.914 1 98.69 159 ALA A C 1
ATOM 1111 O O . ALA A 1 159 ? -1.176 -17.719 6.809 1 98.69 159 ALA A O 1
ATOM 1112 N N . ALA A 1 160 ? -0.933 -19.609 5.629 1 98.44 160 ALA A N 1
ATOM 1113 C CA . ALA A 1 160 ? -1.931 -20.328 6.422 1 98.44 160 ALA A CA 1
ATOM 1114 C C . ALA A 1 160 ? -1.485 -20.453 7.875 1 98.44 160 ALA A C 1
ATOM 1116 O O . ALA A 1 160 ? -2.287 -20.281 8.797 1 98.44 160 ALA A O 1
ATOM 1117 N N . THR A 1 161 ? -0.248 -20.781 8.062 1 97.31 161 THR A N 1
ATOM 1118 C CA . THR A 1 161 ? 0.302 -20.891 9.406 1 97.31 161 THR A CA 1
ATOM 1119 C C . THR A 1 161 ? 0.282 -19.531 10.109 1 97.31 161 THR A C 1
ATOM 1121 O O . THR A 1 161 ? -0.068 -19.453 11.289 1 97.31 161 THR A O 1
ATOM 1124 N N . GLU A 1 162 ? 0.684 -18.562 9.352 1 98.38 162 GLU A N 1
ATOM 1125 C CA . GLU A 1 162 ? 0.616 -17.188 9.844 1 98.38 162 GLU A CA 1
ATOM 1126 C C . GLU A 1 162 ? -0.798 -16.844 10.297 1 98.38 162 GLU A C 1
ATOM 1128 O O . GLU A 1 162 ? -0.993 -16.328 11.398 1 98.38 162 GLU A O 1
ATOM 1133 N N . LEU A 1 163 ? -1.768 -17.141 9.508 1 98.56 163 LEU A N 1
ATOM 1134 C CA . LEU A 1 163 ? -3.168 -16.844 9.789 1 98.56 163 LEU A CA 1
ATOM 1135 C C . LEU A 1 163 ? -3.641 -17.578 11.039 1 98.56 163 LEU A C 1
ATOM 1137 O O . LEU A 1 163 ? -4.289 -16.984 11.898 1 98.56 163 LEU A O 1
ATOM 1141 N N . ALA A 1 164 ? -3.328 -18.828 11.133 1 98.06 164 ALA A N 1
ATOM 1142 C CA . ALA A 1 164 ? -3.738 -19.641 12.281 1 98.06 164 ALA A CA 1
ATOM 1143 C C . ALA A 1 164 ? -3.238 -19.031 13.586 1 98.06 164 ALA A C 1
ATOM 1145 O O . ALA A 1 164 ? -3.979 -18.969 14.57 1 98.06 164 ALA A O 1
ATOM 1146 N N . ALA A 1 165 ? -2.01 -18.594 13.562 1 97.88 165 ALA A N 1
ATOM 1147 C CA . ALA A 1 165 ? -1.431 -17.969 14.758 1 97.88 165 ALA A CA 1
ATOM 1148 C C . ALA A 1 165 ? -2.139 -16.656 15.094 1 97.88 165 ALA A C 1
ATOM 1150 O O . ALA A 1 165 ? -2.363 -16.359 16.266 1 97.88 165 ALA A O 1
ATOM 1151 N N . GLN A 1 166 ? -2.529 -15.898 14.102 1 98.25 166 GLN A N 1
ATOM 1152 C CA . GLN A 1 166 ? -3.135 -14.586 14.297 1 98.25 166 GLN A CA 1
ATOM 1153 C C . GLN A 1 166 ? -4.574 -14.711 14.781 1 98.25 166 GLN A C 1
ATOM 1155 O O . GLN A 1 166 ? -5.066 -13.852 15.516 1 98.25 166 GLN A O 1
ATOM 1160 N N . LEU A 1 167 ? -5.301 -15.688 14.32 1 97.5 167 LEU A N 1
ATOM 1161 C CA . LEU A 1 167 ? -6.699 -15.875 14.695 1 97.5 167 LEU A CA 1
ATOM 1162 C C . LEU A 1 167 ? -6.824 -16.219 16.172 1 97.5 167 LEU A C 1
ATOM 1164 O O . LEU A 1 167 ? -7.871 -16 16.781 1 97.5 167 LEU A O 1
ATOM 1168 N N . ALA A 1 168 ? -5.789 -16.672 16.812 1 91.69 168 ALA A N 1
ATOM 1169 C CA . ALA A 1 168 ? -5.695 -16.875 18.25 1 91.69 168 ALA A CA 1
ATOM 1170 C C . ALA A 1 168 ? -6.957 -17.531 18.797 1 91.69 168 ALA A C 1
ATOM 1172 O O . ALA A 1 168 ? -7.562 -17.047 19.75 1 91.69 168 ALA A O 1
ATOM 1173 N N . GLY A 1 169 ? -7.457 -18.578 18.156 1 90.69 169 GLY A N 1
ATOM 1174 C CA . GLY A 1 169 ? -8.586 -19.328 18.688 1 90.69 169 GLY A CA 1
ATOM 1175 C C . GLY A 1 169 ? -9.906 -18.938 18.047 1 90.69 169 GLY A C 1
ATOM 1176 O O . GLY A 1 169 ? -10.891 -19.672 18.141 1 90.69 169 GLY A O 1
ATOM 1177 N N . VAL A 1 170 ? -9.969 -17.781 17.359 1 93.88 170 VAL A N 1
ATOM 1178 C CA . VAL A 1 170 ? -11.172 -17.391 16.641 1 93.88 170 VAL A CA 1
ATOM 1179 C C . VAL A 1 170 ? -11.328 -18.266 15.398 1 93.88 170 VAL A C 1
ATOM 1181 O O . VAL A 1 170 ? -10.375 -18.469 14.641 1 93.88 170 VAL A O 1
ATOM 1184 N N . ARG A 1 171 ? -12.477 -18.812 15.195 1 95.19 171 ARG A N 1
ATOM 1185 C CA . ARG A 1 171 ? -12.766 -19.625 14.016 1 95.19 171 ARG A CA 1
ATOM 1186 C C . ARG A 1 171 ? -13.727 -18.922 13.078 1 95.19 171 ARG A C 1
ATOM 1188 O O . ARG A 1 171 ? -14.922 -18.812 13.367 1 95.19 171 ARG A O 1
ATOM 1195 N N . PRO A 1 172 ? -13.242 -18.484 11.992 1 97.19 172 PRO A N 1
ATOM 1196 C CA . PRO A 1 172 ? -14.18 -17.875 11.039 1 97.19 172 PRO A CA 1
ATOM 1197 C C . PRO A 1 172 ? -15.125 -18.891 10.414 1 97.19 172 PRO A C 1
ATOM 1199 O O . PRO A 1 172 ? -14.805 -20.078 10.336 1 97.19 172 PRO A O 1
ATOM 1202 N N . ALA A 1 173 ? -16.266 -18.391 9.969 1 96.88 173 ALA A N 1
ATOM 1203 C CA . ALA A 1 173 ? -17.234 -19.234 9.273 1 96.88 173 ALA A CA 1
ATOM 1204 C C . ALA A 1 173 ? -16.719 -19.641 7.895 1 96.88 173 ALA A C 1
ATOM 1206 O O . ALA A 1 173 ? -17.047 -20.719 7.395 1 96.88 173 ALA A O 1
ATOM 1207 N N . ALA A 1 174 ? -15.883 -18.766 7.324 1 98 174 ALA A N 1
ATOM 1208 C CA . ALA A 1 174 ? -15.281 -19.031 6.02 1 98 174 ALA A CA 1
ATOM 1209 C C . ALA A 1 174 ? -14.078 -18.125 5.781 1 98 174 ALA A C 1
ATOM 1211 O O . ALA A 1 174 ? -13.977 -17.047 6.375 1 98 174 ALA A O 1
ATOM 1212 N N . ILE A 1 175 ? -13.164 -18.625 5.016 1 98.69 175 ILE A N 1
ATOM 1213 C CA . ILE A 1 175 ? -12.086 -17.828 4.438 1 98.69 175 ILE A CA 1
ATOM 1214 C C . ILE A 1 175 ? -12.359 -17.594 2.949 1 98.69 175 ILE A C 1
ATOM 1216 O O . ILE A 1 175 ? -12.523 -18.547 2.189 1 98.69 175 ILE A O 1
ATOM 1220 N N . VAL A 1 176 ? -12.453 -16.344 2.549 1 98.88 176 VAL A N 1
ATOM 1221 C CA . VAL A 1 176 ? -12.82 -15.984 1.182 1 98.88 176 VAL A CA 1
ATOM 1222 C C . VAL A 1 176 ? -11.625 -15.352 0.477 1 98.88 176 VAL A C 1
ATOM 1224 O O . VAL A 1 176 ? -11 -14.43 1.006 1 98.88 176 VAL A O 1
ATOM 1227 N N . LEU A 1 177 ? -11.195 -15.852 -0.643 1 98.75 177 LEU A N 1
ATOM 1228 C CA . LEU A 1 177 ? -10.117 -15.258 -1.425 1 98.75 177 LEU A CA 1
ATOM 1229 C C . LEU A 1 177 ? -10.352 -15.469 -2.918 1 98.75 177 LEU A C 1
ATOM 1231 O O . LEU A 1 177 ? -11.078 -16.375 -3.316 1 98.75 177 LEU A O 1
ATOM 1235 N N . PRO A 1 178 ? -9.719 -14.641 -3.744 1 98.12 178 PRO A N 1
ATOM 1236 C CA . PRO A 1 178 ? -9.914 -14.789 -5.188 1 98.12 178 PRO A CA 1
ATOM 1237 C C . PRO A 1 178 ? -9.133 -15.961 -5.773 1 98.12 178 PRO A C 1
ATOM 1239 O O . PRO A 1 178 ? -8.109 -16.359 -5.215 1 98.12 178 PRO A O 1
ATOM 1242 N N . VAL A 1 179 ? -9.672 -16.453 -6.879 1 97.81 179 VAL A N 1
ATOM 1243 C CA . VAL A 1 179 ? -9.008 -17.516 -7.637 1 97.81 179 VAL A CA 1
ATOM 1244 C C . VAL A 1 179 ? -8.852 -17.094 -9.094 1 97.81 179 VAL A C 1
ATOM 1246 O O . VAL A 1 179 ? -9.836 -17.031 -9.836 1 97.81 179 VAL A O 1
ATOM 1249 N N . GLY A 1 180 ? -7.672 -16.688 -9.414 1 94.5 180 GLY A N 1
ATOM 1250 C CA . GLY A 1 180 ? -7.293 -16.547 -10.812 1 94.5 180 GLY A CA 1
ATOM 1251 C C . GLY A 1 180 ? -6.625 -17.781 -11.375 1 94.5 180 GLY A C 1
ATOM 1252 O O . GLY A 1 180 ? -7.297 -18.75 -11.742 1 94.5 180 GLY A O 1
ATOM 1253 N N . SER A 1 181 ? -5.301 -17.781 -11.211 1 94.12 181 SER A N 1
ATOM 1254 C CA . SER A 1 181 ? -4.547 -18.938 -11.664 1 94.12 181 SER A CA 1
ATOM 1255 C C . SER A 1 181 ? -4.566 -20.047 -10.617 1 94.12 181 SER A C 1
ATOM 1257 O O . SER A 1 181 ? -4.199 -21.188 -10.914 1 94.12 181 SER A O 1
ATOM 1259 N N . GLY A 1 182 ? -4.949 -19.75 -9.406 1 97.25 182 GLY A N 1
ATOM 1260 C CA . GLY A 1 182 ? -5.289 -20.766 -8.422 1 97.25 182 GLY A CA 1
ATOM 1261 C C . GLY A 1 182 ? -4.184 -21.016 -7.41 1 97.25 182 GLY A C 1
ATOM 1262 O O . GLY A 1 182 ? -4.371 -21.75 -6.445 1 97.25 182 GLY A O 1
ATOM 1263 N N . GLY A 1 183 ? -3.041 -20.359 -7.543 1 98.25 183 GLY A N 1
ATOM 1264 C CA . GLY A 1 183 ? -1.88 -20.641 -6.711 1 98.25 183 GLY A CA 1
ATOM 1265 C C . GLY A 1 183 ? -2.09 -20.281 -5.254 1 98.25 183 GLY A C 1
ATOM 1266 O O . GLY A 1 183 ? -1.712 -21.031 -4.359 1 98.25 183 GLY A O 1
ATOM 1267 N N . SER A 1 184 ? -2.641 -19.109 -4.984 1 98.62 184 SER A N 1
ATOM 1268 C CA . SER A 1 184 ? -2.859 -18.672 -3.609 1 98.62 184 SER A CA 1
ATOM 1269 C C . SER A 1 184 ? -3.842 -19.578 -2.885 1 98.62 184 SER A C 1
ATOM 1271 O O . SER A 1 184 ? -3.592 -20 -1.752 1 98.62 184 SER A O 1
ATOM 1273 N N . CYS A 1 185 ? -4.906 -19.906 -3.561 1 98.81 185 CYS A N 1
ATOM 1274 C CA . CYS A 1 185 ? -5.906 -20.797 -2.98 1 98.81 185 CYS A CA 1
ATOM 1275 C C . CYS A 1 185 ? -5.324 -22.188 -2.719 1 98.81 185 CYS A C 1
ATOM 1277 O O . CYS A 1 185 ? -5.555 -22.766 -1.659 1 98.81 185 CYS A O 1
ATOM 1279 N N . ALA A 1 186 ? -4.57 -22.688 -3.67 1 98.88 186 ALA A N 1
ATOM 1280 C CA . ALA A 1 186 ? -3.928 -24 -3.533 1 98.88 186 ALA A CA 1
A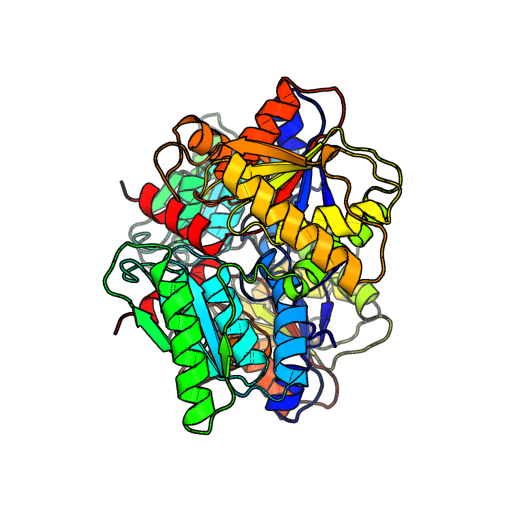TOM 1281 C C . ALA A 1 186 ? -2.988 -24.016 -2.33 1 98.88 186 ALA A C 1
ATOM 1283 O O . ALA A 1 186 ? -3.031 -24.953 -1.521 1 98.88 186 ALA A O 1
ATOM 1284 N N . GLY A 1 187 ? -2.152 -23.016 -2.229 1 98.88 187 GLY A N 1
ATOM 1285 C CA . GLY A 1 187 ? -1.248 -22.922 -1.093 1 98.88 187 GLY A CA 1
ATOM 1286 C C . GLY A 1 187 ? -1.969 -22.844 0.239 1 98.88 187 GLY A C 1
ATOM 1287 O O . GLY A 1 187 ? -1.552 -23.469 1.217 1 98.88 187 GLY A O 1
ATOM 1288 N N . LEU A 1 188 ? -2.982 -22.047 0.259 1 98.88 188 LEU A N 1
ATOM 1289 C CA . LEU A 1 188 ? -3.764 -21.906 1.483 1 98.88 188 LEU A CA 1
ATOM 1290 C C . LEU A 1 188 ? -4.309 -23.266 1.936 1 98.88 188 LEU A C 1
ATOM 1292 O O . LEU A 1 188 ? -4.191 -23.625 3.107 1 98.88 188 LEU A O 1
ATOM 1296 N N . LEU A 1 189 ? -4.883 -24.031 0.992 1 98.81 189 LEU A N 1
ATOM 1297 C CA . LEU A 1 189 ? -5.426 -25.344 1.307 1 98.81 189 LEU A CA 1
ATOM 1298 C C . LEU A 1 189 ? -4.336 -26.281 1.827 1 98.81 189 LEU A C 1
ATOM 1300 O O . LEU A 1 189 ? -4.531 -26.953 2.834 1 98.81 189 LEU A O 1
ATOM 1304 N N . ALA A 1 190 ? -3.24 -26.266 1.16 1 98.81 190 ALA A N 1
ATOM 1305 C CA . ALA A 1 190 ? -2.125 -27.109 1.575 1 98.81 190 ALA A CA 1
ATOM 1306 C C . ALA A 1 190 ? -1.657 -26.75 2.982 1 98.81 190 ALA A C 1
ATOM 1308 O O . ALA A 1 190 ? -1.376 -27.641 3.793 1 98.81 190 ALA A O 1
ATOM 1309 N N . GLY A 1 191 ? -1.538 -25.453 3.258 1 98.62 191 GLY A N 1
ATOM 1310 C CA . GLY A 1 191 ? -1.079 -25 4.562 1 98.62 191 GLY A CA 1
ATOM 1311 C C . GLY A 1 191 ? -2.078 -25.266 5.672 1 98.62 191 GLY A C 1
ATOM 1312 O O . GLY A 1 191 ? -1.693 -25.625 6.789 1 98.62 191 GLY A O 1
ATOM 1313 N N . LEU A 1 192 ? -3.346 -25.062 5.371 1 98.25 192 LEU A N 1
ATOM 1314 C CA . LEU A 1 192 ? -4.395 -25.25 6.367 1 98.25 192 LEU A CA 1
ATOM 1315 C C . LEU A 1 192 ? -4.449 -26.703 6.84 1 98.25 192 LEU A C 1
ATOM 1317 O O . LEU A 1 192 ? -4.785 -26.969 7.996 1 98.25 192 LEU A O 1
ATOM 1321 N N . ALA A 1 193 ? -4.129 -27.609 5.961 1 98.06 193 ALA A N 1
ATOM 1322 C CA . ALA A 1 193 ? -4.148 -29.031 6.301 1 98.06 193 ALA A CA 1
ATOM 1323 C C . ALA A 1 193 ? -3.211 -29.328 7.473 1 98.06 193 ALA A C 1
ATOM 1325 O O . ALA A 1 193 ? -3.398 -30.312 8.188 1 98.06 193 ALA A O 1
ATOM 1326 N N . GLY A 1 194 ? -2.236 -28.516 7.73 1 96.69 194 GLY A N 1
ATOM 1327 C CA . GLY A 1 194 ? -1.286 -28.703 8.82 1 96.69 194 GLY A CA 1
ATOM 1328 C C . GLY A 1 194 ? -1.639 -27.906 10.062 1 96.69 194 GLY A C 1
ATOM 1329 O O . GLY A 1 194 ? -0.85 -27.844 11.008 1 96.69 194 GLY A O 1
ATOM 1330 N N . THR A 1 195 ? -2.791 -27.25 10.047 1 96.31 195 THR A N 1
ATOM 1331 C CA . THR A 1 195 ? -3.258 -26.469 11.18 1 96.31 195 THR A CA 1
ATOM 1332 C C . THR A 1 195 ? -4.547 -27.062 11.75 1 96.31 195 THR A C 1
ATOM 1334 O O . THR A 1 195 ? -5.094 -28.016 11.203 1 96.31 195 THR A O 1
ATOM 1337 N N . ASP A 1 196 ? -5.043 -26.469 12.805 1 93.62 196 ASP A N 1
ATOM 1338 C CA . ASP A 1 196 ? -6.285 -26.922 13.43 1 93.62 196 ASP A CA 1
ATOM 1339 C C . ASP A 1 196 ? -7.484 -26.156 12.891 1 93.62 196 ASP A C 1
ATOM 1341 O O . ASP A 1 196 ? -8.602 -26.312 13.383 1 93.62 196 ASP A O 1
ATOM 1345 N N . LEU A 1 197 ? -7.195 -25.391 11.883 1 94.75 197 LEU A N 1
ATOM 1346 C CA . LEU A 1 197 ? -8.258 -24.562 11.328 1 94.75 197 LEU A CA 1
ATOM 1347 C C . LEU A 1 197 ? -9.062 -25.344 10.289 1 94.75 197 LEU A C 1
ATOM 1349 O O . LEU A 1 197 ? -8.758 -25.297 9.102 1 94.75 197 LEU A O 1
ATOM 1353 N N . ASP A 1 198 ? -10.086 -25.953 10.695 1 93.38 198 ASP A N 1
ATOM 1354 C CA . ASP A 1 198 ? -11.023 -26.625 9.805 1 93.38 198 ASP A CA 1
ATOM 1355 C C . ASP A 1 198 ? -12.156 -25.688 9.383 1 93.38 198 ASP A C 1
ATOM 1357 O O . ASP A 1 198 ? -13.25 -25.734 9.938 1 93.38 198 ASP A O 1
ATOM 1361 N N . VAL A 1 199 ? -11.883 -24.812 8.508 1 95.56 199 VAL A N 1
ATOM 1362 C CA . VAL A 1 199 ? -12.781 -23.75 8.047 1 95.56 199 VAL A CA 1
ATOM 1363 C C . VAL A 1 199 ? -12.953 -23.844 6.535 1 95.56 199 VAL A C 1
ATOM 1365 O O . VAL A 1 199 ? -12 -24.109 5.809 1 95.56 199 VAL A O 1
ATOM 1368 N N . PRO A 1 200 ? -14.188 -23.703 6.043 1 97.69 200 PRO A N 1
ATOM 1369 C CA . PRO A 1 200 ? -14.367 -23.656 4.59 1 97.69 200 PRO A CA 1
ATOM 1370 C C . PRO A 1 200 ? -13.539 -22.562 3.924 1 97.69 200 PRO A C 1
ATOM 1372 O O . PRO A 1 200 ? -13.414 -21.453 4.469 1 97.69 200 PRO A O 1
ATOM 1375 N N . VAL A 1 201 ? -12.938 -22.906 2.812 1 98.69 201 VAL A N 1
ATOM 1376 C CA . VAL A 1 201 ? -12.266 -21.953 1.944 1 98.69 201 VAL A CA 1
ATOM 1377 C C . VAL A 1 201 ? -13.125 -21.672 0.714 1 98.69 201 VAL A C 1
ATOM 1379 O O . VAL A 1 201 ? -13.383 -22.578 -0.087 1 98.69 201 VAL A O 1
ATOM 1382 N N . VAL A 1 202 ? -13.578 -20.453 0.618 1 98.69 202 VAL A N 1
ATOM 1383 C CA . VAL A 1 202 ? -14.398 -20.047 -0.512 1 98.69 202 VAL A CA 1
ATOM 1384 C C . VAL A 1 202 ? -13.539 -19.312 -1.544 1 98.69 202 VAL A C 1
ATOM 1386 O O . VAL A 1 202 ? -13.211 -18.141 -1.371 1 98.69 202 VAL A O 1
ATOM 1389 N N . GLY A 1 203 ? -13.188 -20.047 -2.613 1 98.69 203 GLY A N 1
ATOM 1390 C CA . GLY A 1 203 ? -12.477 -19.453 -3.736 1 98.69 203 GLY A CA 1
ATOM 1391 C C . GLY A 1 203 ? -13.398 -18.781 -4.734 1 98.69 203 GLY A C 1
ATOM 1392 O O . GLY A 1 203 ? -14.289 -19.422 -5.305 1 98.69 203 GLY A O 1
ATOM 1393 N N . VAL A 1 204 ? -13.156 -17.516 -4.957 1 98.44 204 VAL A N 1
ATOM 1394 C CA . VAL A 1 204 ? -13.961 -16.75 -5.902 1 98.44 204 VAL A CA 1
ATOM 1395 C C . VAL A 1 204 ? -13.273 -16.719 -7.266 1 98.44 204 VAL A C 1
ATOM 1397 O O . VAL A 1 204 ? -12.359 -15.922 -7.488 1 98.44 204 VAL A O 1
ATOM 1400 N N . SER A 1 205 ? -13.75 -17.547 -8.188 1 97.88 205 SER A N 1
ATOM 1401 C CA . SER A 1 205 ? -13.117 -17.672 -9.5 1 97.88 205 SER A CA 1
ATOM 1402 C C . SER A 1 205 ? -13.422 -16.453 -10.375 1 97.88 205 SER A C 1
ATOM 1404 O O . SER A 1 205 ? -14.586 -16.172 -10.672 1 97.88 205 SER A O 1
ATOM 1406 N N . VAL A 1 206 ? -12.367 -15.797 -10.82 1 94.62 206 VAL A N 1
ATOM 1407 C CA . VAL A 1 206 ? -12.562 -14.539 -11.539 1 94.62 206 VAL A CA 1
ATOM 1408 C C . VAL A 1 206 ? -12.203 -14.727 -13.016 1 94.62 206 VAL A C 1
ATOM 1410 O O . VAL A 1 206 ? -12.352 -13.805 -13.82 1 94.62 206 VAL A O 1
ATOM 1413 N N . SER A 1 207 ? -11.727 -15.906 -13.453 1 89.56 207 SER A N 1
ATOM 1414 C CA . SER A 1 207 ? -11.195 -16 -14.805 1 89.56 207 SER A CA 1
ATOM 1415 C C . SER A 1 207 ? -11.633 -17.297 -15.484 1 89.56 207 SER A C 1
ATOM 1417 O O . SER A 1 207 ? -11.516 -17.438 -16.703 1 89.56 207 SER A O 1
ATOM 1419 N N . ARG A 1 208 ? -12.062 -18.312 -14.727 1 88.62 208 ARG A N 1
ATOM 1420 C CA . ARG A 1 208 ? -12.453 -19.609 -15.297 1 88.62 208 ARG A CA 1
ATOM 1421 C C . ARG A 1 208 ? -13.672 -20.172 -14.578 1 88.62 208 ARG A C 1
ATOM 1423 O O . ARG A 1 208 ? -13.945 -19.812 -13.43 1 88.62 208 ARG A O 1
ATOM 1430 N N . PRO A 1 209 ? -14.305 -21.141 -15.32 1 91.06 209 PRO A N 1
ATOM 1431 C CA . PRO A 1 209 ? -15.391 -21.828 -14.625 1 91.06 209 PRO A CA 1
ATOM 1432 C C . PRO A 1 209 ? -14.906 -22.625 -13.414 1 91.06 209 PRO A C 1
ATOM 1434 O O . PRO A 1 209 ? -13.797 -23.172 -13.43 1 91.06 209 PRO A O 1
ATOM 1437 N N . PRO A 1 210 ? -15.719 -22.734 -12.422 1 92.88 210 PRO A N 1
ATOM 1438 C CA . PRO A 1 210 ? -15.328 -23.344 -11.156 1 92.88 210 PRO A CA 1
ATOM 1439 C C . PRO A 1 210 ? -14.781 -24.766 -11.328 1 92.88 210 PRO A C 1
ATOM 1441 O O . PRO A 1 210 ? -13.852 -25.156 -10.625 1 92.88 210 PRO A O 1
ATOM 1444 N N . GLY A 1 211 ? -15.398 -25.547 -12.242 1 90.94 211 GLY A N 1
ATOM 1445 C CA . GLY A 1 211 ? -14.898 -26.891 -12.445 1 90.94 211 GLY A CA 1
ATOM 1446 C C . GLY A 1 211 ? -13.438 -26.922 -12.852 1 90.94 211 GLY A C 1
ATOM 1447 O O . GLY A 1 211 ? -12.648 -27.688 -12.281 1 90.94 211 GLY A O 1
ATOM 1448 N N . ALA A 1 212 ? -13.078 -26.156 -13.797 1 90.88 212 ALA A N 1
ATOM 1449 C CA . ALA A 1 212 ? -11.695 -26.078 -14.258 1 90.88 212 ALA A CA 1
ATOM 1450 C C . ALA A 1 212 ? -10.789 -25.484 -13.188 1 90.88 212 ALA A C 1
ATOM 1452 O O . ALA A 1 212 ? -9.656 -25.938 -13 1 90.88 212 ALA A O 1
ATOM 1453 N N . ALA A 1 213 ? -11.273 -24.531 -12.484 1 95.25 213 ALA A N 1
ATOM 1454 C CA . ALA A 1 213 ? -10.516 -23.906 -11.398 1 95.25 213 ALA A CA 1
ATOM 1455 C C . ALA A 1 213 ? -10.242 -24.906 -10.273 1 95.25 213 ALA A C 1
ATOM 1457 O O . ALA A 1 213 ? -9.141 -24.953 -9.734 1 95.25 213 ALA A O 1
ATOM 1458 N N . ARG A 1 214 ? -11.234 -25.719 -10.008 1 97.56 214 ARG A N 1
ATOM 1459 C CA . ARG A 1 214 ? -11.117 -26.688 -8.922 1 97.56 214 ARG A CA 1
ATOM 1460 C C . ARG A 1 214 ? -10 -27.688 -9.195 1 97.56 214 ARG A C 1
ATOM 1462 O O . ARG A 1 214 ? -9.164 -27.938 -8.328 1 97.56 214 ARG A O 1
ATOM 1469 N N . ALA A 1 215 ? -10.047 -28.219 -10.367 1 96.69 215 ALA A N 1
ATOM 1470 C CA . ALA A 1 215 ? -9.047 -29.219 -10.734 1 96.69 215 ALA A CA 1
ATOM 1471 C C . ALA A 1 215 ? -7.637 -28.656 -10.625 1 96.69 215 ALA A C 1
ATOM 1473 O O . ALA A 1 215 ? -6.746 -29.281 -10.047 1 96.69 215 ALA A O 1
ATOM 1474 N N . ALA A 1 216 ? -7.445 -27.484 -11.125 1 96.25 216 ALA A N 1
ATOM 1475 C CA . ALA A 1 216 ? -6.141 -26.828 -11.102 1 96.25 216 ALA A CA 1
ATOM 1476 C C . ALA A 1 216 ? -5.688 -26.547 -9.672 1 96.25 216 ALA A C 1
ATOM 1478 O O . ALA A 1 216 ? -4.543 -26.828 -9.312 1 96.25 216 ALA A O 1
ATOM 1479 N N . VAL A 1 217 ? -6.566 -26.016 -8.844 1 98.62 217 VAL A N 1
ATOM 1480 C CA . VAL A 1 217 ? -6.266 -25.641 -7.469 1 98.62 217 VAL A CA 1
ATOM 1481 C C . VAL A 1 217 ? -5.883 -26.891 -6.672 1 98.62 217 VAL A C 1
ATOM 1483 O O . VAL A 1 217 ? -4.863 -26.906 -5.973 1 98.62 217 VAL A O 1
ATOM 1486 N N . LEU A 1 218 ? -6.66 -27.969 -6.809 1 98.62 218 LEU A N 1
ATOM 1487 C CA . LEU A 1 218 ? -6.438 -29.172 -6.004 1 98.62 218 LEU A CA 1
ATOM 1488 C C . LEU A 1 218 ? -5.152 -29.875 -6.422 1 98.62 218 LEU A C 1
ATOM 1490 O O . LEU A 1 218 ? -4.445 -30.438 -5.582 1 98.62 218 LEU A O 1
ATOM 1494 N N . GLU A 1 219 ? -4.906 -29.844 -7.723 1 98.44 219 GLU A N 1
ATOM 1495 C CA . GLU A 1 219 ? -3.66 -30.422 -8.203 1 98.44 219 GLU A CA 1
ATOM 1496 C C . GLU A 1 219 ? -2.449 -29.688 -7.621 1 98.44 219 GLU A C 1
ATOM 1498 O O . GLU A 1 219 ? -1.549 -30.328 -7.066 1 98.44 219 GLU A O 1
ATOM 1503 N N . ILE A 1 220 ? -2.428 -28.391 -7.672 1 98.75 220 ILE A N 1
ATOM 1504 C CA . ILE A 1 220 ? -1.332 -27.578 -7.148 1 98.75 220 ILE A CA 1
ATOM 1505 C C . ILE A 1 220 ? -1.239 -27.75 -5.633 1 98.75 220 ILE A C 1
ATOM 1507 O O . ILE A 1 220 ? -0.142 -27.859 -5.082 1 98.75 220 ILE A O 1
ATOM 1511 N N . ALA A 1 221 ? -2.354 -27.797 -4.957 1 98.88 221 ALA A N 1
ATOM 1512 C CA . ALA A 1 221 ? -2.379 -27.953 -3.504 1 98.88 221 ALA A CA 1
ATOM 1513 C C . ALA A 1 221 ? -1.727 -29.266 -3.072 1 98.88 221 ALA A C 1
ATOM 1515 O O . ALA A 1 221 ? -0.938 -29.281 -2.125 1 98.88 221 ALA A O 1
ATOM 1516 N N . ALA A 1 222 ? -2.08 -30.344 -3.777 1 98.81 222 ALA A N 1
ATOM 1517 C CA . ALA A 1 222 ? -1.533 -31.656 -3.455 1 98.81 222 ALA A CA 1
ATOM 1518 C C . ALA A 1 222 ? -0.019 -31.688 -3.639 1 98.81 222 ALA A C 1
ATOM 1520 O O . ALA A 1 222 ? 0.708 -32.188 -2.777 1 98.81 222 ALA A O 1
ATOM 1521 N N . GLU A 1 223 ? 0.417 -31.125 -4.727 1 98.81 223 GLU A N 1
ATOM 1522 C CA . GLU A 1 223 ? 1.85 -31.094 -5.008 1 98.81 223 GLU A CA 1
ATOM 1523 C C . GLU A 1 223 ? 2.584 -30.188 -4.023 1 98.81 223 GLU A C 1
ATOM 1525 O O . GLU A 1 223 ? 3.709 -30.484 -3.617 1 98.81 223 GLU A O 1
ATOM 1530 N N . CYS A 1 224 ? 1.95 -29.094 -3.648 1 98.69 224 CYS A N 1
ATOM 1531 C CA . CYS A 1 224 ? 2.516 -28.188 -2.648 1 98.69 224 CYS A CA 1
ATOM 1532 C C . CYS A 1 224 ? 2.664 -28.891 -1.306 1 98.69 224 CYS A C 1
ATOM 1534 O O . CYS A 1 224 ? 3.682 -28.734 -0.627 1 98.69 224 CYS A O 1
ATOM 1536 N N . ALA A 1 225 ? 1.674 -29.656 -0.935 1 98.62 225 ALA A N 1
ATOM 1537 C CA . ALA A 1 225 ? 1.716 -30.406 0.32 1 98.62 225 ALA A CA 1
ATOM 1538 C C . ALA A 1 225 ? 2.889 -31.391 0.34 1 98.62 225 ALA A C 1
ATOM 1540 O O . ALA A 1 225 ? 3.574 -31.516 1.356 1 98.62 225 ALA A O 1
ATOM 1541 N N . VAL A 1 226 ? 3.137 -32.031 -0.794 1 98.5 226 VAL A N 1
ATOM 1542 C CA . VAL A 1 226 ? 4.25 -32.969 -0.912 1 98.5 226 VAL A CA 1
ATOM 1543 C C . VAL A 1 226 ? 5.57 -32.219 -0.75 1 98.5 226 VAL A C 1
ATOM 1545 O O . VAL A 1 226 ? 6.449 -32.656 0.001 1 98.5 226 VAL A O 1
ATOM 1548 N N . LEU A 1 227 ? 5.684 -31.062 -1.39 1 97.94 227 LEU A N 1
ATOM 1549 C CA . LEU A 1 227 ? 6.906 -30.281 -1.339 1 97.94 227 LEU A CA 1
ATOM 1550 C C . LEU A 1 227 ? 7.203 -29.828 0.087 1 97.94 227 LEU A C 1
ATOM 1552 O O . LEU A 1 227 ? 8.367 -29.766 0.494 1 97.94 227 LEU A O 1
ATOM 1556 N N . ARG A 1 228 ? 6.184 -29.469 0.789 1 96.69 228 ARG A N 1
ATOM 1557 C CA . ARG A 1 228 ? 6.391 -28.922 2.123 1 96.69 228 ARG A CA 1
ATOM 1558 C C . ARG A 1 228 ? 6.488 -30.031 3.166 1 96.69 228 ARG A C 1
ATOM 1560 O O . ARG A 1 228 ? 6.836 -29.781 4.32 1 96.69 228 ARG A O 1
ATOM 1567 N N . GLY A 1 229 ? 6.164 -31.312 2.781 1 97.62 229 GLY A N 1
ATOM 1568 C CA . GLY A 1 229 ? 6.18 -32.438 3.705 1 97.62 229 GLY A CA 1
ATOM 1569 C C . GLY A 1 229 ? 5.039 -32.406 4.703 1 97.62 229 GLY A C 1
ATOM 1570 O O . GLY A 1 229 ? 5.211 -32.781 5.867 1 97.62 229 GLY A O 1
ATOM 1571 N N . GLY A 1 230 ? 3.904 -31.891 4.297 1 96.94 230 GLY A N 1
ATOM 1572 C CA . GLY A 1 230 ? 2.736 -31.797 5.16 1 96.94 230 GLY A CA 1
ATOM 1573 C C . GLY A 1 230 ? 1.625 -32.75 4.762 1 96.94 230 GLY A C 1
ATOM 1574 O O . GLY A 1 230 ? 1.754 -33.5 3.787 1 96.94 230 GLY A O 1
ATOM 1575 N N . PRO A 1 231 ? 0.567 -32.781 5.551 1 98 231 PRO A N 1
ATOM 1576 C CA . PRO A 1 231 ? -0.583 -33.625 5.203 1 98 231 PRO A CA 1
ATOM 1577 C C . PRO A 1 231 ? -1.256 -33.188 3.902 1 98 231 PRO A C 1
ATOM 1579 O O . PRO A 1 231 ? -1.126 -32.031 3.492 1 98 231 PRO A O 1
ATOM 1582 N N . PRO A 1 232 ? -1.906 -34.094 3.268 1 98.12 232 PRO A N 1
ATOM 1583 C CA . PRO A 1 232 ? -2.635 -33.719 2.053 1 98.12 232 PRO A CA 1
ATOM 1584 C C . PRO A 1 232 ? -3.75 -32.719 2.324 1 98.12 232 PRO A C 1
ATOM 1586 O O . PRO A 1 232 ? -4.375 -32.75 3.387 1 98.12 232 PRO A O 1
ATOM 1589 N N . PRO A 1 233 ? -3.951 -31.828 1.333 1 98.12 233 PRO A N 1
ATOM 1590 C CA . PRO A 1 233 ? -5.082 -30.906 1.484 1 98.12 233 PRO A CA 1
ATOM 1591 C C . PRO A 1 233 ? -6.426 -31.625 1.521 1 98.12 233 PRO A C 1
ATOM 1593 O O . PRO A 1 233 ? -6.543 -32.75 1.045 1 98.12 233 PRO A O 1
ATOM 1596 N N . ARG A 1 234 ? -7.344 -30.969 2.096 1 97.5 234 ARG A N 1
ATOM 1597 C CA . ARG A 1 234 ? -8.711 -31.484 2.16 1 97.5 234 ARG A CA 1
ATOM 1598 C C . ARG A 1 234 ? -9.57 -30.875 1.055 1 97.5 234 ARG A C 1
ATOM 1600 O O . ARG A 1 234 ? -9.992 -29.719 1.151 1 97.5 234 ARG A O 1
ATOM 1607 N N . PRO A 1 235 ? -9.875 -31.656 0.061 1 97.25 235 PRO A N 1
ATOM 1608 C CA . PRO A 1 235 ? -10.648 -31.094 -1.049 1 97.25 235 PRO A CA 1
ATOM 1609 C C . PRO A 1 235 ? -12.016 -30.578 -0.614 1 97.25 235 PRO A C 1
ATOM 1611 O O . PRO A 1 235 ? -12.562 -29.656 -1.231 1 97.25 235 PRO A O 1
ATOM 1614 N N . ASP A 1 236 ? -12.625 -31.156 0.419 1 96.81 236 ASP A N 1
ATOM 1615 C CA . ASP A 1 236 ? -13.969 -30.812 0.879 1 96.81 236 ASP A CA 1
ATOM 1616 C C . ASP A 1 236 ? -13.984 -29.438 1.538 1 96.81 236 ASP A C 1
ATOM 1618 O O . ASP A 1 236 ? -15.055 -28.859 1.75 1 96.81 236 ASP A O 1
ATOM 1622 N N . GLN A 1 237 ? -12.797 -28.891 1.8 1 97.62 237 GLN A N 1
ATOM 1623 C CA . GLN A 1 237 ? -12.688 -27.562 2.393 1 97.62 237 GLN A CA 1
ATOM 1624 C C . GLN A 1 237 ? -12.914 -26.484 1.349 1 97.62 237 GLN A C 1
ATOM 1626 O O . GLN A 1 237 ? -13.18 -25.328 1.693 1 97.62 237 GLN A O 1
ATOM 1631 N N . LEU A 1 238 ? -12.805 -26.859 0.074 1 98.56 238 LEU A N 1
ATOM 1632 C CA . LEU A 1 238 ? -12.812 -25.875 -0.999 1 98.56 238 LEU A CA 1
ATOM 1633 C C . LEU A 1 238 ? -14.211 -25.734 -1.598 1 98.56 238 LEU A C 1
ATOM 1635 O O . LEU A 1 238 ? -14.805 -26.734 -2.035 1 98.56 238 LEU A O 1
ATOM 1639 N N . GLU A 1 239 ? -14.727 -24.594 -1.546 1 97.88 239 GLU A N 1
ATOM 1640 C CA . GLU A 1 239 ? -15.906 -24.188 -2.307 1 97.88 239 GLU A CA 1
ATOM 1641 C C . GLU A 1 239 ? -15.562 -23.109 -3.334 1 97.88 239 GLU A C 1
ATOM 1643 O O . GLU A 1 239 ? -14.867 -22.141 -3.02 1 97.88 239 GLU A O 1
ATOM 1648 N N . LEU A 1 240 ? -16.016 -23.312 -4.566 1 98.12 240 LEU A N 1
ATOM 1649 C CA . LEU A 1 240 ? -15.727 -22.328 -5.609 1 98.12 240 LEU A CA 1
ATOM 1650 C C . LEU A 1 240 ? -17 -21.609 -6.039 1 98.12 240 LEU A C 1
ATOM 1652 O O . LEU A 1 240 ? -18.031 -22.234 -6.242 1 98.12 240 LEU A O 1
ATOM 1656 N N . VAL A 1 241 ? -16.844 -20.312 -6.121 1 97.25 241 VAL A N 1
ATOM 1657 C CA . VAL A 1 241 ? -17.906 -19.438 -6.594 1 97.25 241 VAL A CA 1
ATOM 1658 C C . VAL A 1 241 ? -17.531 -18.828 -7.945 1 97.25 241 VAL A C 1
ATOM 1660 O O . VAL A 1 241 ? -16.375 -18.438 -8.156 1 97.25 241 VAL A O 1
ATOM 1663 N N . ASP A 1 242 ? -18.484 -18.844 -8.875 1 97.12 242 ASP A N 1
ATOM 1664 C CA . ASP A 1 242 ? -18.25 -18.234 -10.18 1 97.12 242 ASP A CA 1
ATOM 1665 C C . ASP A 1 242 ? -18.453 -16.719 -10.133 1 97.12 242 ASP A C 1
ATOM 1667 O O . ASP A 1 242 ? -19.578 -16.25 -9.938 1 97.12 242 ASP A O 1
ATOM 1671 N N . ALA A 1 243 ? -17.391 -16.016 -10.305 1 95.56 243 ALA A N 1
ATOM 1672 C CA . ALA A 1 243 ? -17.484 -14.555 -10.32 1 95.56 243 ALA A CA 1
ATOM 1673 C C . ALA A 1 243 ? -16.922 -13.977 -11.617 1 95.56 243 ALA A C 1
ATOM 1675 O O . ALA A 1 243 ? -16.531 -12.812 -11.664 1 95.56 243 ALA A O 1
ATOM 1676 N N . VAL A 1 244 ? -16.828 -14.75 -12.617 1 92.44 244 VAL A N 1
ATOM 1677 C CA . VAL A 1 244 ? -16.328 -14.289 -13.906 1 92.44 244 VAL A CA 1
ATOM 1678 C C . VAL A 1 244 ? -17.25 -13.195 -14.453 1 92.44 244 VAL A C 1
ATOM 1680 O O . VAL A 1 244 ? -16.781 -12.195 -15 1 92.44 244 VAL A O 1
ATOM 1683 N N . GLY A 1 245 ? -18.609 -13.438 -14.227 1 90.69 245 GLY A N 1
ATOM 1684 C CA . GLY A 1 245 ? -19.594 -12.469 -14.703 1 90.69 245 GLY A CA 1
ATOM 1685 C C . GLY A 1 245 ? -19.438 -12.148 -16.188 1 90.69 245 GLY A C 1
ATOM 1686 O O . GLY A 1 245 ? -19.344 -13.055 -17.016 1 90.69 245 GLY A O 1
ATOM 1687 N N . ALA A 1 246 ? -19.406 -10.82 -16.578 1 89.25 246 ALA A N 1
ATOM 1688 C CA . ALA A 1 246 ? -19.359 -10.367 -17.969 1 89.25 246 ALA A CA 1
ATOM 1689 C C . ALA A 1 246 ? -17.938 -10.531 -18.531 1 89.25 246 ALA A C 1
ATOM 1691 O O . ALA A 1 246 ? -17.719 -10.328 -19.719 1 89.25 246 ALA A O 1
ATOM 1692 N N . GLY A 1 247 ? -17.016 -10.836 -17.656 1 84.62 247 GLY A N 1
ATOM 1693 C CA . GLY A 1 247 ? -15.656 -11.055 -18.141 1 84.62 247 GLY A CA 1
ATOM 1694 C C . GLY A 1 247 ? -14.602 -10.711 -17.109 1 84.62 247 GLY A C 1
ATOM 1695 O O . GLY A 1 247 ? -14.914 -10.18 -16.047 1 84.62 247 GLY A O 1
ATOM 1696 N N . PHE A 1 248 ? -13.406 -11 -17.531 1 80.06 248 PHE A N 1
ATOM 1697 C CA . PHE A 1 248 ? -12.266 -10.719 -16.672 1 80.06 248 PHE A CA 1
ATOM 1698 C C . PHE A 1 248 ? -12.055 -9.219 -16.516 1 80.06 248 PHE A C 1
ATOM 1700 O O . PHE A 1 248 ? -11.938 -8.5 -17.516 1 80.06 248 PHE A O 1
ATOM 1707 N N . GLY A 1 249 ? -12.047 -8.742 -15.266 1 84.19 249 GLY A N 1
ATOM 1708 C CA . GLY A 1 249 ? -11.797 -7.34 -14.984 1 84.19 249 GLY A CA 1
ATOM 1709 C C . GLY A 1 249 ? -13.023 -6.469 -15.156 1 84.19 249 GLY A C 1
ATOM 1710 O O . GLY A 1 249 ? -12.93 -5.238 -15.117 1 84.19 249 GLY A O 1
ATOM 1711 N N . ILE A 1 250 ? -14.125 -7.086 -15.398 1 89.12 250 ILE A N 1
ATOM 1712 C CA . ILE A 1 250 ? -15.375 -6.344 -15.555 1 89.12 250 ILE A CA 1
ATOM 1713 C C . ILE A 1 250 ? -16.266 -6.586 -14.344 1 89.12 250 ILE A C 1
ATOM 1715 O O . ILE A 1 250 ? -16.641 -7.727 -14.055 1 89.12 250 ILE A O 1
ATOM 1719 N N . THR A 1 251 ? -16.625 -5.566 -13.656 1 93.38 251 THR A N 1
ATOM 1720 C CA . THR A 1 251 ? -17.438 -5.668 -12.453 1 93.38 251 THR A CA 1
ATOM 1721 C C . THR A 1 251 ? -18.922 -5.469 -12.789 1 93.38 251 THR A C 1
ATOM 1723 O O . THR A 1 251 ? -19.25 -4.832 -13.789 1 93.38 251 THR A O 1
ATOM 1726 N N . SER A 1 252 ? -19.781 -6.047 -11.977 1 95.94 252 SER A N 1
ATOM 1727 C CA . SER A 1 252 ? -21.203 -5.73 -11.984 1 95.94 252 SER A CA 1
ATOM 1728 C C . SER A 1 252 ? -21.484 -4.461 -11.18 1 95.94 252 SER A C 1
ATOM 1730 O O . SER A 1 252 ? -20.625 -3.979 -10.445 1 95.94 252 SER A O 1
ATOM 1732 N N . ALA A 1 253 ? -22.734 -3.951 -11.328 1 96.31 253 ALA A N 1
ATOM 1733 C CA . ALA A 1 253 ? -23.156 -2.777 -10.57 1 96.31 253 ALA A CA 1
ATOM 1734 C C . ALA A 1 253 ? -23.047 -3.033 -9.062 1 96.31 253 ALA A C 1
ATOM 1736 O O . ALA A 1 253 ? -22.625 -2.156 -8.312 1 96.31 253 ALA A O 1
ATOM 1737 N N . ARG A 1 254 ? -23.438 -4.254 -8.68 1 96.88 254 ARG A N 1
ATOM 1738 C CA . ARG A 1 254 ? -23.391 -4.613 -7.266 1 96.88 254 ARG A CA 1
ATOM 1739 C C . ARG A 1 254 ? -21.953 -4.652 -6.754 1 96.88 254 ARG A C 1
ATOM 1741 O O . ARG A 1 254 ? -21.672 -4.172 -5.656 1 96.88 254 ARG A O 1
ATOM 1748 N N . GLU A 1 255 ? -21.109 -5.25 -7.508 1 97.38 255 GLU A N 1
ATOM 1749 C CA . GLU A 1 255 ? -19.688 -5.301 -7.145 1 97.38 255 GLU A CA 1
ATOM 1750 C C . GLU A 1 255 ? -19.094 -3.9 -7.031 1 97.38 255 GLU A C 1
ATOM 1752 O O . GLU A 1 255 ? -18.328 -3.617 -6.105 1 97.38 255 GLU A O 1
ATOM 1757 N N . ASP A 1 256 ? -19.453 -2.975 -7.906 1 96.56 256 ASP A N 1
ATOM 1758 C CA . ASP A 1 256 ? -19.016 -1.587 -7.859 1 96.56 256 ASP A CA 1
ATOM 1759 C C . ASP A 1 256 ? -19.516 -0.887 -6.602 1 96.56 256 ASP A C 1
ATOM 1761 O O . ASP A 1 256 ? -18.766 -0.157 -5.945 1 96.56 256 ASP A O 1
ATOM 1765 N N . GLU A 1 257 ? -20.766 -1.13 -6.34 1 97.38 257 GLU A N 1
ATOM 1766 C CA . GLU A 1 257 ? -21.391 -0.534 -5.156 1 97.38 257 GLU A CA 1
ATOM 1767 C C . GLU A 1 257 ? -20.672 -0.991 -3.881 1 97.38 257 GLU A C 1
ATOM 1769 O O . GLU A 1 257 ? -20.422 -0.184 -2.984 1 97.38 257 GLU A O 1
ATOM 1774 N N . LEU A 1 258 ? -20.375 -2.234 -3.814 1 97.75 258 LEU A N 1
ATOM 1775 C CA . LEU A 1 258 ? -19.734 -2.775 -2.623 1 97.75 258 LEU A CA 1
ATOM 1776 C C . LEU A 1 258 ? -18.281 -2.311 -2.533 1 97.75 258 LEU A C 1
ATOM 1778 O O . LEU A 1 258 ? -17.766 -2.098 -1.436 1 97.75 258 LEU A O 1
ATOM 1782 N N . ALA A 1 259 ? -17.656 -2.168 -3.703 1 97.75 259 ALA A N 1
ATOM 1783 C CA . ALA A 1 259 ? -16.312 -1.591 -3.691 1 97.75 259 ALA A CA 1
ATOM 1784 C C . ALA A 1 259 ? -16.328 -0.17 -3.135 1 97.75 259 ALA A C 1
ATOM 1786 O O . ALA A 1 259 ? -15.453 0.209 -2.352 1 97.75 259 ALA A O 1
ATOM 1787 N N . ARG A 1 260 ? -17.297 0.608 -3.514 1 97.25 260 ARG A N 1
ATOM 1788 C CA . ARG A 1 260 ? -17.469 1.955 -2.979 1 97.25 260 ARG A CA 1
ATOM 1789 C C . ARG A 1 260 ? -17.719 1.919 -1.476 1 97.25 260 ARG A C 1
ATOM 1791 O O . ARG A 1 260 ? -17.188 2.738 -0.728 1 97.25 260 ARG A O 1
ATOM 1798 N N . LEU A 1 261 ? -18.516 0.938 -1.079 1 97.69 261 LEU A N 1
ATOM 1799 C CA . LEU A 1 261 ? -18.812 0.788 0.343 1 97.69 261 LEU A CA 1
ATOM 1800 C C . LEU A 1 261 ? -17.531 0.499 1.132 1 97.69 261 LEU A C 1
ATOM 1802 O O . LEU A 1 261 ? -17.328 1.049 2.217 1 97.69 261 LEU A O 1
ATOM 1806 N N . ALA A 1 262 ? -16.672 -0.388 0.626 1 98.31 262 ALA A N 1
ATOM 1807 C CA . ALA A 1 262 ? -15.406 -0.687 1.283 1 98.31 262 ALA A CA 1
ATOM 1808 C C . ALA A 1 262 ? -14.555 0.57 1.426 1 98.31 262 ALA A C 1
ATOM 1810 O O . ALA A 1 262 ? -13.945 0.796 2.471 1 98.31 262 ALA A O 1
ATOM 1811 N N . LEU A 1 263 ? -14.523 1.391 0.371 1 98 263 LEU A N 1
ATOM 1812 C CA . LEU A 1 263 ? -13.789 2.65 0.394 1 98 263 LEU A CA 1
ATOM 1813 C C . LEU A 1 263 ? -14.383 3.611 1.415 1 98 263 LEU A C 1
ATOM 1815 O O . LEU A 1 263 ? -13.656 4.203 2.215 1 98 263 LEU A O 1
ATOM 1819 N N . HIS A 1 264 ? -15.688 3.668 1.521 1 98.06 264 HIS A N 1
ATOM 1820 C CA . HIS A 1 264 ? -16.391 4.68 2.297 1 98.06 264 HIS A CA 1
ATOM 1821 C C . HIS A 1 264 ? -16.516 4.266 3.76 1 98.06 264 HIS A C 1
ATOM 1823 O O . HIS A 1 264 ? -16.953 5.062 4.598 1 98.06 264 HIS A O 1
ATOM 1829 N N . THR A 1 265 ? -16.125 3.025 4.098 1 97.75 265 THR A N 1
ATOM 1830 C CA . THR A 1 265 ? -16.266 2.592 5.484 1 97.75 265 THR A CA 1
ATOM 1831 C C . THR A 1 265 ? -14.891 2.256 6.078 1 97.75 265 THR A C 1
ATOM 1833 O O . THR A 1 265 ? -14.625 2.559 7.242 1 97.75 265 THR A O 1
ATOM 1836 N N . GLU A 1 266 ? -14.039 1.61 5.289 1 98 266 GLU A N 1
ATOM 1837 C CA . GLU A 1 266 ? -12.781 1.117 5.832 1 98 266 GLU A CA 1
ATOM 1838 C C . GLU A 1 266 ? -11.586 1.76 5.133 1 98 266 GLU A C 1
ATOM 1840 O O . GLU A 1 266 ? -10.438 1.567 5.543 1 98 266 GLU A O 1
ATOM 1845 N N . GLY A 1 267 ? -11.828 2.57 4.078 1 97.69 267 GLY A N 1
ATOM 1846 C CA . GLY A 1 267 ? -10.734 3.127 3.299 1 97.69 267 GLY A CA 1
ATOM 1847 C C . GLY A 1 267 ? -9.977 2.082 2.504 1 97.69 267 GLY A C 1
ATOM 1848 O O . GLY A 1 267 ? -8.758 2.191 2.322 1 97.69 267 GLY A O 1
ATOM 1849 N N . LEU A 1 268 ? -10.641 1.055 2.061 1 98.12 268 LEU A N 1
ATOM 1850 C CA . LEU A 1 268 ? -9.992 -0.003 1.294 1 98.12 268 LEU A CA 1
ATOM 1851 C C . LEU A 1 268 ? -10.172 0.222 -0.204 1 98.12 268 LEU A C 1
ATOM 1853 O O . LEU A 1 268 ? -11.281 0.518 -0.664 1 98.12 268 LEU A O 1
ATOM 1857 N N . LEU A 1 269 ? -9.102 0.125 -0.946 1 97.5 269 LEU A N 1
ATOM 1858 C CA . LEU A 1 269 ? -9.094 0.233 -2.4 1 97.5 269 LEU A CA 1
ATOM 1859 C C . LEU A 1 269 ? -9.172 -1.145 -3.049 1 97.5 269 LEU A C 1
ATOM 1861 O O . LEU A 1 269 ? -8.312 -1.994 -2.818 1 97.5 269 LEU A O 1
ATOM 1865 N N . LEU A 1 270 ? -10.211 -1.326 -3.848 1 97.56 270 LEU A N 1
ATOM 1866 C CA . LEU A 1 270 ? -10.422 -2.631 -4.465 1 97.56 270 LEU A CA 1
ATOM 1867 C C . LEU A 1 270 ? -10.383 -2.523 -5.988 1 97.56 270 LEU A C 1
ATOM 1869 O O . LEU A 1 270 ? -11.031 -1.653 -6.566 1 97.56 270 LEU A O 1
ATOM 1873 N N . ASP A 1 271 ? -9.594 -3.342 -6.641 1 95.81 271 ASP A N 1
ATOM 1874 C CA . ASP A 1 271 ? -9.602 -3.398 -8.102 1 95.81 271 ASP A CA 1
ATOM 1875 C C . ASP A 1 271 ? -10.836 -4.129 -8.617 1 95.81 271 ASP A C 1
ATOM 1877 O O . ASP A 1 271 ? -11.516 -4.828 -7.855 1 95.81 271 ASP A O 1
ATOM 1881 N N . ALA A 1 272 ? -11.055 -4.039 -9.875 1 93.62 272 ALA A N 1
ATOM 1882 C CA . ALA A 1 272 ? -12.266 -4.57 -10.5 1 93.62 272 ALA A CA 1
ATOM 1883 C C . ALA A 1 272 ? -12.109 -6.051 -10.828 1 93.62 272 ALA A C 1
ATOM 1885 O O . ALA A 1 272 ? -13.094 -6.734 -11.117 1 93.62 272 ALA A O 1
ATOM 1886 N N . THR A 1 273 ? -10.922 -6.578 -10.758 1 92.69 273 THR A N 1
ATOM 1887 C CA . THR A 1 273 ? -10.656 -7.926 -11.242 1 92.69 273 THR A CA 1
ATOM 1888 C C . THR A 1 273 ? -10.758 -8.938 -10.109 1 92.69 273 THR A C 1
ATOM 1890 O O . THR A 1 273 ? -11.375 -9.992 -10.258 1 92.69 273 THR A O 1
ATOM 1893 N N . TYR A 1 274 ? -10.156 -8.617 -8.945 1 95.06 274 TYR A N 1
ATOM 1894 C CA . TYR A 1 274 ? -10.078 -9.555 -7.832 1 95.06 274 TYR A CA 1
ATOM 1895 C C . TYR A 1 274 ? -10.82 -9.016 -6.613 1 95.06 274 TYR A C 1
ATOM 1897 O O . TYR A 1 274 ? -11.797 -9.625 -6.156 1 95.06 274 TYR A O 1
ATOM 1905 N N . GLY A 1 275 ? -10.422 -7.844 -6.223 1 97.25 275 GLY A N 1
ATOM 1906 C CA . GLY A 1 275 ? -10.867 -7.273 -4.961 1 97.25 275 GLY A CA 1
ATOM 1907 C C . GLY A 1 275 ? -12.367 -7.082 -4.883 1 97.25 275 GLY A C 1
ATOM 1908 O O . GLY A 1 275 ? -13.016 -7.594 -3.967 1 97.25 275 GLY A O 1
ATOM 1909 N N . ALA A 1 276 ? -12.938 -6.367 -5.871 1 97.69 276 ALA A N 1
ATOM 1910 C CA . ALA A 1 276 ? -14.359 -6.035 -5.836 1 97.69 276 ALA A CA 1
ATOM 1911 C C . ALA A 1 276 ? -15.219 -7.297 -5.891 1 97.69 276 ALA A C 1
ATOM 1913 O O . ALA A 1 276 ? -16.203 -7.418 -5.16 1 97.69 276 ALA A O 1
ATOM 1914 N N . LYS A 1 277 ? -14.82 -8.242 -6.688 1 97.69 277 LYS A N 1
ATOM 1915 C CA . LYS A 1 277 ? -15.594 -9.469 -6.867 1 97.69 277 LYS A CA 1
ATOM 1916 C C . LYS A 1 277 ? -15.547 -10.336 -5.613 1 97.69 277 LYS A C 1
ATOM 1918 O O . LYS A 1 277 ? -16.578 -10.852 -5.172 1 97.69 277 LYS A O 1
ATOM 1923 N N . THR A 1 278 ? -14.391 -10.484 -5.07 1 98.44 278 THR A N 1
ATOM 1924 C CA . THR A 1 278 ? -14.219 -11.328 -3.898 1 98.44 278 THR A CA 1
ATOM 1925 C C . THR A 1 278 ? -14.859 -10.695 -2.668 1 98.44 278 THR A C 1
ATOM 1927 O O . THR A 1 278 ? -15.453 -11.391 -1.84 1 98.44 278 THR A O 1
ATOM 1930 N N . PHE A 1 279 ? -14.781 -9.398 -2.566 1 98.62 279 PHE A N 1
ATOM 1931 C CA . PHE A 1 279 ? -15.406 -8.68 -1.466 1 98.62 279 PHE A CA 1
ATOM 1932 C C . PHE A 1 279 ? -16.922 -8.836 -1.505 1 98.62 279 PHE A C 1
ATOM 1934 O O . PHE A 1 279 ? -17.562 -9.031 -0.466 1 98.62 279 PHE A O 1
ATOM 1941 N N . ALA A 1 280 ? -17.453 -8.766 -2.697 1 98.25 280 ALA A N 1
ATOM 1942 C CA . ALA A 1 280 ? -18.906 -8.953 -2.844 1 98.25 280 ALA A CA 1
ATOM 1943 C C . ALA A 1 280 ? -19.344 -10.312 -2.324 1 98.25 280 ALA A C 1
ATOM 1945 O O . ALA A 1 280 ? -20.359 -10.43 -1.643 1 98.25 280 ALA A O 1
ATOM 1946 N N . VAL A 1 281 ? -18.562 -11.344 -2.592 1 98.19 281 VAL A N 1
ATOM 1947 C CA . VAL A 1 281 ? -18.875 -12.695 -2.127 1 98.19 281 VAL A CA 1
ATOM 1948 C C . VAL A 1 281 ? -18.75 -12.758 -0.608 1 98.19 281 VAL A C 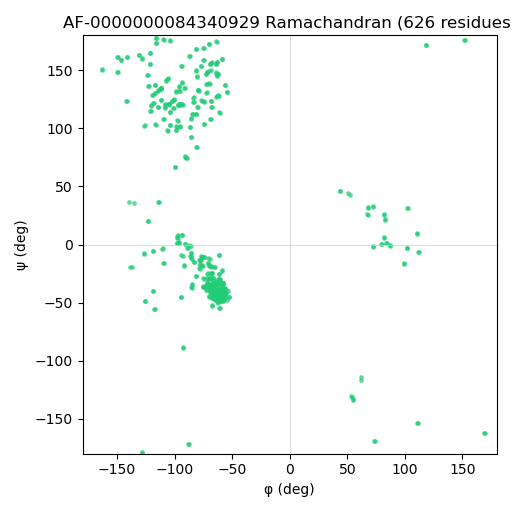1
ATOM 1950 O O . VAL A 1 281 ? -19.578 -13.375 0.067 1 98.19 281 VAL A O 1
ATOM 1953 N N . ALA A 1 282 ? -17.734 -12.133 -0.012 1 98.25 282 ALA A N 1
ATOM 1954 C CA . ALA A 1 282 ? -17.562 -12.102 1.438 1 98.25 282 ALA A CA 1
ATOM 1955 C C . ALA A 1 282 ? -18.75 -11.445 2.123 1 98.25 282 ALA A C 1
ATOM 1957 O O . ALA A 1 282 ? -19.234 -11.938 3.143 1 98.25 282 ALA A O 1
ATOM 1958 N N . VAL A 1 283 ? -19.203 -10.328 1.519 1 97.69 283 VAL A N 1
ATOM 1959 C CA . VAL A 1 283 ? -20.344 -9.609 2.086 1 97.69 283 VAL A CA 1
ATOM 1960 C C . VAL A 1 283 ? -21.594 -10.469 2.006 1 97.69 283 VAL A C 1
ATOM 1962 O O . VAL A 1 283 ? -22.391 -10.508 2.947 1 97.69 283 VAL A O 1
ATOM 1965 N N . GLU A 1 284 ? -21.766 -11.164 0.867 1 96.81 284 GLU A N 1
ATOM 1966 C CA . GLU A 1 284 ? -22.906 -12.062 0.72 1 96.81 284 GLU A CA 1
ATOM 1967 C C . GLU A 1 284 ? -22.906 -13.148 1.796 1 96.81 284 GLU A C 1
ATOM 1969 O O . GLU A 1 284 ? -23.938 -13.453 2.387 1 96.81 284 GLU A O 1
ATOM 1974 N N . LEU A 1 285 ? -21.797 -13.703 2.039 1 96.44 285 LEU A N 1
ATOM 1975 C CA . LEU A 1 285 ? -21.672 -14.734 3.062 1 96.44 285 LEU A CA 1
ATOM 1976 C C . LEU A 1 285 ? -21.938 -14.164 4.449 1 96.44 285 LEU A C 1
ATOM 1978 O O . LEU A 1 285 ? -22.547 -14.828 5.293 1 96.44 285 LEU A O 1
ATOM 1982 N N . LEU A 1 286 ? -21.406 -12.992 4.676 1 95.19 286 LEU A N 1
ATOM 1983 C CA . LEU A 1 286 ? -21.625 -12.328 5.957 1 95.19 286 LEU A CA 1
ATOM 1984 C C . LEU A 1 286 ? -23.109 -12.117 6.219 1 95.19 286 LEU A C 1
ATOM 1986 O O . LEU A 1 286 ? -23.562 -12.25 7.352 1 95.19 286 LEU A O 1
ATOM 1990 N N . GLN A 1 287 ? -23.828 -11.797 5.188 1 94.56 287 GLN A N 1
ATOM 1991 C CA . GLN A 1 287 ? -25.234 -11.43 5.32 1 94.56 287 GLN A CA 1
ATOM 1992 C C . GLN A 1 287 ? -26.141 -12.664 5.336 1 94.56 287 GLN A C 1
ATOM 1994 O O . GLN A 1 287 ? -27.156 -12.688 6.016 1 94.56 287 GLN A O 1
ATOM 1999 N N . HIS A 1 288 ? -25.797 -13.703 4.602 1 93.5 288 HIS A N 1
ATOM 2000 C CA . HIS A 1 288 ? -26.734 -14.789 4.363 1 93.5 288 HIS A CA 1
ATOM 2001 C C . HIS A 1 288 ? -26.141 -16.141 4.742 1 93.5 288 HIS A C 1
ATOM 2003 O O . HIS A 1 288 ? -26.828 -17.156 4.715 1 93.5 288 HIS A O 1
ATOM 2009 N N . GLY A 1 289 ? -24.875 -16.094 5.043 1 90.69 289 GLY A N 1
ATOM 2010 C CA . GLY A 1 289 ? -24.188 -17.344 5.363 1 90.69 289 GLY A CA 1
ATOM 2011 C C . GLY A 1 289 ? -24.297 -17.719 6.828 1 90.69 289 GLY A C 1
ATOM 2012 O O . GLY A 1 289 ? -25.125 -17.188 7.555 1 90.69 289 GLY A O 1
ATOM 2013 N N . PRO A 1 290 ? -23.547 -18.734 7.133 1 87.62 290 PRO A N 1
ATOM 2014 C CA . PRO A 1 290 ? -23.547 -19.172 8.531 1 87.62 290 PRO A CA 1
ATOM 2015 C C . PRO A 1 290 ? -23.109 -18.078 9.492 1 87.62 290 PRO A C 1
ATOM 2017 O O . PRO A 1 290 ? -22.406 -17.141 9.094 1 87.62 290 PRO A O 1
ATOM 2020 N N . ALA A 1 291 ? -23.484 -18.266 10.727 1 89.25 291 ALA A N 1
ATOM 2021 C CA . ALA A 1 291 ? -23.125 -17.297 11.758 1 89.25 291 ALA A CA 1
ATOM 2022 C C . ALA A 1 291 ? -21.625 -17.312 12.023 1 89.25 291 ALA A C 1
ATOM 2024 O O . ALA A 1 291 ? -20.969 -18.359 11.898 1 89.25 291 ALA A O 1
ATOM 2025 N N . GLY A 1 292 ? -21.094 -16.203 12.406 1 91.44 292 GLY A N 1
ATOM 2026 C CA . GLY A 1 292 ? -19.688 -16.094 12.734 1 91.44 292 GLY A CA 1
ATOM 2027 C C . GLY A 1 292 ? -18.953 -15.117 11.828 1 91.44 292 GLY A C 1
ATOM 2028 O O . GLY A 1 292 ? -19.5 -14.633 10.836 1 91.44 292 GLY A O 1
ATOM 2029 N N . PRO A 1 293 ? -17.75 -14.883 12.219 1 96.31 293 PRO A N 1
ATOM 2030 C CA . PRO A 1 293 ? -16.953 -13.969 11.398 1 96.31 293 PRO A CA 1
ATOM 2031 C C . PRO A 1 293 ? -16.578 -14.555 10.039 1 96.31 293 PRO A C 1
ATOM 2033 O O . PRO A 1 293 ? -16.328 -15.758 9.93 1 96.31 293 PRO A O 1
ATOM 2036 N N . VAL A 1 294 ? -16.656 -13.773 9.047 1 98 294 VAL A N 1
ATOM 2037 C CA . VAL A 1 294 ? -16.109 -14.125 7.738 1 98 294 VAL A CA 1
ATOM 2038 C C . VAL A 1 294 ? -14.742 -13.469 7.551 1 98 294 VAL A C 1
ATOM 2040 O O . VAL A 1 294 ? -14.547 -12.312 7.934 1 98 294 VAL A O 1
ATOM 2043 N N . LEU A 1 295 ? -13.766 -14.258 7.113 1 98.56 295 LEU A N 1
ATOM 2044 C CA . LEU A 1 295 ? -12.445 -13.719 6.828 1 98.56 295 LEU A CA 1
ATOM 2045 C C . LEU A 1 295 ? -12.25 -13.508 5.328 1 98.56 295 LEU A C 1
ATOM 2047 O O . LEU A 1 295 ? -12.344 -14.461 4.551 1 98.56 295 LEU A O 1
ATOM 2051 N N . TRP A 1 296 ? -12.055 -12.305 4.938 1 98.69 296 TRP A N 1
ATOM 2052 C CA . TRP A 1 296 ? -11.773 -11.938 3.555 1 98.69 296 TRP A CA 1
ATOM 2053 C C . TRP A 1 296 ? -10.281 -11.656 3.365 1 98.69 296 TRP A C 1
ATOM 2055 O O . TRP A 1 296 ? -9.703 -10.852 4.098 1 98.69 296 TRP A O 1
ATOM 2065 N N . TRP A 1 297 ? -9.648 -12.367 2.436 1 98.88 297 TRP A N 1
ATOM 2066 C CA . TRP A 1 297 ? -8.242 -12.141 2.127 1 98.88 297 TRP A CA 1
ATOM 2067 C C . TRP A 1 297 ? -8.078 -11.047 1.082 1 98.88 297 TRP A C 1
ATOM 2069 O O . TRP A 1 297 ? -8.336 -11.266 -0.104 1 98.88 297 TRP A O 1
ATOM 2079 N N . HIS A 1 298 ? -7.73 -9.828 1.478 1 98.69 298 HIS A N 1
ATOM 2080 C CA . HIS A 1 298 ? -7.426 -8.727 0.566 1 98.69 298 HIS A CA 1
ATOM 2081 C C . HIS A 1 298 ? -6.059 -8.914 -0.085 1 98.69 298 HIS A C 1
ATOM 2083 O O . HIS A 1 298 ? -5.031 -8.57 0.505 1 98.69 298 HIS A O 1
ATOM 2089 N N . THR A 1 299 ? -6.039 -9.312 -1.318 1 98.38 299 THR A N 1
ATOM 2090 C CA . THR A 1 299 ? -4.82 -9.82 -1.941 1 98.38 299 THR A CA 1
ATOM 2091 C C . THR A 1 299 ? -4.051 -8.688 -2.613 1 98.38 299 THR A C 1
ATOM 2093 O O . THR A 1 299 ? -2.979 -8.914 -3.182 1 98.38 299 THR A O 1
ATOM 2096 N N . GLY A 1 300 ? -4.543 -7.496 -2.547 1 97.75 300 GLY A N 1
ATOM 2097 C CA . GLY A 1 300 ? -3.846 -6.363 -3.133 1 97.75 300 GLY A CA 1
ATOM 2098 C C . GLY A 1 300 ? -4.555 -5.785 -4.344 1 97.75 300 GLY A C 1
ATOM 2099 O O . GLY A 1 300 ? -5.789 -5.746 -4.387 1 97.75 300 GLY A O 1
ATOM 2100 N N . GLY A 1 301 ? -3.818 -5.148 -5.254 1 96.81 301 GLY A N 1
ATOM 2101 C CA . GLY A 1 301 ? -4.371 -4.582 -6.473 1 96.81 301 GLY A CA 1
ATOM 2102 C C . GLY A 1 301 ? -4.547 -3.076 -6.402 1 96.81 301 GLY A C 1
ATOM 2103 O O . GLY A 1 301 ? -5.441 -2.521 -7.043 1 96.81 301 GLY A O 1
ATOM 2104 N N . VAL A 1 302 ? -3.691 -2.387 -5.656 1 95.88 302 VAL A N 1
ATOM 2105 C CA . VAL A 1 302 ? -3.846 -0.948 -5.465 1 95.88 302 VAL A CA 1
ATOM 2106 C C . VAL A 1 302 ? -3.633 -0.225 -6.793 1 95.88 302 VAL A C 1
ATOM 2108 O O . VAL A 1 302 ? -4.285 0.784 -7.07 1 95.88 302 VAL A O 1
ATOM 2111 N N . VAL A 1 303 ? -2.752 -0.737 -7.66 1 95.19 303 VAL A N 1
ATOM 2112 C CA . VAL A 1 303 ? -2.387 -0.078 -8.914 1 95.19 303 VAL A CA 1
ATOM 2113 C C . VAL A 1 303 ? -3.586 -0.063 -9.859 1 95.19 303 VAL A C 1
ATOM 2115 O O . VAL A 1 303 ? -4.055 1.004 -10.258 1 95.19 303 VAL A O 1
ATOM 2118 N N . PRO A 1 304 ? -4.188 -1.192 -10.102 1 94.12 304 PRO A N 1
ATOM 2119 C CA . PRO A 1 304 ? -5.379 -1.144 -10.945 1 94.12 304 PRO A CA 1
ATOM 2120 C C . PRO A 1 304 ? -6.578 -0.507 -10.25 1 94.12 304 PRO A C 1
ATOM 2122 O O . PRO A 1 304 ? -7.445 0.072 -10.906 1 94.12 304 PRO A O 1
ATOM 2125 N N . ALA A 1 305 ? -6.688 -0.605 -8.906 1 95.06 305 ALA A N 1
ATOM 2126 C CA . ALA A 1 305 ? -7.785 0.027 -8.18 1 95.06 305 ALA A CA 1
ATOM 2127 C C . ALA A 1 305 ? -7.785 1.538 -8.391 1 95.06 305 ALA A C 1
ATOM 2129 O O . ALA A 1 305 ? -8.82 2.127 -8.695 1 95.06 305 ALA A O 1
ATOM 2130 N N . VAL A 1 306 ? -6.605 2.127 -8.258 1 93.62 306 VAL A N 1
ATOM 2131 C CA . VAL A 1 306 ? -6.473 3.572 -8.422 1 93.62 306 VAL A CA 1
ATOM 2132 C C . VAL A 1 306 ? -6.746 3.963 -9.867 1 93.62 306 VAL A C 1
ATOM 2134 O O . VAL A 1 306 ? -7.426 4.957 -10.133 1 93.62 306 VAL A O 1
ATOM 2137 N N . ALA A 1 307 ? -6.211 3.199 -10.781 1 91.19 307 ALA A N 1
ATOM 2138 C CA . ALA A 1 307 ? -6.453 3.471 -12.195 1 91.19 307 ALA A CA 1
ATOM 2139 C C . ALA A 1 307 ? -7.945 3.443 -12.516 1 91.19 307 ALA A C 1
ATOM 2141 O O . ALA A 1 307 ? -8.438 4.281 -13.273 1 91.19 307 ALA A O 1
ATOM 2142 N N . HIS A 1 308 ? -8.625 2.508 -11.922 1 89.31 308 HIS A N 1
ATOM 2143 C CA . HIS A 1 308 ? -10.062 2.373 -12.141 1 89.31 308 HIS A CA 1
ATOM 2144 C C . HIS A 1 308 ? -10.82 3.576 -11.594 1 89.31 308 HIS A C 1
ATOM 2146 O O . HIS A 1 308 ? -11.711 4.109 -12.258 1 89.31 308 HIS A O 1
ATOM 2152 N N . LEU A 1 309 ? -10.43 4.051 -10.453 1 88 309 LEU A N 1
ATOM 2153 C CA . LEU A 1 309 ? -11.102 5.168 -9.805 1 88 309 LEU A CA 1
ATOM 2154 C C . LEU A 1 309 ? -10.82 6.477 -10.539 1 88 309 LEU A C 1
ATOM 2156 O O . LEU A 1 309 ? -11.664 7.375 -10.562 1 88 309 LEU A O 1
ATOM 2160 N N . THR A 1 310 ? -9.672 6.582 -11.102 1 83.94 310 THR A N 1
ATOM 2161 C CA . THR A 1 310 ? -9.289 7.801 -11.805 1 83.94 310 THR A CA 1
ATOM 2162 C C . THR A 1 310 ? -9.984 7.895 -13.156 1 83.94 310 THR A C 1
ATOM 2164 O O . THR A 1 310 ? -10.195 8.992 -13.68 1 83.94 310 THR A O 1
ATOM 2167 N N . LYS A 1 311 ? -10.305 6.793 -13.773 1 77.94 311 LYS A N 1
ATOM 2168 C CA . LYS A 1 311 ? -11.031 6.785 -15.039 1 77.94 311 LYS A CA 1
ATOM 2169 C C . LYS A 1 311 ? -12.5 7.152 -14.828 1 77.94 311 LYS A C 1
ATOM 2171 O O . LYS A 1 311 ? -13.109 7.797 -15.68 1 77.94 311 LYS A O 1
ATOM 2176 N N . GLU A 1 312 ? -13.039 6.734 -13.766 1 65.31 312 GLU A N 1
ATOM 2177 C CA . GLU A 1 312 ? -14.445 6.969 -13.469 1 65.31 312 GLU A CA 1
ATOM 2178 C C . GLU A 1 312 ? -14.695 8.422 -13.062 1 65.31 312 GLU A C 1
ATOM 2180 O O . GLU A 1 312 ? -15.789 8.945 -13.266 1 65.31 312 GLU A O 1
ATOM 2185 N N . ALA A 1 313 ? -13.766 9.07 -12.32 1 54.84 313 ALA A N 1
ATOM 2186 C CA . ALA A 1 313 ? -13.93 10.414 -11.766 1 54.84 313 ALA A CA 1
ATOM 2187 C C . ALA A 1 313 ? -13.891 11.469 -12.867 1 54.84 313 ALA A C 1
ATOM 2189 O O . ALA A 1 313 ? -14.219 12.633 -12.625 1 54.84 313 ALA A O 1
ATOM 2190 N N . VAL A 1 314 ? -13.445 11.266 -14.094 1 41.16 314 VAL A N 1
ATOM 2191 C CA . VAL A 1 314 ? -13.523 12.227 -15.195 1 41.16 314 VAL A CA 1
ATOM 2192 C C . VAL A 1 314 ? -14.977 12.414 -15.617 1 41.16 314 VAL A C 1
ATOM 2194 O O . VAL A 1 314 ? -15.625 11.453 -16.047 1 41.16 314 VAL A O 1
ATOM 2197 N N . PRO A 1 315 ? -15.539 13.609 -15.281 1 39.62 315 PRO A N 1
ATOM 2198 C CA . PRO A 1 315 ? -16.906 13.883 -15.703 1 39.62 315 PRO A CA 1
ATOM 2199 C C . PRO A 1 315 ? -17.156 13.57 -17.172 1 39.62 315 PRO A C 1
ATOM 2201 O O . PRO A 1 315 ? -16.219 13.641 -17.984 1 39.62 315 PRO A O 1
ATOM 2204 N N . MET B 1 1 ? -10.031 12.695 21.672 1 84 1 MET B N 1
ATOM 2205 C CA . MET B 1 1 ? -10.172 11.273 21.391 1 84 1 MET B CA 1
ATOM 2206 C C . MET B 1 1 ? -9.656 10.938 20 1 84 1 MET B C 1
ATOM 2208 O O . MET B 1 1 ? -9.828 11.727 19.062 1 84 1 MET B O 1
ATOM 2212 N N . ARG B 1 2 ? -8.938 9.938 19.844 1 94.69 2 ARG B N 1
ATOM 2213 C CA . ARG B 1 2 ? -8.367 9.438 18.609 1 94.69 2 ARG B CA 1
ATOM 2214 C C . ARG B 1 2 ? -9.398 8.648 17.812 1 94.69 2 ARG B C 1
ATOM 2216 O O . ARG B 1 2 ? -10.25 7.973 18.391 1 94.69 2 ARG B O 1
ATOM 2223 N N . PHE B 1 3 ? -9.578 8.836 16.531 1 98 3 PHE B N 1
ATOM 2224 C CA . PHE B 1 3 ? -10.375 8.055 15.586 1 98 3 PHE B CA 1
ATOM 2225 C C . PHE B 1 3 ? -9.492 7.094 14.797 1 98 3 PHE B C 1
ATOM 2227 O O . PHE B 1 3 ? -8.859 7.492 13.82 1 98 3 PHE B O 1
ATOM 2234 N N . PRO B 1 4 ? -9.414 5.801 15.172 1 97.62 4 PRO B N 1
ATOM 2235 C CA . PRO B 1 4 ? -8.43 4.887 14.578 1 97.62 4 PRO B CA 1
ATOM 2236 C C . PRO B 1 4 ? -8.656 4.684 13.078 1 97.62 4 PRO B C 1
ATOM 2238 O O . PRO B 1 4 ? -9.773 4.395 12.648 1 97.62 4 PRO B O 1
ATOM 2241 N N . LEU B 1 5 ? -7.613 4.887 12.289 1 98.38 5 LEU B N 1
ATOM 2242 C CA . LEU B 1 5 ? -7.637 4.711 10.844 1 98.38 5 LEU B CA 1
ATOM 2243 C C . LEU B 1 5 ? -6.527 3.768 10.391 1 98.38 5 LEU B C 1
ATOM 2245 O O . LEU B 1 5 ? -6.781 2.807 9.664 1 98.38 5 LEU B O 1
ATOM 2249 N N . ALA B 1 6 ? -5.305 3.963 10.828 1 98.25 6 ALA B N 1
ATOM 2250 C CA . ALA B 1 6 ? -4.105 3.268 10.359 1 98.25 6 ALA B CA 1
ATOM 2251 C C . ALA B 1 6 ? -3.969 1.904 11.031 1 98.25 6 ALA B C 1
ATOM 2253 O O . ALA B 1 6 ? -4.484 1.692 12.133 1 98.25 6 ALA B O 1
ATOM 2254 N N . VAL B 1 7 ? -3.379 0.978 10.336 1 98.06 7 VAL B N 1
ATOM 2255 C CA . VAL B 1 7 ? -2.924 -0.268 10.945 1 98.06 7 VAL B CA 1
ATOM 2256 C C . VAL B 1 7 ? -1.528 -0.074 11.539 1 98.06 7 VAL B C 1
ATOM 2258 O O . VAL B 1 7 ? -0.549 0.065 10.805 1 98.06 7 VAL B O 1
ATOM 2261 N N . LEU B 1 8 ? -1.376 -0.038 12.883 1 97.94 8 LEU B N 1
ATOM 2262 C CA . LEU B 1 8 ? -0.137 0.27 13.586 1 97.94 8 LEU B CA 1
ATOM 2263 C C . LEU B 1 8 ? 0.271 -0.882 14.5 1 97.94 8 LEU B C 1
ATOM 2265 O O . LEU B 1 8 ? -0.578 -1.659 14.945 1 97.94 8 LEU B O 1
ATOM 2269 N N . PRO B 1 9 ? 1.602 -0.98 14.812 1 98.19 9 PRO B N 1
ATOM 2270 C CA . PRO B 1 9 ? 2.719 -0.187 14.297 1 98.19 9 PRO B CA 1
ATOM 2271 C C . PRO B 1 9 ? 3.055 -0.517 12.844 1 98.19 9 PRO B C 1
ATOM 2273 O O . PRO B 1 9 ? 2.807 -1.636 12.383 1 98.19 9 PRO B O 1
ATOM 2276 N N . THR B 1 10 ? 3.527 0.435 12.102 1 98.62 10 THR B N 1
ATOM 2277 C CA . THR B 1 10 ? 4.07 0.134 10.781 1 98.62 10 THR B CA 1
ATOM 2278 C C . THR B 1 10 ? 5.445 -0.523 10.906 1 98.62 10 THR B C 1
ATOM 2280 O O . THR B 1 10 ? 6.125 -0.37 11.922 1 98.62 10 THR B O 1
ATOM 2283 N N . PRO B 1 11 ? 5.906 -1.242 9.875 1 98.5 11 PRO B N 1
ATOM 2284 C CA . PRO B 1 11 ? 7.168 -1.983 9.977 1 98.5 11 PRO B CA 1
ATOM 2285 C C . PRO B 1 11 ? 8.391 -1.071 9.953 1 98.5 11 PRO B C 1
ATOM 2287 O O . PRO B 1 11 ? 8.344 0.019 9.375 1 98.5 11 PRO B O 1
ATOM 2290 N N . LEU B 1 12 ? 9.414 -1.443 10.648 1 98.56 12 LEU B N 1
ATOM 2291 C CA . LEU B 1 12 ? 10.789 -0.982 10.492 1 98.56 12 LEU B CA 1
ATOM 2292 C C . LEU B 1 12 ? 11.664 -2.076 9.891 1 98.56 12 LEU B C 1
ATOM 2294 O O . LEU B 1 12 ? 11.805 -3.152 10.477 1 98.56 12 LEU B O 1
ATOM 2298 N N . VAL B 1 13 ? 12.234 -1.771 8.672 1 98 13 VAL B N 1
ATOM 2299 C CA . VAL B 1 13 ? 12.945 -2.842 7.98 1 98 13 VAL B CA 1
ATOM 2300 C C . VAL B 1 13 ? 14.336 -2.365 7.578 1 98 13 VAL B C 1
ATOM 2302 O O . VAL B 1 13 ? 14.602 -1.161 7.535 1 98 13 VAL B O 1
ATOM 2305 N N . ARG B 1 14 ? 15.219 -3.326 7.316 1 97.06 14 ARG B N 1
ATOM 2306 C CA . ARG B 1 14 ? 16.531 -3.033 6.754 1 97.06 14 ARG B CA 1
ATOM 2307 C C . ARG B 1 14 ? 16.5 -3.09 5.23 1 97.06 14 ARG B C 1
ATOM 2309 O O . ARG B 1 14 ? 15.859 -3.969 4.648 1 97.06 14 ARG B O 1
ATOM 2316 N N . ALA B 1 15 ? 17.094 -2.119 4.578 1 97.12 15 ALA B N 1
ATOM 2317 C CA . ALA B 1 15 ? 17.266 -2.15 3.127 1 97.12 15 ALA B CA 1
ATOM 2318 C C . ALA B 1 15 ? 18.578 -2.824 2.734 1 97.12 15 ALA B C 1
ATOM 2320 O O . ALA B 1 15 ? 19.484 -2.172 2.223 1 97.12 15 ALA B O 1
ATOM 2321 N N . ASP B 1 16 ? 18.656 -4.113 2.824 1 96.25 16 ASP B N 1
ATOM 2322 C CA . ASP B 1 16 ? 19.906 -4.863 2.695 1 96.25 16 ASP B CA 1
ATOM 2323 C C . ASP B 1 16 ? 20.406 -4.836 1.256 1 96.25 16 ASP B C 1
ATOM 2325 O O . ASP B 1 16 ? 21.625 -4.754 1.022 1 96.25 16 ASP B O 1
ATOM 2329 N N . ARG B 1 17 ? 19.547 -4.906 0.335 1 96.5 17 ARG B N 1
ATOM 2330 C CA . ARG B 1 17 ? 19.969 -4.949 -1.061 1 96.5 17 ARG B CA 1
ATOM 2331 C C . ARG B 1 17 ? 20.484 -3.592 -1.518 1 96.5 17 ARG B C 1
ATOM 2333 O O . ARG B 1 17 ? 21.422 -3.518 -2.316 1 96.5 17 ARG B O 1
ATOM 2340 N N . LEU B 1 18 ? 19.812 -2.543 -1.059 1 96.25 18 LEU B N 1
ATOM 2341 C CA . LEU B 1 18 ? 20.312 -1.201 -1.334 1 96.25 18 LEU B CA 1
ATOM 2342 C C . LEU B 1 18 ? 21.703 -1.009 -0.736 1 96.25 18 LEU B C 1
ATOM 2344 O O . LEU B 1 18 ? 22.594 -0.453 -1.386 1 96.25 18 LEU B O 1
ATOM 2348 N N . THR B 1 19 ? 21.844 -1.409 0.535 1 94 19 THR B N 1
ATOM 2349 C CA . THR B 1 19 ? 23.125 -1.312 1.23 1 94 19 THR B CA 1
ATOM 2350 C C . THR B 1 19 ? 24.219 -2.031 0.448 1 94 19 THR B C 1
ATOM 2352 O O . THR B 1 19 ? 25.328 -1.508 0.296 1 94 19 THR B O 1
ATOM 2355 N N . ALA B 1 20 ? 23.906 -3.146 -0.063 1 94.62 20 ALA B N 1
ATOM 2356 C CA . ALA B 1 20 ? 24.859 -3.914 -0.856 1 94.62 20 ALA B CA 1
ATOM 2357 C C . ALA B 1 20 ? 25.188 -3.193 -2.16 1 94.62 20 ALA B C 1
ATOM 2359 O O . ALA B 1 20 ? 26.359 -3.104 -2.545 1 94.62 20 ALA B O 1
ATOM 2360 N N . ALA B 1 21 ? 24.172 -2.656 -2.793 1 95.12 21 ALA B N 1
ATOM 2361 C CA . ALA B 1 21 ? 24.344 -1.993 -4.082 1 95.12 21 ALA B CA 1
ATOM 2362 C C . ALA B 1 21 ? 25.203 -0.741 -3.943 1 95.12 21 ALA B C 1
ATOM 2364 O O . ALA B 1 21 ? 26 -0.427 -4.832 1 95.12 21 ALA B O 1
ATOM 2365 N N . LEU B 1 22 ? 25.047 -0.053 -2.801 1 94.75 22 LEU B N 1
ATOM 2366 C CA . LEU B 1 22 ? 25.75 1.205 -2.58 1 94.75 22 LEU B CA 1
ATOM 2367 C C . LEU B 1 22 ? 27.078 0.97 -1.85 1 94.75 22 LEU B C 1
ATOM 2369 O O . LEU B 1 22 ? 27.906 1.877 -1.747 1 94.75 22 LEU B O 1
ATOM 2373 N N . ALA B 1 23 ? 27.297 -0.204 -1.367 1 92 23 ALA B N 1
ATOM 2374 C CA . ALA B 1 23 ? 28.484 -0.538 -0.571 1 92 23 ALA B CA 1
ATOM 2375 C C . ALA B 1 23 ? 28.656 0.442 0.585 1 92 23 ALA B C 1
ATOM 2377 O O . ALA B 1 23 ? 29.75 0.975 0.794 1 92 23 ALA B O 1
ATOM 2378 N N . THR B 1 24 ? 27.656 0.789 1.247 1 88.69 24 THR B N 1
ATOM 2379 C CA . THR B 1 24 ? 27.641 1.729 2.363 1 88.69 24 THR B CA 1
ATOM 2380 C C . THR B 1 24 ? 26.938 1.13 3.572 1 88.69 24 THR B C 1
ATOM 2382 O O . THR B 1 24 ? 26.578 -0.051 3.568 1 88.69 24 THR B O 1
ATOM 2385 N N . GLY B 1 25 ? 26.797 1.866 4.711 1 84.5 25 GLY B N 1
ATOM 2386 C CA . GLY B 1 25 ? 26.188 1.408 5.945 1 84.5 25 GLY B CA 1
ATOM 2387 C C . GLY B 1 25 ? 24.719 1.082 5.789 1 84.5 25 GLY B C 1
ATOM 2388 O O . GLY B 1 25 ? 24.125 1.312 4.727 1 84.5 25 GLY B O 1
ATOM 2389 N N . PRO B 1 26 ? 24.156 0.567 6.84 1 94.19 26 PRO B N 1
ATOM 2390 C CA . PRO B 1 26 ? 22.781 0.088 6.734 1 94.19 26 PRO B CA 1
ATOM 2391 C C . PRO B 1 26 ? 21.766 1.227 6.645 1 94.19 26 PRO B C 1
ATOM 2393 O O . PRO B 1 26 ? 21.953 2.277 7.262 1 94.19 26 PRO B O 1
ATOM 2396 N N . LEU B 1 27 ? 20.891 1.034 5.844 1 97.38 27 LEU B N 1
ATOM 2397 C CA . LEU B 1 27 ? 19.719 1.901 5.77 1 97.38 27 LEU B CA 1
ATOM 2398 C C . LEU B 1 27 ? 18.5 1.221 6.383 1 97.38 27 LEU B C 1
ATOM 2400 O O . LEU B 1 27 ? 18.141 0.101 6 1 97.38 27 LEU B O 1
ATOM 2404 N N . LEU B 1 28 ? 17.953 1.874 7.395 1 98.31 28 LEU B N 1
ATOM 2405 C CA . LEU B 1 28 ? 16.656 1.467 7.949 1 98.31 28 LEU B CA 1
ATOM 2406 C C . LEU B 1 28 ? 15.523 2.242 7.301 1 98.31 28 LEU B C 1
ATOM 2408 O O . LEU B 1 28 ? 15.656 3.438 7.031 1 98.31 28 LEU B O 1
ATOM 2412 N N . VAL B 1 29 ? 14.461 1.568 7.027 1 98.69 29 VAL B N 1
ATOM 2413 C CA . VAL B 1 29 ? 13.297 2.211 6.422 1 98.69 29 VAL B CA 1
ATOM 2414 C C . VAL B 1 29 ? 12.086 2.045 7.336 1 98.69 29 VAL B C 1
ATOM 2416 O O . VAL B 1 29 ? 11.656 0.921 7.609 1 98.69 29 VAL B O 1
ATOM 2419 N N . LYS B 1 30 ? 11.539 3.145 7.902 1 98.88 30 LYS B N 1
ATOM 2420 C CA . LYS B 1 30 ? 10.242 3.154 8.578 1 98.88 30 LYS B CA 1
ATOM 2421 C C . LYS B 1 30 ? 9.102 3.236 7.57 1 98.88 30 LYS B C 1
ATOM 2423 O O . LYS B 1 30 ? 8.938 4.25 6.883 1 98.88 30 LYS B O 1
ATOM 2428 N N . ARG B 1 31 ? 8.219 2.236 7.504 1 98.69 31 ARG B N 1
ATOM 2429 C CA . ARG B 1 31 ? 7.352 1.977 6.359 1 98.69 31 ARG B CA 1
ATOM 2430 C C . ARG B 1 31 ? 5.949 2.523 6.598 1 98.69 31 ARG B C 1
ATOM 2432 O O . ARG B 1 31 ? 4.965 1.783 6.523 1 98.69 31 ARG B O 1
ATOM 2439 N N . ASP B 1 32 ? 5.84 3.799 6.672 1 98.69 32 ASP B N 1
ATOM 2440 C CA . ASP B 1 32 ? 4.527 4.406 6.84 1 98.69 32 ASP B CA 1
ATOM 2441 C C . ASP B 1 32 ? 3.729 4.359 5.539 1 98.69 32 ASP B C 1
ATOM 2443 O O . ASP B 1 32 ? 2.521 4.609 5.535 1 98.69 32 ASP B O 1
ATOM 2447 N N . ASP B 1 33 ? 4.363 4 4.43 1 98 33 ASP B N 1
ATOM 2448 C CA . ASP B 1 33 ? 3.596 3.701 3.225 1 98 33 ASP B CA 1
ATOM 2449 C C . ASP B 1 33 ? 2.654 2.521 3.451 1 98 33 ASP B C 1
ATOM 2451 O O . ASP B 1 33 ? 1.732 2.297 2.666 1 98 33 ASP B O 1
ATOM 2455 N N . LEU B 1 34 ? 2.779 1.833 4.586 1 98.31 34 LEU B N 1
ATOM 2456 C CA . LEU B 1 34 ? 1.991 0.639 4.867 1 98.31 34 LEU B CA 1
ATOM 2457 C C . LEU B 1 34 ? 1.041 0.879 6.035 1 98.31 34 LEU B C 1
ATOM 2459 O O . LEU B 1 34 ? 0.789 -0.027 6.836 1 98.31 34 LEU B O 1
ATOM 2463 N N . THR B 1 35 ? 0.484 2.074 6.145 1 98.31 35 THR B N 1
ATOM 2464 C CA . THR B 1 35 ? -0.44 2.371 7.23 1 98.31 35 THR B CA 1
ATOM 2465 C C . THR B 1 35 ? -1.799 1.724 6.98 1 98.31 35 THR B C 1
ATOM 2467 O O . THR B 1 35 ? -2.629 1.641 7.887 1 98.31 35 THR B O 1
ATOM 2470 N N . GLY B 1 36 ? -2.119 1.325 5.742 1 97.06 36 GLY B N 1
ATOM 2471 C CA . GLY B 1 36 ? -3.24 0.441 5.469 1 97.06 36 GLY B CA 1
ATOM 2472 C C . GLY B 1 36 ? -4.551 1.181 5.277 1 97.06 36 GLY B C 1
ATOM 2473 O O . GLY B 1 36 ? -5.586 0.562 5.027 1 97.06 36 GLY B O 1
ATOM 2474 N N . PHE B 1 37 ? -4.605 2.486 5.375 1 98.12 37 PHE B N 1
ATOM 2475 C CA . PHE B 1 37 ? -5.82 3.264 5.16 1 98.12 37 PHE B CA 1
ATOM 2476 C C . PHE B 1 37 ? -5.762 4 3.828 1 98.12 37 PHE B C 1
ATOM 2478 O O . PHE B 1 37 ? -5.172 5.078 3.732 1 98.12 37 PHE B O 1
ATOM 2485 N N . GLY B 1 38 ? -6.426 3.342 2.854 1 94.25 38 GLY B N 1
ATOM 2486 C CA . GLY B 1 38 ? -6.367 3.889 1.508 1 94.25 38 GLY B CA 1
ATOM 2487 C C . GLY B 1 38 ? -4.961 3.936 0.942 1 94.25 38 GLY B C 1
ATOM 2488 O O . GLY B 1 38 ? -4.285 2.91 0.864 1 94.25 38 GLY B O 1
ATOM 2489 N N . ALA B 1 39 ? -4.418 4.91 0.661 1 92.75 39 ALA B N 1
ATOM 2490 C CA . ALA B 1 39 ? -3.064 5.27 0.249 1 92.75 39 ALA B CA 1
ATOM 2491 C C . ALA B 1 39 ? -2.578 6.512 0.989 1 92.75 39 ALA B C 1
ATOM 2493 O O . ALA B 1 39 ? -1.853 7.332 0.424 1 92.75 39 ALA B O 1
ATOM 2494 N N . ALA B 1 40 ? -2.99 6.598 2.227 1 97.81 40 ALA B N 1
ATOM 2495 C CA . ALA B 1 40 ? -2.803 7.836 2.977 1 97.81 40 ALA B CA 1
ATOM 2496 C C . ALA B 1 40 ? -1.365 7.965 3.473 1 97.81 40 ALA B C 1
ATOM 2498 O O . ALA B 1 40 ? -0.919 9.062 3.824 1 97.81 40 ALA B O 1
ATOM 2499 N N . GLY B 1 41 ? -0.644 6.773 3.543 1 98 41 GLY B N 1
ATOM 2500 C CA . GLY B 1 41 ? 0.686 6.82 4.129 1 98 41 GLY B CA 1
ATOM 2501 C C . GLY B 1 41 ? 0.705 7.426 5.52 1 98 41 GLY B C 1
ATOM 2502 O O . GLY B 1 41 ? -0.107 7.059 6.371 1 98 41 GLY B O 1
ATOM 2503 N N . ASN B 1 42 ? 1.643 8.32 5.695 1 98.44 42 ASN B N 1
ATOM 2504 C CA . ASN B 1 42 ? 1.862 8.914 7.012 1 98.44 42 ASN B CA 1
ATOM 2505 C C . ASN B 1 42 ? 0.699 9.812 7.422 1 98.44 42 ASN B C 1
ATOM 2507 O O . ASN B 1 42 ? 0.527 10.109 8.602 1 98.44 42 ASN B O 1
ATOM 2511 N N . LYS B 1 43 ? -0.127 10.242 6.445 1 98.69 43 LYS B N 1
ATOM 2512 C CA . LYS B 1 43 ? -1.187 11.203 6.746 1 98.69 43 LYS B CA 1
ATOM 2513 C C . LYS B 1 43 ? -2.254 10.578 7.641 1 98.69 43 LYS B C 1
ATOM 2515 O O . LYS B 1 43 ? -2.959 11.289 8.359 1 98.69 43 LYS B O 1
ATOM 2520 N N . ALA B 1 44 ? -2.346 9.281 7.582 1 98.75 44 ALA B N 1
ATOM 2521 C CA . ALA B 1 44 ? -3.32 8.594 8.43 1 98.75 44 ALA B CA 1
ATOM 2522 C C . ALA B 1 44 ? -3.082 8.906 9.906 1 98.75 44 ALA B C 1
ATOM 2524 O O . ALA B 1 44 ? -4.031 9.023 10.68 1 98.75 44 ALA B O 1
ATOM 2525 N N . ARG B 1 45 ? -1.829 9.086 10.273 1 98.69 45 ARG B N 1
ATOM 2526 C CA . ARG B 1 45 ? -1.486 9.328 11.672 1 98.69 45 ARG B CA 1
ATOM 2527 C C . ARG B 1 45 ? -2.062 10.656 12.156 1 98.69 45 ARG B C 1
ATOM 2529 O O . ARG B 1 45 ? -2.645 10.734 13.234 1 98.69 45 ARG B O 1
ATOM 2536 N N . ALA B 1 46 ? -1.872 11.703 11.367 1 98.69 46 ALA B N 1
ATOM 2537 C CA . ALA B 1 46 ? -2.416 13.008 11.734 1 98.69 46 ALA B CA 1
ATOM 2538 C C . ALA B 1 46 ? -3.941 12.992 11.727 1 98.69 46 ALA B C 1
ATOM 2540 O O . ALA B 1 46 ? -4.578 13.555 12.617 1 98.69 46 ALA B O 1
ATOM 2541 N N . LEU B 1 47 ? -4.473 12.336 10.742 1 98.81 47 LEU B N 1
ATOM 2542 C CA . LEU B 1 47 ? -5.914 12.367 10.508 1 98.81 47 LEU B CA 1
ATOM 2543 C C . LEU B 1 47 ? -6.66 11.656 11.641 1 98.81 47 LEU B C 1
ATOM 2545 O O . LEU B 1 47 ? -7.789 12.031 11.969 1 98.81 47 LEU B O 1
ATOM 2549 N N . GLU B 1 48 ? -6.062 10.648 12.266 1 98.81 48 GLU B N 1
ATOM 2550 C CA . GLU B 1 48 ? -6.711 10 13.406 1 98.81 48 GLU B CA 1
ATOM 2551 C C . GLU B 1 48 ? -7.043 11.008 14.5 1 98.81 48 GLU B C 1
ATOM 2553 O O . GLU B 1 48 ? -8.094 10.93 15.133 1 98.81 48 GLU B O 1
ATOM 2558 N N . HIS B 1 49 ? -6.188 11.953 14.719 1 98.81 49 HIS B N 1
ATOM 2559 C CA . HIS B 1 49 ? -6.379 12.945 15.781 1 98.81 49 HIS B CA 1
ATOM 2560 C C . HIS B 1 49 ? -7.246 14.102 15.297 1 98.81 49 HIS B C 1
ATOM 2562 O O . HIS B 1 49 ? -8.07 14.617 16.047 1 98.81 49 HIS B O 1
ATOM 2568 N N . LEU B 1 50 ? -7.09 14.516 14.047 1 98.81 50 LEU B N 1
ATOM 2569 C CA . LEU B 1 50 ? -7.883 15.609 13.492 1 98.81 50 LEU B CA 1
ATOM 2570 C C . LEU B 1 50 ? -9.352 15.227 13.406 1 98.81 50 LEU B C 1
ATOM 2572 O O . LEU B 1 50 ? -10.234 16.016 13.75 1 98.81 50 LEU B O 1
ATOM 2576 N N . ILE B 1 51 ? -9.625 13.984 12.945 1 98.81 51 ILE B N 1
ATOM 2577 C CA . ILE B 1 51 ? -10.992 13.492 12.883 1 98.81 51 ILE B CA 1
ATOM 2578 C C . ILE B 1 51 ? -11.562 13.359 14.289 1 98.81 51 ILE B C 1
ATOM 2580 O O . ILE B 1 51 ? -12.719 13.711 14.539 1 98.81 51 ILE B O 1
ATOM 2584 N N . GLY B 1 52 ? -10.719 12.773 15.203 1 98.56 52 GLY B N 1
ATOM 2585 C CA . GLY B 1 52 ? -11.156 12.695 16.594 1 98.56 52 GLY B CA 1
ATOM 2586 C C . GLY B 1 52 ? -11.586 14.039 17.156 1 98.56 52 GLY B C 1
ATOM 2587 O O . GLY B 1 52 ? -12.633 14.141 17.797 1 98.56 52 GLY B O 1
ATOM 2588 N N . GLN B 1 53 ? -10.797 15.078 16.906 1 98.19 53 GLN B N 1
ATOM 2589 C CA . GLN B 1 53 ? -11.109 16.422 17.375 1 98.19 53 GLN B CA 1
ATOM 2590 C C . GLN B 1 53 ? -12.383 16.953 16.734 1 98.19 53 GLN B C 1
ATOM 2592 O O . GLN B 1 53 ? -13.219 17.562 17.406 1 98.19 53 GLN B O 1
ATOM 2597 N N . ALA B 1 54 ? -12.469 16.781 15.406 1 98.5 54 ALA B N 1
ATOM 2598 C CA . ALA B 1 54 ? -13.648 17.234 14.68 1 98.5 54 ALA B CA 1
ATOM 2599 C C . ALA B 1 54 ? -14.914 16.609 15.25 1 98.5 54 ALA B C 1
ATOM 2601 O O . ALA B 1 54 ? -15.914 17.297 15.469 1 98.5 54 ALA B O 1
ATOM 2602 N N . ARG B 1 55 ? -14.859 15.344 15.555 1 97.69 55 ARG B N 1
ATOM 2603 C CA . ARG B 1 55 ? -16.016 14.648 16.094 1 97.69 55 ARG B CA 1
ATOM 2604 C C . ARG B 1 55 ? -16.344 15.141 17.5 1 97.69 55 ARG B C 1
ATOM 2606 O O . ARG B 1 55 ? -17.5 15.258 17.875 1 97.69 55 ARG B O 1
ATOM 2613 N N . ARG B 1 56 ? -15.344 15.383 18.25 1 97.31 56 ARG B N 1
ATOM 2614 C CA . ARG B 1 56 ? -15.516 15.852 19.625 1 97.31 56 ARG B CA 1
ATOM 2615 C C . ARG B 1 56 ? -16.297 17.156 19.656 1 97.31 56 ARG B C 1
ATOM 2617 O O . ARG B 1 56 ? -17.109 17.375 20.562 1 97.31 56 ARG B O 1
ATOM 2624 N N . VAL B 1 57 ? -16.141 18.031 18.672 1 96.94 57 VAL B N 1
ATOM 2625 C CA . VAL B 1 57 ? -16.781 19.328 18.703 1 96.94 57 VAL B CA 1
ATOM 2626 C C . VAL B 1 57 ? -18.094 19.281 17.906 1 96.94 57 VAL B C 1
ATOM 2628 O O . VAL B 1 57 ? -18.719 20.312 17.656 1 96.94 57 VAL B O 1
ATOM 2631 N N . GLY B 1 58 ? -18.391 18.078 17.391 1 97.75 58 GLY B N 1
ATOM 2632 C CA . GLY B 1 58 ? -19.672 17.891 16.719 1 97.75 58 GLY B CA 1
ATOM 2633 C C . GLY B 1 58 ? -19.656 18.375 15.273 1 97.75 58 GLY B C 1
ATOM 2634 O O . GLY B 1 58 ? -20.688 18.766 14.734 1 97.75 58 GLY B O 1
ATOM 2635 N N . ALA B 1 59 ? -18.5 18.391 14.672 1 98.56 59 ALA B N 1
ATOM 2636 C CA . ALA B 1 59 ? -18.422 18.812 13.273 1 98.56 59 ALA B CA 1
ATOM 2637 C C . ALA B 1 59 ? -19.219 17.875 12.367 1 98.56 59 ALA B C 1
ATOM 2639 O O . ALA B 1 59 ? -19.281 16.672 12.617 1 98.56 59 ALA B O 1
ATOM 2640 N N . GLU B 1 60 ? -19.766 18.484 11.352 1 98.69 60 GLU B N 1
ATOM 2641 C CA . GLU B 1 60 ? -20.484 17.734 10.328 1 98.69 60 GLU B CA 1
ATOM 2642 C C . GLU B 1 60 ? -19.719 17.719 9.008 1 98.69 60 GLU B C 1
ATOM 2644 O O . GLU B 1 60 ? -20.016 16.922 8.117 1 98.69 60 GLU B O 1
ATOM 2649 N N . ALA B 1 61 ? -18.766 18.625 8.922 1 98.75 61 ALA B N 1
ATOM 2650 C CA . ALA B 1 61 ? -18 18.75 7.676 1 98.75 61 ALA B CA 1
ATOM 2651 C C . ALA B 1 61 ? -16.578 19.219 7.949 1 98.75 61 ALA B C 1
ATOM 2653 O O . ALA B 1 61 ? -16.328 19.922 8.93 1 98.75 6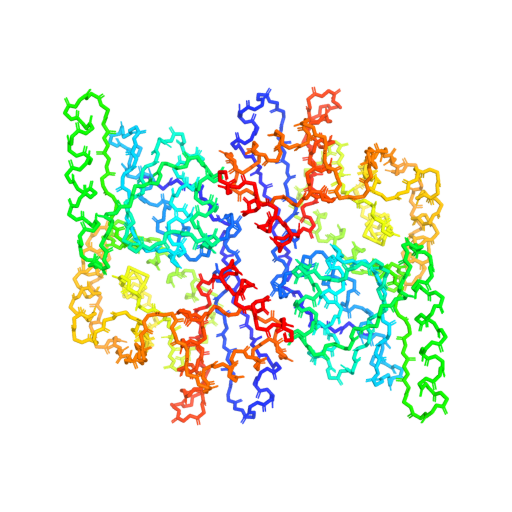1 ALA B O 1
ATOM 2654 N N . LEU B 1 62 ? -15.719 18.781 7.129 1 98.88 62 LEU B N 1
ATOM 2655 C CA . LEU B 1 62 ? -14.367 19.328 7.059 1 98.88 62 LEU B CA 1
ATOM 2656 C C . LEU B 1 62 ? -14.188 20.156 5.793 1 98.88 62 LEU B C 1
ATOM 2658 O O . LEU B 1 62 ? -14.695 19.797 4.73 1 98.88 62 LEU B O 1
ATOM 2662 N N . VAL B 1 63 ? -13.477 21.25 5.895 1 98.88 63 VAL B N 1
ATOM 2663 C CA . VAL B 1 63 ? -13.008 22 4.738 1 98.88 63 VAL B CA 1
ATOM 2664 C C . VAL B 1 63 ? -11.477 22 4.711 1 98.88 63 VAL B C 1
ATOM 2666 O O . VAL B 1 63 ? -10.836 22.719 5.492 1 98.88 63 VAL B O 1
ATOM 2669 N N . ALA B 1 64 ? -10.945 21.203 3.855 1 98.62 64 ALA B N 1
ATOM 2670 C CA . ALA B 1 64 ? -9.5 21.062 3.748 1 98.62 64 ALA B CA 1
ATOM 2671 C C . ALA B 1 64 ? -8.969 21.797 2.518 1 98.62 64 ALA B C 1
ATOM 2673 O O . ALA B 1 64 ? -9.734 22.422 1.777 1 98.62 64 ALA B O 1
ATOM 2674 N N . CYS B 1 65 ? -7.625 21.812 2.371 1 97.69 65 CYS B N 1
ATOM 2675 C CA . CYS B 1 65 ? -7.023 22.5 1.241 1 97.69 65 CYS B CA 1
ATOM 2676 C C . CYS B 1 65 ? -5.719 21.844 0.823 1 97.69 65 CYS B C 1
ATOM 2678 O O . CYS B 1 65 ? -5.172 21.016 1.56 1 97.69 65 CYS B O 1
ATOM 2680 N N . GLY B 1 66 ? -5.281 22.109 -0.341 1 94.81 66 GLY B N 1
ATOM 2681 C CA . GLY B 1 66 ? -4.035 21.562 -0.856 1 94.81 66 GLY B CA 1
ATOM 2682 C C . GLY B 1 66 ? -3.844 21.797 -2.34 1 94.81 66 GLY B C 1
ATOM 2683 O O . GLY B 1 66 ? -4.367 22.781 -2.885 1 94.81 66 GLY B O 1
ATOM 2684 N N . GLY B 1 67 ? -2.971 21.062 -2.941 1 92.19 67 GLY B N 1
ATOM 2685 C CA . GLY B 1 67 ? -2.73 21.078 -4.375 1 92.19 67 GLY B CA 1
ATOM 2686 C C . GLY B 1 67 ? -3.061 19.75 -5.051 1 92.19 67 GLY B C 1
ATOM 2687 O O . GLY B 1 67 ? -3.402 18.781 -4.379 1 92.19 67 GLY B O 1
ATOM 2688 N N . PRO B 1 68 ? -3 19.734 -6.375 1 89.12 68 PRO B N 1
ATOM 2689 C CA . PRO B 1 68 ? -3.387 18.531 -7.125 1 89.12 68 PRO B CA 1
ATOM 2690 C C . PRO B 1 68 ? -2.516 17.328 -6.793 1 89.12 68 PRO B C 1
ATOM 2692 O O . PRO B 1 68 ? -2.979 16.188 -6.883 1 89.12 68 PRO B O 1
ATOM 2695 N N . GLY B 1 69 ? -1.347 17.5 -6.363 1 87.38 69 GLY B N 1
ATOM 2696 C CA . GLY B 1 69 ? -0.446 16.391 -6.082 1 87.38 69 GLY B CA 1
ATOM 2697 C C . GLY B 1 69 ? -0.415 16.016 -4.613 1 87.38 69 GLY B C 1
ATOM 2698 O O . GLY B 1 69 ? 0.326 15.109 -4.219 1 87.38 69 GLY B O 1
ATOM 2699 N N . SER B 1 70 ? -1.241 16.562 -3.832 1 92.06 70 SER B N 1
ATOM 2700 C CA . SER B 1 70 ? -1.205 16.391 -2.385 1 92.06 70 SER B CA 1
ATOM 2701 C C . SER B 1 70 ? -1.754 15.031 -1.977 1 92.06 70 SER B C 1
ATOM 2703 O O . SER B 1 70 ? -2.92 14.719 -2.232 1 92.06 70 SER B O 1
ATOM 2705 N N . ASN B 1 71 ? -0.911 14.266 -1.233 1 94.31 71 ASN B N 1
ATOM 2706 C CA . ASN B 1 71 ? -1.389 13.023 -0.639 1 94.31 71 ASN B CA 1
ATOM 2707 C C . ASN B 1 71 ? -2.443 13.281 0.433 1 94.31 71 ASN B C 1
ATOM 2709 O O . ASN B 1 71 ? -3.33 12.453 0.651 1 94.31 71 ASN B O 1
ATOM 2713 N N . PHE B 1 72 ? -2.328 14.422 1.051 1 97.62 72 PHE B N 1
ATOM 2714 C CA . PHE B 1 72 ? -3.227 14.75 2.15 1 97.62 72 PHE B CA 1
ATOM 2715 C C . PHE B 1 72 ? -4.652 14.945 1.646 1 97.62 72 PHE B C 1
ATOM 2717 O O . PHE B 1 72 ? -5.613 14.602 2.332 1 97.62 72 PHE B O 1
ATOM 2724 N N . VAL B 1 73 ? -4.84 15.469 0.461 1 96.88 73 VAL B N 1
ATOM 2725 C CA . VAL B 1 73 ? -6.164 15.773 -0.074 1 96.88 73 VAL B CA 1
ATOM 2726 C C . VAL B 1 73 ? -6.965 14.484 -0.228 1 96.88 73 VAL B C 1
ATOM 2728 O O . VAL B 1 73 ? -8.133 14.422 0.175 1 96.88 73 VAL B O 1
ATOM 2731 N N . ALA B 1 74 ? -6.324 13.492 -0.744 1 97.25 74 ALA B N 1
ATOM 2732 C CA . ALA B 1 74 ? -6.992 12.203 -0.858 1 97.25 74 ALA B CA 1
ATOM 2733 C C . ALA B 1 74 ? -7.254 11.594 0.519 1 97.25 74 ALA B C 1
ATOM 2735 O O . ALA B 1 74 ? -8.344 11.086 0.781 1 97.25 74 ALA B O 1
ATOM 2736 N N . ALA B 1 75 ? -6.32 11.688 1.363 1 98.69 75 ALA B N 1
ATOM 2737 C CA . ALA B 1 75 ? -6.387 11.07 2.686 1 98.69 75 ALA B CA 1
ATOM 2738 C C . ALA B 1 75 ? -7.492 11.703 3.527 1 98.69 75 ALA B C 1
ATOM 2740 O O . ALA B 1 75 ? -8.273 10.992 4.164 1 98.69 75 ALA B O 1
ATOM 2741 N N . VAL B 1 76 ? -7.551 13.016 3.547 1 98.81 76 VAL B N 1
ATOM 2742 C CA . VAL B 1 76 ? -8.523 13.695 4.395 1 98.81 76 VAL B CA 1
ATOM 2743 C C . VAL B 1 76 ? -9.938 13.445 3.865 1 98.81 76 VAL B C 1
ATOM 2745 O O . VAL B 1 76 ? -10.883 13.32 4.645 1 98.81 76 VAL B O 1
ATOM 2748 N N . ALA B 1 77 ? -10.094 13.359 2.557 1 98.56 77 ALA B N 1
ATOM 2749 C CA . ALA B 1 77 ? -11.391 13.031 1.972 1 98.56 77 ALA B CA 1
ATOM 2750 C C . ALA B 1 77 ? -11.875 11.664 2.438 1 98.56 77 ALA B C 1
ATOM 2752 O O . ALA B 1 77 ? -13.016 11.516 2.877 1 98.56 77 ALA B O 1
ATOM 2753 N N . MET B 1 78 ? -11.008 10.695 2.377 1 98.38 78 MET B N 1
ATOM 2754 C CA . MET B 1 78 ? -11.359 9.344 2.793 1 98.38 78 MET B CA 1
ATOM 2755 C C . MET B 1 78 ? -11.641 9.289 4.293 1 98.38 78 MET B C 1
ATOM 2757 O O . MET B 1 78 ? -12.602 8.656 4.727 1 98.38 78 MET B O 1
ATOM 2761 N N . ALA B 1 79 ? -10.805 9.953 5.055 1 98.81 79 ALA B N 1
ATOM 2762 C CA . ALA B 1 79 ? -10.969 9.953 6.504 1 98.81 79 ALA B CA 1
ATOM 2763 C C . ALA B 1 79 ? -12.297 10.594 6.91 1 98.81 79 ALA B C 1
ATOM 2765 O O . ALA B 1 79 ? -12.984 10.094 7.801 1 98.81 79 ALA B O 1
ATOM 2766 N N . ALA B 1 80 ? -12.594 11.719 6.258 1 98.75 80 ALA B N 1
ATOM 2767 C CA . ALA B 1 80 ? -13.875 12.367 6.535 1 98.75 80 ALA B CA 1
ATOM 2768 C C . ALA B 1 80 ? -15.047 11.43 6.23 1 98.75 80 ALA B C 1
ATOM 2770 O O . ALA B 1 80 ? -15.945 11.266 7.051 1 98.75 80 ALA B O 1
ATOM 2771 N N . LYS B 1 81 ? -14.984 10.805 5.102 1 98.38 81 LYS B N 1
ATOM 2772 C CA . LYS B 1 81 ? -16.062 9.93 4.668 1 98.38 81 LYS B CA 1
ATOM 2773 C C . LYS B 1 81 ? -16.266 8.773 5.648 1 98.38 81 LYS B C 1
ATOM 2775 O O . LYS B 1 81 ? -17.391 8.484 6.059 1 98.38 81 LYS B O 1
ATOM 2780 N N . VAL B 1 82 ? -15.188 8.133 6.066 1 98 82 VAL B N 1
ATOM 2781 C CA . VAL B 1 82 ? -15.297 6.969 6.941 1 98 82 VAL B CA 1
ATOM 2782 C C . VAL B 1 82 ? -15.797 7.402 8.32 1 98 82 VAL B C 1
ATOM 2784 O O . VAL B 1 82 ? -16.422 6.621 9.031 1 98 82 VAL B O 1
ATOM 2787 N N . ALA B 1 83 ? -15.555 8.656 8.648 1 97.88 83 ALA B N 1
ATOM 2788 C CA . ALA B 1 83 ? -15.977 9.18 9.945 1 97.88 83 ALA B CA 1
ATOM 2789 C C . ALA B 1 83 ? -17.391 9.742 9.875 1 97.88 83 ALA B C 1
ATOM 2791 O O . ALA B 1 83 ? -17.922 10.219 10.883 1 97.88 83 ALA B O 1
ATOM 2792 N N . GLY B 1 84 ? -18 9.734 8.672 1 97.38 84 GLY B N 1
ATOM 2793 C CA . GLY B 1 84 ? -19.359 10.219 8.508 1 97.38 84 GLY B CA 1
ATOM 2794 C C . GLY B 1 84 ? -19.453 11.727 8.359 1 97.38 84 GLY B C 1
ATOM 2795 O O . GLY B 1 84 ? -20.469 12.328 8.672 1 97.38 84 GLY B O 1
ATOM 2796 N N . LEU B 1 85 ? -18.375 12.375 7.961 1 98.62 85 LEU B N 1
ATOM 2797 C CA . LEU B 1 85 ? -18.312 13.82 7.781 1 98.62 85 LEU B CA 1
ATOM 2798 C C . LEU B 1 85 ? -18.312 14.188 6.301 1 98.62 85 LEU B C 1
ATOM 2800 O O . LEU B 1 85 ? -17.734 13.477 5.48 1 98.62 85 LEU B O 1
ATOM 2804 N N . ASP B 1 86 ? -19 15.273 5.965 1 98.5 86 ASP B N 1
ATOM 2805 C CA . ASP B 1 86 ? -18.812 15.844 4.637 1 98.5 86 ASP B CA 1
ATOM 2806 C C . ASP B 1 86 ? -17.406 16.438 4.488 1 98.5 86 ASP B C 1
ATOM 2808 O O . ASP B 1 86 ? -16.75 16.75 5.488 1 98.5 86 ASP B O 1
ATOM 2812 N N . CYS B 1 87 ? -16.984 16.531 3.254 1 98.81 87 CYS B N 1
ATOM 2813 C CA . CYS B 1 87 ? -15.633 17.062 3.029 1 98.81 87 CYS B CA 1
ATOM 2814 C C . CYS B 1 87 ? -15.594 17.938 1.783 1 98.81 87 CYS B C 1
ATOM 2816 O O . CYS B 1 87 ? -16.047 17.531 0.713 1 98.81 87 CYS B O 1
ATOM 2818 N N . GLU B 1 88 ? -15.195 19.094 1.931 1 98.75 88 GLU B N 1
ATOM 2819 C CA . GLU B 1 88 ? -14.867 19.984 0.83 1 98.75 88 GLU B CA 1
ATOM 2820 C C . GLU B 1 88 ? -13.375 20.281 0.777 1 98.75 88 GLU B C 1
ATOM 2822 O O . GLU B 1 88 ? -12.742 20.516 1.811 1 98.75 88 GLU B O 1
ATOM 2827 N N . ILE B 1 89 ? -12.82 20.219 -0.386 1 98.38 89 ILE B N 1
ATOM 2828 C CA . ILE B 1 89 ? -11.398 20.469 -0.553 1 98.38 89 ILE B CA 1
ATOM 2829 C C . ILE B 1 89 ? -11.18 21.672 -1.465 1 98.38 89 ILE B C 1
ATOM 2831 O O . ILE B 1 89 ? -11.594 21.656 -2.627 1 98.38 89 ILE B O 1
ATOM 2835 N N . VAL B 1 90 ? -10.516 22.641 -0.964 1 98.25 90 VAL B N 1
ATOM 2836 C CA . VAL B 1 90 ? -10.133 23.828 -1.732 1 98.25 90 VAL B CA 1
ATOM 2837 C C . VAL B 1 90 ? -8.742 23.625 -2.33 1 98.25 90 VAL B C 1
ATOM 2839 O O . VAL B 1 90 ? -7.77 23.438 -1.6 1 98.25 90 VAL B O 1
ATOM 2842 N N . LEU B 1 91 ? -8.68 23.688 -3.637 1 96.81 91 LEU B N 1
ATOM 2843 C CA . LEU B 1 91 ? -7.441 23.359 -4.336 1 96.81 91 LEU B CA 1
ATOM 2844 C C . LEU B 1 91 ? -6.898 24.562 -5.094 1 96.81 91 LEU B C 1
ATOM 2846 O O . LEU B 1 91 ? -7.664 25.312 -5.695 1 96.81 91 LEU B O 1
ATOM 2850 N N . TRP B 1 92 ? -5.645 24.719 -5 1 93.94 92 TRP B N 1
ATOM 2851 C CA . TRP B 1 92 ? -5 25.578 -5.988 1 93.94 92 TRP B CA 1
ATOM 2852 C C . TRP B 1 92 ? -4.613 24.797 -7.23 1 93.94 92 TRP B C 1
ATOM 2854 O O . TRP B 1 92 ? -4.566 23.562 -7.199 1 93.94 92 TRP B O 1
ATOM 2864 N N . GLY B 1 93 ? -4.355 25.422 -8.312 1 91.06 93 GLY B N 1
ATOM 2865 C CA . GLY B 1 93 ? -3.891 24.766 -9.523 1 91.06 93 GLY B CA 1
ATOM 2866 C C . GLY B 1 93 ? -4.977 23.984 -10.234 1 91.06 93 GLY B C 1
ATOM 2867 O O . GLY B 1 93 ? -6.156 24.109 -9.891 1 91.06 93 GLY B O 1
ATOM 2868 N N . ASP B 1 94 ? -4.57 23.188 -11.219 1 90.06 94 ASP B N 1
ATOM 2869 C CA . ASP B 1 94 ? -5.473 22.422 -12.062 1 90.06 94 ASP B CA 1
ATOM 2870 C C . ASP B 1 94 ? -5.605 20.984 -11.555 1 90.06 94 ASP B C 1
ATOM 2872 O O . ASP B 1 94 ? -4.629 20.234 -11.523 1 90.06 94 ASP B O 1
ATOM 2876 N N . PRO B 1 95 ? -6.805 20.594 -11.211 1 91.06 95 PRO B N 1
ATOM 2877 C CA . PRO B 1 95 ? -7.02 19.234 -10.695 1 91.06 95 PRO B CA 1
ATOM 2878 C C . PRO B 1 95 ? -6.996 18.172 -11.789 1 91.06 95 PRO B C 1
ATOM 2880 O O . PRO B 1 95 ? -6.965 16.984 -11.492 1 91.06 95 PRO B O 1
ATOM 2883 N N . ALA B 1 96 ? -7.004 18.562 -13.016 1 87.12 96 ALA B N 1
ATOM 2884 C CA . ALA B 1 96 ? -7.16 17.609 -14.117 1 87.12 96 ALA B CA 1
ATOM 2885 C C . ALA B 1 96 ? -6.012 16.609 -14.141 1 87.12 96 ALA B C 1
ATOM 2887 O O . ALA B 1 96 ? -4.84 17 -14.109 1 87.12 96 ALA B O 1
ATOM 2888 N N . GLY B 1 97 ? -6.391 15.312 -14.18 1 86.81 97 GLY B N 1
ATOM 2889 C CA . GLY B 1 97 ? -5.406 14.25 -14.328 1 86.81 97 GLY B CA 1
ATOM 2890 C C . GLY B 1 97 ? -4.691 13.914 -13.031 1 86.81 97 GLY B C 1
ATOM 2891 O O . GLY B 1 97 ? -3.828 13.031 -13 1 86.81 97 GLY B O 1
ATOM 2892 N N . ALA B 1 98 ? -5 14.562 -11.938 1 90.44 98 ALA B N 1
ATOM 2893 C CA . ALA B 1 98 ? -4.34 14.32 -10.664 1 90.44 98 ALA B CA 1
ATOM 2894 C C . ALA B 1 98 ? -4.98 13.141 -9.93 1 90.44 98 ALA B C 1
ATOM 2896 O O . ALA B 1 98 ? -6.121 13.234 -9.469 1 90.44 98 ALA B O 1
ATOM 2897 N N . PRO B 1 99 ? -4.266 12.078 -9.789 1 92.88 99 PRO B N 1
ATOM 2898 C CA . PRO B 1 99 ? -4.887 10.875 -9.227 1 92.88 99 PRO B CA 1
ATOM 2899 C C . PRO B 1 99 ? -5.348 11.062 -7.785 1 92.88 99 PRO B C 1
ATOM 2901 O O . PRO B 1 99 ? -6.352 10.477 -7.371 1 92.88 99 PRO B O 1
ATOM 2904 N N . ASN B 1 100 ? -4.621 11.844 -7.039 1 95.25 100 ASN B N 1
ATOM 2905 C CA . ASN B 1 100 ? -5.039 12.102 -5.664 1 95.25 100 ASN B CA 1
ATOM 2906 C C . ASN B 1 100 ? -6.375 12.836 -5.613 1 95.25 100 ASN B C 1
ATOM 2908 O O . ASN B 1 100 ? -7.195 12.578 -4.73 1 95.25 100 ASN B O 1
ATOM 2912 N N . VAL B 1 101 ? -6.586 13.758 -6.555 1 95.81 101 VAL B N 1
ATOM 2913 C CA . VAL B 1 101 ? -7.848 14.484 -6.621 1 95.81 101 VAL B CA 1
ATOM 2914 C C . VAL B 1 101 ? -8.969 13.539 -7.035 1 95.81 101 VAL B C 1
ATOM 2916 O O . VAL B 1 101 ? -10.07 13.594 -6.484 1 95.81 101 VAL B O 1
ATOM 2919 N N . ALA B 1 102 ? -8.664 12.664 -7.973 1 94.94 102 ALA B N 1
ATOM 2920 C CA . ALA B 1 102 ? -9.641 11.664 -8.383 1 94.94 102 ALA B CA 1
ATOM 2921 C C . ALA B 1 102 ? -10.047 10.773 -7.215 1 94.94 102 ALA B C 1
ATOM 2923 O O . ALA B 1 102 ? -11.227 10.453 -7.047 1 94.94 102 ALA B O 1
ATOM 2924 N N . LEU B 1 103 ? -9.117 10.414 -6.434 1 96.12 103 LEU B N 1
ATOM 2925 C CA . LEU B 1 103 ? -9.383 9.586 -5.262 1 96.12 103 LEU B CA 1
ATOM 2926 C C . LEU B 1 103 ? -10.219 10.352 -4.242 1 96.12 103 LEU B C 1
ATOM 2928 O O . LEU B 1 103 ? -11.117 9.789 -3.613 1 96.12 103 LEU B O 1
ATOM 2932 N N . ALA B 1 104 ? -9.891 11.617 -4.07 1 97.44 104 ALA B N 1
ATOM 2933 C CA . ALA B 1 104 ? -10.68 12.445 -3.164 1 97.44 104 ALA B CA 1
ATOM 2934 C C . ALA B 1 104 ? -12.141 12.516 -3.613 1 97.44 104 ALA B C 1
ATOM 2936 O O . ALA B 1 104 ? -13.055 12.398 -2.795 1 97.44 104 ALA B O 1
ATOM 2937 N N . ARG B 1 105 ? -12.359 12.664 -4.879 1 96.81 105 ARG B N 1
ATOM 2938 C CA . ARG B 1 105 ? -13.711 12.688 -5.434 1 96.81 105 ARG B CA 1
ATOM 2939 C C . ARG B 1 105 ? -14.414 11.344 -5.219 1 96.81 105 ARG B C 1
ATOM 2941 O O . ARG B 1 105 ? -15.578 11.312 -4.832 1 96.81 105 ARG B O 1
ATOM 2948 N N . ALA B 1 106 ? -13.656 10.297 -5.473 1 95.81 106 ALA B N 1
ATOM 2949 C CA . ALA B 1 106 ? -14.203 8.953 -5.297 1 95.81 106 ALA B CA 1
ATOM 2950 C C . ALA B 1 106 ? -14.609 8.711 -3.848 1 95.81 106 ALA B C 1
ATOM 2952 O O . ALA B 1 106 ? -15.547 7.961 -3.574 1 95.81 106 ALA B O 1
ATOM 2953 N N . ALA B 1 107 ? -13.906 9.375 -2.955 1 96.56 107 ALA B N 1
ATOM 2954 C CA . ALA B 1 107 ? -14.211 9.25 -1.532 1 96.56 107 ALA B CA 1
ATOM 2955 C C . ALA B 1 107 ? -15.43 10.086 -1.156 1 96.56 107 ALA B C 1
ATOM 2957 O O . ALA B 1 107 ? -15.953 9.961 -0.049 1 96.56 107 ALA B O 1
ATOM 2958 N N . GLY B 1 108 ? -15.836 10.961 -2.029 1 96.31 108 GLY B N 1
ATOM 2959 C CA . GLY B 1 108 ? -17.062 11.703 -1.796 1 96.31 108 GLY B CA 1
ATOM 2960 C C . GLY B 1 108 ? -16.828 13.172 -1.515 1 96.31 108 GLY B C 1
ATOM 2961 O O . GLY B 1 108 ? -17.766 13.898 -1.171 1 96.31 108 GLY B O 1
ATOM 2962 N N . ALA B 1 109 ? -15.609 13.641 -1.693 1 98 109 ALA B N 1
ATOM 2963 C CA . ALA B 1 109 ? -15.312 15.039 -1.383 1 98 109 ALA B CA 1
ATOM 2964 C C . ALA B 1 109 ? -15.758 15.953 -2.514 1 98 109 ALA B C 1
ATOM 2966 O O . ALA B 1 109 ? -15.695 15.586 -3.688 1 98 109 ALA B O 1
ATOM 2967 N N . ARG B 1 110 ? -16.234 17.141 -2.133 1 98.06 110 ARG B N 1
ATOM 2968 C CA . ARG B 1 110 ? -16.438 18.219 -3.09 1 98.06 110 ARG B CA 1
ATOM 2969 C C . ARG B 1 110 ? -15.148 18.984 -3.342 1 98.06 110 ARG B C 1
ATOM 2971 O O . ARG B 1 110 ? -14.492 19.422 -2.398 1 98.06 110 ARG B O 1
ATOM 2978 N N . ILE B 1 111 ? -14.781 19.109 -4.629 1 97.62 111 ILE B N 1
ATOM 2979 C CA . ILE B 1 111 ? -13.547 19.781 -4.988 1 97.62 111 ILE B CA 1
ATOM 2980 C C . ILE B 1 111 ? -13.852 21.203 -5.453 1 97.62 111 ILE B C 1
ATOM 2982 O O . ILE B 1 111 ? -14.68 21.406 -6.348 1 97.62 111 ILE B O 1
ATOM 2986 N N . VAL B 1 112 ? -13.234 22.141 -4.836 1 97.12 112 VAL B N 1
ATOM 2987 C CA . VAL B 1 112 ? -13.383 23.547 -5.215 1 97.12 112 VAL B CA 1
ATOM 2988 C C . VAL B 1 112 ? -12.016 24.109 -5.598 1 97.12 112 VAL B C 1
ATOM 2990 O O . VAL B 1 112 ? -11.117 24.203 -4.762 1 97.12 112 VAL B O 1
ATOM 2993 N N . CYS B 1 113 ? -11.898 24.547 -6.801 1 95.44 113 CYS B N 1
ATOM 2994 C CA . CYS B 1 113 ? -10.633 25.094 -7.27 1 95.44 113 CYS B CA 1
ATOM 2995 C C . CYS B 1 113 ? -10.625 26.609 -7.152 1 95.44 113 CYS B C 1
ATOM 2997 O O . CYS B 1 113 ? -11.602 27.281 -7.504 1 95.44 113 CYS B O 1
ATOM 2999 N N . THR B 1 114 ? -9.531 27.141 -6.66 1 93.5 114 THR B N 1
ATOM 3000 C CA . THR B 1 114 ? -9.414 28.594 -6.52 1 93.5 114 THR B CA 1
ATOM 3001 C C . THR B 1 114 ? -9.273 29.266 -7.887 1 93.5 114 THR B C 1
ATOM 3003 O O . THR B 1 114 ? -9.531 30.453 -8.023 1 93.5 114 THR B O 1
ATOM 3006 N N . GLY B 1 115 ? -8.773 28.484 -8.852 1 89.12 115 GLY B N 1
ATOM 3007 C CA . GLY B 1 115 ? -8.5 29.031 -10.172 1 89.12 115 GLY B CA 1
ATOM 3008 C C . GLY B 1 115 ? -7.152 29.719 -10.266 1 89.12 115 GLY B C 1
ATOM 3009 O O . GLY B 1 115 ? -6.82 30.312 -11.297 1 89.12 115 GLY B O 1
ATOM 3010 N N . SER B 1 116 ? -6.41 29.703 -9.18 1 89.5 116 SER B N 1
ATOM 3011 C CA . SER B 1 116 ? -5.098 30.328 -9.125 1 89.5 116 SER B CA 1
ATOM 3012 C C . SER B 1 116 ? -4.012 29.312 -8.766 1 89.5 116 SER B C 1
ATOM 3014 O O . SER B 1 116 ? -4.312 28.203 -8.344 1 89.5 116 SER B O 1
ATOM 3016 N N . THR B 1 117 ? -2.762 29.781 -9.031 1 86.19 117 THR B N 1
ATOM 3017 C CA . THR B 1 117 ? -1.621 28.938 -8.68 1 86.19 117 THR B CA 1
ATOM 3018 C C . THR B 1 117 ? -1.032 29.375 -7.336 1 86.19 117 THR B C 1
ATOM 3020 O O . THR B 1 117 ? -0.042 28.797 -6.875 1 86.19 117 THR B O 1
ATOM 3023 N N . ASP B 1 118 ? -1.696 30.406 -6.766 1 88.06 118 ASP B N 1
ATOM 3024 C CA . ASP B 1 118 ? -1.232 30.859 -5.461 1 88.06 118 ASP B CA 1
ATOM 3025 C C . ASP B 1 118 ? -1.476 29.812 -4.387 1 88.06 118 ASP B C 1
ATOM 3027 O O . ASP B 1 118 ? -2.621 29.531 -4.027 1 88.06 118 ASP B O 1
ATOM 3031 N N . ARG B 1 119 ? -0.468 29.281 -3.732 1 85.81 119 ARG B N 1
ATOM 3032 C CA . ARG B 1 119 ? -0.536 28.156 -2.809 1 85.81 119 ARG B CA 1
ATOM 3033 C C . ARG B 1 119 ? -1.054 28.594 -1.444 1 85.81 119 ARG B C 1
ATOM 3035 O O . ARG B 1 119 ? -1.4 27.766 -0.605 1 85.81 119 ARG B O 1
ATOM 3042 N N . ALA B 1 120 ? -1.121 29.859 -1.173 1 87.44 120 ALA B N 1
ATOM 3043 C CA . ALA B 1 120 ? -1.568 30.344 0.127 1 87.44 120 ALA B CA 1
ATOM 3044 C C . ALA B 1 120 ? -3.074 30.594 0.132 1 87.44 120 ALA B C 1
ATOM 3046 O O . ALA B 1 120 ? -3.697 30.641 1.195 1 87.44 120 ALA B O 1
ATOM 3047 N N . GLU B 1 121 ? -3.65 30.703 -0.997 1 92.69 121 GLU B N 1
ATOM 3048 C CA . GLU B 1 121 ? -5.047 31.109 -1.145 1 92.69 121 GLU B CA 1
ATOM 3049 C C . GLU B 1 121 ? -5.992 30.031 -0.614 1 92.69 121 GLU B C 1
ATOM 3051 O O . GLU B 1 121 ? -6.977 30.344 0.061 1 92.69 121 GLU B O 1
ATOM 3056 N N . PRO B 1 122 ? -5.684 28.797 -0.897 1 94.5 122 PRO B N 1
ATOM 3057 C CA . PRO B 1 122 ? -6.633 27.766 -0.472 1 94.5 122 PRO B CA 1
ATOM 3058 C C . PRO B 1 122 ? -6.84 27.734 1.04 1 94.5 122 PRO B C 1
ATOM 3060 O O . PRO B 1 122 ? -7.953 27.484 1.512 1 94.5 122 PRO B O 1
ATOM 3063 N N . GLU B 1 123 ? -5.855 27.984 1.777 1 95.06 123 GLU B N 1
ATOM 3064 C CA . GLU B 1 123 ? -6 27.938 3.23 1 95.06 123 GLU B CA 1
ATOM 3065 C C . GLU B 1 123 ? -6.934 29.047 3.723 1 95.06 123 GLU B C 1
ATOM 3067 O O . GLU B 1 123 ? -7.777 28.812 4.59 1 95.06 123 GLU B O 1
ATOM 3072 N N . ILE B 1 124 ? -6.77 30.25 3.209 1 96 124 ILE B N 1
ATOM 3073 C CA . ILE B 1 124 ? -7.629 31.375 3.551 1 96 124 ILE B CA 1
ATOM 3074 C C . ILE B 1 124 ? -9.07 31.078 3.15 1 96 124 ILE B C 1
ATOM 3076 O O . ILE B 1 124 ? -9.992 31.266 3.945 1 96 124 ILE B O 1
ATOM 3080 N N . ARG B 1 125 ? -9.211 30.562 2.047 1 97.19 125 ARG B N 1
ATOM 3081 C CA . ARG B 1 125 ? -10.547 30.25 1.529 1 97.19 125 ARG B CA 1
ATOM 3082 C C . ARG B 1 125 ? -11.195 29.125 2.322 1 97.19 125 ARG B C 1
ATOM 3084 O O . ARG B 1 125 ? -12.406 29.141 2.553 1 97.19 125 ARG B O 1
ATOM 3091 N N . ALA B 1 126 ? -10.422 28.125 2.645 1 98 126 ALA B N 1
ATOM 3092 C CA . ALA B 1 126 ? -10.953 27.016 3.428 1 98 126 ALA B CA 1
ATOM 3093 C C . ALA B 1 126 ? -11.469 27.5 4.781 1 98 126 ALA B C 1
ATOM 3095 O O . ALA B 1 126 ? -12.539 27.062 5.23 1 98 126 ALA B O 1
ATOM 3096 N N . THR B 1 127 ? -10.719 28.391 5.406 1 97.94 127 THR B N 1
ATOM 3097 C CA . THR B 1 127 ? -11.133 28.938 6.695 1 97.94 127 THR B CA 1
ATOM 3098 C C . THR B 1 127 ? -12.43 29.734 6.559 1 97.94 127 THR B C 1
ATOM 3100 O O . THR B 1 127 ? -13.352 29.562 7.355 1 97.94 127 THR B O 1
ATOM 3103 N N . ARG B 1 128 ? -12.484 30.547 5.57 1 98.06 128 ARG B N 1
ATOM 3104 C CA . ARG B 1 128 ? -13.688 31.344 5.312 1 98.06 128 ARG B CA 1
ATOM 3105 C C . ARG B 1 128 ? -14.875 30.438 5.016 1 98.06 128 ARG B C 1
ATOM 3107 O O . ARG B 1 128 ? -15.977 30.656 5.527 1 98.06 128 ARG B O 1
ATOM 3114 N N . ARG B 1 129 ? -14.656 29.438 4.223 1 98.31 129 ARG B N 1
ATOM 3115 C CA . ARG B 1 129 ? -15.711 28.516 3.826 1 98.31 129 ARG B CA 1
ATOM 3116 C C . ARG B 1 129 ? -16.25 27.75 5.031 1 98.31 129 ARG B C 1
ATOM 3118 O O . ARG B 1 129 ? -17.453 27.547 5.152 1 98.31 129 ARG B O 1
ATOM 3125 N N . ALA B 1 130 ? -15.375 27.281 5.895 1 98.62 130 ALA B N 1
ATOM 3126 C CA . ALA B 1 130 ? -15.812 26.594 7.105 1 98.62 130 ALA B CA 1
ATOM 3127 C C . ALA B 1 130 ? -16.688 27.5 7.961 1 98.62 130 ALA B C 1
ATOM 3129 O O . ALA B 1 130 ? -17.719 27.062 8.484 1 98.62 130 ALA B O 1
ATOM 3130 N N . ALA B 1 131 ? -16.312 28.766 8.039 1 98.38 131 ALA B N 1
ATOM 3131 C CA . ALA B 1 131 ? -17.094 29.734 8.797 1 98.38 131 ALA B CA 1
ATOM 3132 C C . ALA B 1 131 ? -18.469 29.953 8.148 1 98.38 131 ALA B C 1
ATOM 3134 O O . ALA B 1 131 ? -19.484 30.047 8.844 1 98.38 131 ALA B O 1
ATOM 3135 N N . GLU B 1 132 ? -18.469 30.016 6.859 1 98.5 132 GLU B N 1
ATOM 3136 C CA . GLU B 1 132 ? -19.703 30.188 6.105 1 98.5 132 GLU B CA 1
ATOM 3137 C C . GLU B 1 132 ? -20.656 29.016 6.328 1 98.5 132 GLU B C 1
ATOM 3139 O O . GLU B 1 132 ? -21.859 29.219 6.551 1 98.5 132 GLU B O 1
ATOM 3144 N N . LEU B 1 133 ? -20.156 27.828 6.262 1 98.38 133 LEU B N 1
ATOM 3145 C CA . LEU B 1 133 ? -20.969 26.625 6.469 1 98.38 133 LEU B CA 1
ATOM 3146 C C . LEU B 1 133 ? -21.531 26.594 7.883 1 98.38 133 LEU B C 1
ATOM 3148 O O . LEU B 1 133 ? -22.719 26.297 8.07 1 98.38 133 LEU B O 1
ATOM 3152 N N . THR B 1 134 ? -20.656 26.922 8.773 1 98.31 134 THR B N 1
ATOM 3153 C CA . THR B 1 134 ? -21.094 26.922 10.164 1 98.31 134 THR B CA 1
ATOM 3154 C C . THR B 1 134 ? -22.203 27.953 10.375 1 98.31 134 THR B C 1
ATOM 3156 O O . THR B 1 134 ? -23.219 27.656 11.016 1 98.31 134 THR B O 1
ATOM 3159 N N . ALA B 1 135 ? -22.016 29.125 9.82 1 98.19 135 ALA B N 1
ATOM 3160 C CA . ALA B 1 135 ? -23.031 30.172 9.914 1 98.19 135 ALA B CA 1
ATOM 3161 C C . ALA B 1 135 ? -24.344 29.734 9.266 1 98.19 135 ALA B C 1
ATOM 3163 O O . ALA B 1 135 ? -25.422 30.125 9.711 1 98.19 135 ALA B O 1
ATOM 3164 N N . ALA B 1 136 ? -24.234 28.922 8.297 1 98.12 136 ALA B N 1
ATOM 3165 C CA . ALA B 1 136 ? -25.391 28.469 7.551 1 98.12 136 ALA B CA 1
ATOM 3166 C C . ALA B 1 136 ? -26.016 27.234 8.211 1 98.12 136 ALA B C 1
ATOM 3168 O O . ALA B 1 136 ? -27.016 26.703 7.719 1 98.12 136 ALA B O 1
ATOM 3169 N N . GLY B 1 137 ? -25.438 26.75 9.328 1 97.69 137 GLY B N 1
ATOM 3170 C CA . GLY B 1 137 ? -26.094 25.703 10.109 1 97.69 137 GLY B CA 1
ATOM 3171 C C . GLY B 1 137 ? -25.375 24.375 10.062 1 97.69 137 GLY B C 1
ATOM 3172 O O . GLY B 1 137 ? -25.781 23.422 10.719 1 97.69 137 GLY B O 1
ATOM 3173 N N . THR B 1 138 ? -24.344 24.266 9.242 1 98.12 138 THR B N 1
ATOM 3174 C CA . THR B 1 138 ? -23.516 23.078 9.18 1 98.12 138 THR B CA 1
ATOM 3175 C C . THR B 1 138 ? -22.188 23.312 9.875 1 98.12 138 THR B C 1
ATOM 3177 O O . THR B 1 138 ? -21.312 24 9.344 1 98.12 138 THR B O 1
ATOM 3180 N N . ARG B 1 139 ? -22.078 22.781 11.07 1 98.56 139 ARG B N 1
ATOM 3181 C CA . ARG B 1 139 ? -20.828 22.984 11.805 1 98.56 139 ARG B CA 1
ATOM 3182 C C . ARG B 1 139 ? -19.656 22.375 11.047 1 98.56 139 ARG B C 1
ATOM 3184 O O . ARG B 1 139 ? -19.578 21.156 10.883 1 98.56 139 ARG B O 1
ATOM 3191 N N . ALA B 1 140 ? -18.75 23.234 10.586 1 98.69 140 ALA B N 1
ATOM 3192 C CA . ALA B 1 140 ? -17.609 22.797 9.773 1 98.69 140 ALA B CA 1
ATOM 3193 C C . ALA B 1 140 ? -16.281 23.234 10.406 1 98.69 140 ALA B C 1
ATOM 3195 O O . ALA B 1 140 ? -16.219 24.266 11.055 1 98.69 140 ALA B O 1
ATOM 3196 N N . VAL B 1 141 ? -15.297 22.406 10.242 1 98.56 141 VAL B N 1
ATOM 3197 C CA . VAL B 1 141 ? -13.953 22.688 10.734 1 98.56 141 VAL B CA 1
ATOM 3198 C C . VAL B 1 141 ? -12.977 22.781 9.555 1 98.56 141 VAL B C 1
ATOM 3200 O O . VAL B 1 141 ? -12.992 21.938 8.664 1 98.56 141 VAL B O 1
ATOM 3203 N N . ALA B 1 142 ? -12.188 23.859 9.539 1 98.62 142 ALA B N 1
ATOM 3204 C CA . ALA B 1 142 ? -11.125 24 8.547 1 98.62 142 ALA B CA 1
ATOM 3205 C C . ALA B 1 142 ? -9.906 23.172 8.938 1 98.62 142 ALA B C 1
ATOM 3207 O O . ALA B 1 142 ? -9.523 23.141 10.109 1 98.62 142 ALA B O 1
ATOM 3208 N N . VAL B 1 143 ? -9.375 22.422 8.023 1 98.38 143 VAL B N 1
ATOM 3209 C CA . VAL B 1 143 ? -8.148 21.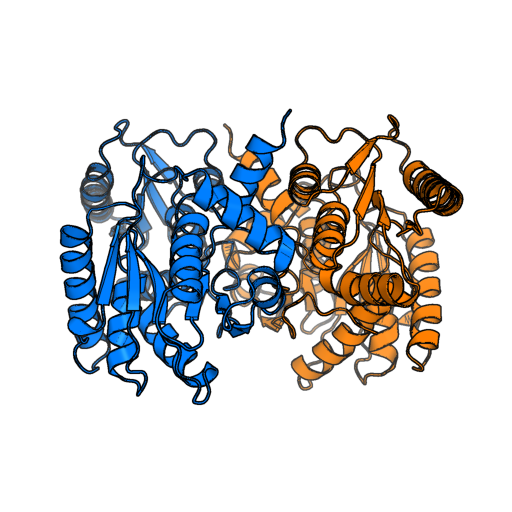656 8.219 1 98.38 143 VAL B CA 1
ATOM 3210 C C . VAL B 1 143 ? -7.051 22.203 7.301 1 98.38 143 VAL B C 1
ATOM 3212 O O . VAL B 1 143 ? -7.191 22.188 6.078 1 98.38 143 VAL B O 1
ATOM 3215 N N . PRO B 1 144 ? -5.973 22.688 7.84 1 97.38 144 PRO B N 1
ATOM 3216 C CA . PRO B 1 144 ? -4.926 23.281 7 1 97.38 144 PRO B CA 1
ATOM 3217 C C . PRO B 1 144 ? -4.184 22.234 6.164 1 97.38 144 PRO B C 1
ATOM 3219 O O . PRO B 1 144 ? -4.383 21.031 6.348 1 97.38 144 PRO B O 1
ATOM 3222 N N . ARG B 1 145 ? -3.34 22.75 5.289 1 94.88 145 ARG B N 1
ATOM 3223 C CA . ARG B 1 145 ? -2.572 21.906 4.383 1 94.88 145 ARG B CA 1
ATOM 3224 C C . ARG B 1 145 ? -1.79 20.844 5.152 1 94.88 145 ARG B C 1
ATOM 3226 O O . ARG B 1 145 ? -1.142 21.156 6.156 1 94.88 145 ARG B O 1
ATOM 3233 N N . GLY B 1 146 ? -1.922 19.609 4.672 1 95.94 146 GLY B N 1
ATOM 3234 C CA . GLY B 1 146 ? -1.164 18.516 5.254 1 95.94 146 GLY B CA 1
ATOM 3235 C C . GLY B 1 146 ? -1.669 18.109 6.625 1 95.94 146 GLY B C 1
ATOM 3236 O O . GLY B 1 146 ? -1.172 17.141 7.211 1 95.94 146 GLY B O 1
ATOM 3237 N N . GLY B 1 147 ? -2.68 18.797 7.133 1 97.75 147 GLY B N 1
ATOM 3238 C CA . GLY B 1 147 ? -3.107 18.531 8.492 1 97.75 147 GLY B CA 1
ATOM 3239 C C . GLY B 1 147 ? -2.082 18.938 9.531 1 97.75 147 GLY B C 1
ATOM 3240 O O . GLY B 1 147 ? -2.016 18.359 10.617 1 97.75 147 GLY B O 1
ATOM 3241 N N . SER B 1 148 ? -1.262 19.906 9.164 1 97.88 148 SER B N 1
ATOM 3242 C CA . SER B 1 148 ? -0.148 20.312 10.016 1 97.88 148 SER B CA 1
ATOM 3243 C C . SER B 1 148 ? -0.612 21.266 11.117 1 97.88 148 SER B C 1
ATOM 3245 O O . SER B 1 148 ? -0.527 22.484 10.977 1 97.88 148 SER B O 1
ATOM 3247 N N . THR B 1 149 ? -1.101 20.734 12.172 1 98.38 149 THR B N 1
ATOM 3248 C CA . THR B 1 149 ? -1.521 21.391 13.406 1 98.38 149 THR B CA 1
ATOM 3249 C C . THR B 1 149 ? -0.923 20.672 14.617 1 98.38 149 THR B C 1
ATOM 3251 O O . THR B 1 149 ? -0.425 19.562 14.508 1 98.38 149 THR B O 1
ATOM 3254 N N . PRO B 1 150 ? -0.958 21.375 15.703 1 98.75 150 PRO B N 1
ATOM 3255 C CA . PRO B 1 150 ? -0.492 20.688 16.906 1 98.75 150 PRO B CA 1
ATOM 3256 C C . PRO B 1 150 ? -1.259 19.391 17.188 1 98.75 150 PRO B C 1
ATOM 3258 O O . PRO B 1 150 ? -0.659 18.391 17.562 1 98.75 150 PRO B O 1
ATOM 3261 N N . VAL B 1 151 ? -2.549 19.375 16.938 1 98.69 151 VAL B N 1
ATOM 3262 C CA . VAL B 1 151 ? -3.379 18.188 17.141 1 98.69 151 VAL B CA 1
ATOM 3263 C C . VAL B 1 151 ? -2.986 17.094 16.141 1 98.69 151 VAL B C 1
ATOM 3265 O O . VAL B 1 151 ? -2.814 15.938 16.516 1 98.69 151 VAL B O 1
ATOM 3268 N N . GLY B 1 152 ? -2.84 17.5 14.875 1 98.69 152 GLY B N 1
ATOM 3269 C CA . GLY B 1 152 ? -2.404 16.531 13.875 1 98.69 152 GLY B CA 1
ATOM 3270 C C . GLY B 1 152 ? -1.041 15.938 14.172 1 98.69 152 GLY B C 1
ATOM 3271 O O . GLY B 1 152 ? -0.81 14.75 13.93 1 98.69 152 GLY B O 1
ATOM 3272 N N . ALA B 1 153 ? -0.177 16.703 14.766 1 98.81 153 ALA B N 1
ATOM 3273 C CA . ALA B 1 153 ? 1.199 16.297 15.039 1 98.81 153 ALA B CA 1
ATOM 3274 C C . ALA B 1 153 ? 1.248 15.227 16.125 1 98.81 153 ALA B C 1
ATOM 3276 O O . ALA B 1 153 ? 2.258 14.531 16.266 1 98.81 153 ALA B O 1
ATOM 3277 N N . LEU B 1 154 ? 0.163 15.078 16.906 1 98.75 154 LEU B N 1
ATOM 3278 C CA . LEU B 1 154 ? 0.116 14.055 17.953 1 98.75 154 LEU B CA 1
ATOM 3279 C C . LEU B 1 154 ? 0.331 12.664 17.359 1 98.75 154 LEU B C 1
ATOM 3281 O O . LEU B 1 154 ? 0.906 11.789 18.016 1 98.75 154 LEU B O 1
ATOM 3285 N N . GLY B 1 155 ? -0.159 12.508 16.109 1 98.62 155 GLY B N 1
ATOM 3286 C CA . GLY B 1 155 ? 0.014 11.227 15.43 1 98.62 155 GLY B CA 1
ATOM 3287 C C . GLY B 1 155 ? 1.47 10.836 15.266 1 98.62 155 GLY B C 1
ATOM 3288 O O . GLY B 1 155 ? 1.842 9.688 15.516 1 98.62 155 GLY B O 1
ATOM 3289 N N . PHE B 1 156 ? 2.279 11.758 14.891 1 98.69 156 PHE B N 1
ATOM 3290 C CA . PHE B 1 156 ? 3.689 11.461 14.68 1 98.69 156 PHE B CA 1
ATOM 3291 C C . PHE B 1 156 ? 4.453 11.461 15.992 1 98.69 156 PHE B C 1
ATOM 3293 O O . PHE B 1 156 ? 5.512 10.836 16.109 1 98.69 156 PHE B O 1
ATOM 3300 N N . ALA B 1 157 ? 3.943 12.242 16.984 1 98.75 157 ALA B N 1
ATOM 3301 C CA . ALA B 1 157 ? 4.531 12.094 18.312 1 98.75 157 ALA B CA 1
ATOM 3302 C C . ALA B 1 157 ? 4.426 10.656 18.812 1 98.75 157 ALA B C 1
ATOM 3304 O O . ALA B 1 157 ? 5.379 10.117 19.375 1 98.75 157 ALA B O 1
ATOM 3305 N N . ALA B 1 158 ? 3.297 10.055 18.594 1 98.5 158 ALA B N 1
ATOM 3306 C CA . ALA B 1 158 ? 3.115 8.648 18.938 1 98.5 158 ALA B CA 1
ATOM 3307 C C . ALA B 1 158 ? 4.02 7.75 18.109 1 98.5 158 ALA B C 1
ATOM 3309 O O . ALA B 1 158 ? 4.504 6.723 18.578 1 98.5 158 ALA B O 1
ATOM 3310 N N . ALA B 1 159 ? 4.219 8.141 16.859 1 98.62 159 ALA B N 1
ATOM 3311 C CA . ALA B 1 159 ? 5.094 7.379 15.969 1 98.62 159 ALA B CA 1
ATOM 3312 C C . ALA B 1 159 ? 6.523 7.352 16.5 1 98.62 159 ALA B C 1
ATOM 3314 O O . ALA B 1 159 ? 7.246 6.371 16.312 1 98.62 159 ALA B O 1
ATOM 3315 N N . ALA B 1 160 ? 6.93 8.43 17.156 1 98.44 160 ALA B N 1
ATOM 3316 C CA . ALA B 1 160 ? 8.258 8.477 17.75 1 98.44 160 ALA B CA 1
ATOM 3317 C C . ALA B 1 160 ? 8.422 7.402 18.828 1 98.44 160 ALA B C 1
ATOM 3319 O O . ALA B 1 160 ? 9.461 6.742 18.906 1 98.44 160 ALA B O 1
ATOM 3320 N N . THR B 1 161 ? 7.41 7.246 19.625 1 97.31 161 THR B N 1
ATOM 3321 C CA . THR B 1 161 ? 7.43 6.215 20.656 1 97.31 161 THR B CA 1
ATOM 3322 C C . THR B 1 161 ? 7.465 4.824 20.031 1 97.31 161 THR B C 1
ATOM 3324 O O . THR B 1 161 ? 8.211 3.951 20.484 1 97.31 161 THR B O 1
ATOM 3327 N N . GLU B 1 162 ? 6.645 4.695 19.031 1 98.38 162 GLU B N 1
ATOM 3328 C CA . GLU B 1 162 ? 6.645 3.455 18.266 1 98.38 162 GLU B CA 1
ATOM 3329 C C . GLU B 1 162 ? 8.039 3.141 17.719 1 98.38 162 GLU B C 1
ATOM 3331 O O . GLU B 1 162 ? 8.531 2.023 17.891 1 98.38 162 GLU B O 1
ATOM 3336 N N . LEU B 1 163 ? 8.68 4.102 17.156 1 98.56 163 LEU B N 1
ATOM 3337 C CA . LEU B 1 163 ? 10.008 3.947 16.562 1 98.56 163 LEU B CA 1
ATOM 3338 C C . LEU B 1 163 ? 11.031 3.576 17.641 1 98.56 163 LEU B C 1
ATOM 3340 O O . LEU B 1 163 ? 11.844 2.666 17.438 1 98.56 163 LEU B O 1
ATOM 3344 N N . ALA B 1 164 ? 11.016 4.254 18.734 1 98.06 164 ALA B N 1
ATOM 3345 C CA . ALA B 1 164 ? 11.953 3.994 19.828 1 98.06 164 ALA B CA 1
ATOM 3346 C C . ALA B 1 164 ? 11.875 2.541 20.281 1 98.06 164 ALA B C 1
ATOM 3348 O O . ALA B 1 164 ? 12.906 1.899 20.516 1 98.06 164 ALA B O 1
ATOM 3349 N N . ALA B 1 165 ? 10.664 2.057 20.391 1 97.88 165 ALA B N 1
ATOM 3350 C CA . ALA B 1 165 ? 10.461 0.672 20.812 1 97.88 165 ALA B CA 1
ATOM 3351 C C . ALA B 1 165 ? 11 -0.3 19.766 1 97.88 165 ALA B C 1
ATOM 3353 O O . ALA B 1 165 ? 11.586 -1.331 20.109 1 97.88 165 ALA B O 1
ATOM 3354 N N . GLN B 1 166 ? 10.852 0.01 18.5 1 98.25 166 GLN B N 1
ATOM 3355 C CA . GLN B 1 166 ? 11.242 -0.879 17.422 1 98.25 166 GLN B CA 1
ATOM 3356 C C . GLN B 1 166 ? 12.758 -0.905 17.25 1 98.25 166 GLN B C 1
ATOM 3358 O O . GLN B 1 166 ? 13.32 -1.92 16.828 1 98.25 166 GLN B O 1
ATOM 3363 N N . LEU B 1 167 ? 13.422 0.198 17.438 1 97.56 167 LEU B N 1
ATOM 3364 C CA . LEU B 1 167 ? 14.867 0.287 17.281 1 97.56 167 LEU B CA 1
ATOM 3365 C C . LEU B 1 167 ? 15.586 -0.566 18.312 1 97.56 167 LEU B C 1
ATOM 3367 O O . LEU B 1 167 ? 16.734 -0.984 18.094 1 97.56 167 LEU B O 1
ATOM 3371 N N . ALA B 1 168 ? 14.953 -0.935 19.375 1 91.81 168 ALA B N 1
ATOM 3372 C CA . ALA B 1 168 ? 15.438 -1.89 20.359 1 91.81 168 ALA B CA 1
ATOM 3373 C C . ALA B 1 168 ? 16.906 -1.646 20.688 1 91.81 168 ALA B C 1
ATOM 3375 O O . ALA B 1 168 ? 17.719 -2.568 20.625 1 91.81 168 ALA B O 1
ATOM 3376 N N . GLY B 1 169 ? 17.312 -0.415 20.922 1 90.81 169 GLY B N 1
ATOM 3377 C CA . GLY B 1 169 ? 18.672 -0.122 21.344 1 90.81 169 GLY B CA 1
ATOM 3378 C C . GLY B 1 169 ? 19.578 0.337 20.219 1 90.81 169 GLY B C 1
ATOM 3379 O O . GLY B 1 169 ? 20.641 0.909 20.453 1 90.81 169 GLY B O 1
ATOM 3380 N N . VAL B 1 170 ? 19.172 0.115 18.969 1 93.94 170 VAL B N 1
ATOM 3381 C CA . VAL B 1 170 ? 19.938 0.614 17.828 1 93.94 170 VAL B CA 1
ATOM 3382 C C . VAL B 1 170 ? 19.781 2.131 17.719 1 93.94 170 VAL B C 1
ATOM 3384 O O . VAL B 1 170 ? 18.656 2.65 17.797 1 93.94 170 VAL B O 1
ATOM 3387 N N . ARG B 1 171 ? 20.844 2.832 17.594 1 95.19 171 ARG B N 1
ATOM 3388 C CA . ARG B 1 171 ? 20.828 4.285 17.438 1 95.19 171 ARG B CA 1
ATOM 3389 C C . ARG B 1 171 ? 21.234 4.691 16.031 1 95.19 171 ARG B C 1
ATOM 3391 O O . ARG B 1 171 ? 22.406 4.625 15.672 1 95.19 171 ARG B O 1
ATOM 3398 N N . PRO B 1 172 ? 20.312 5.145 15.273 1 97.19 172 PRO B N 1
ATOM 3399 C CA . PRO B 1 172 ? 20.703 5.625 13.953 1 97.19 172 PRO B CA 1
ATOM 3400 C C . PRO B 1 172 ? 21.516 6.918 14.008 1 97.19 172 PRO B C 1
ATOM 3402 O O . PRO B 1 172 ? 21.406 7.676 14.969 1 97.19 172 PRO B O 1
ATOM 3405 N N . ALA B 1 173 ? 22.297 7.125 12.969 1 96.81 173 ALA B N 1
ATOM 3406 C CA . ALA B 1 173 ? 23.062 8.359 12.844 1 96.81 173 ALA B CA 1
ATOM 3407 C C . ALA B 1 173 ? 22.156 9.555 12.578 1 96.81 173 ALA B C 1
ATOM 3409 O O . ALA B 1 173 ? 22.469 10.68 12.977 1 96.81 173 ALA B O 1
ATOM 3410 N N . ALA B 1 174 ? 21.031 9.273 11.93 1 98 174 ALA B N 1
ATOM 3411 C CA . ALA B 1 174 ? 20.047 10.305 11.617 1 98 174 ALA B CA 1
ATOM 3412 C C . ALA B 1 174 ? 18.688 9.688 11.258 1 98 174 ALA B C 1
ATOM 3414 O O . ALA B 1 174 ? 18.625 8.531 10.828 1 98 174 ALA B O 1
ATOM 3415 N N . ILE B 1 175 ? 17.656 10.414 11.539 1 98.69 175 ILE B N 1
ATOM 3416 C CA . ILE B 1 175 ? 16.328 10.141 11.023 1 98.69 175 ILE B CA 1
ATOM 3417 C C . ILE B 1 175 ? 15.984 11.148 9.93 1 98.69 175 ILE B C 1
ATOM 3419 O O . ILE B 1 175 ? 16.016 12.367 10.156 1 98.69 175 ILE B O 1
ATOM 3423 N N . VAL B 1 176 ? 15.703 10.656 8.734 1 98.88 176 VAL B N 1
ATOM 3424 C CA . VAL B 1 176 ? 15.469 11.508 7.574 1 98.88 176 VAL B CA 1
ATOM 3425 C C . VAL B 1 176 ? 14 11.414 7.152 1 98.88 176 VAL B C 1
ATOM 3427 O O . VAL B 1 176 ? 13.469 10.312 6.996 1 98.88 176 VAL B O 1
ATOM 3430 N N . LEU B 1 177 ? 13.281 12.484 7.059 1 98.75 177 LEU B N 1
ATOM 3431 C CA . LEU B 1 177 ? 11.898 12.492 6.586 1 98.75 177 LEU B CA 1
ATOM 3432 C C . LEU B 1 177 ? 11.594 13.781 5.824 1 98.75 177 LEU B C 1
ATOM 3434 O O . LEU B 1 177 ? 12.273 14.789 6.008 1 98.75 177 LEU B O 1
ATOM 3438 N N . PRO B 1 178 ? 10.57 13.75 4.98 1 98.12 178 PRO B N 1
ATOM 3439 C CA . PRO B 1 178 ? 10.242 14.953 4.215 1 98.12 178 PRO B CA 1
ATOM 3440 C C . PRO B 1 178 ? 9.516 16 5.051 1 98.12 178 PRO B C 1
ATOM 3442 O O . PRO B 1 178 ? 8.859 15.672 6.039 1 98.12 178 PRO B O 1
ATOM 3445 N N . VAL B 1 179 ? 9.695 17.25 4.609 1 97.81 179 VAL B N 1
ATOM 3446 C CA . VAL B 1 179 ? 8.984 18.375 5.219 1 97.81 179 VAL B CA 1
ATOM 3447 C C . VAL B 1 179 ? 8.234 19.156 4.145 1 97.81 179 VAL B C 1
ATOM 3449 O O . VAL B 1 179 ? 8.844 19.844 3.324 1 97.81 179 VAL B O 1
ATOM 3452 N N . GLY B 1 180 ? 6.957 18.922 4.105 1 94.5 180 GLY B N 1
ATOM 3453 C CA . GLY B 1 180 ? 6.066 19.797 3.361 1 94.5 180 GLY B CA 1
ATOM 3454 C C . GLY B 1 180 ? 5.461 20.906 4.215 1 94.5 180 GLY B C 1
ATOM 3455 O O . GLY B 1 180 ? 6.109 21.922 4.469 1 94.5 180 GLY B O 1
ATOM 3456 N N . SER B 1 181 ? 4.324 20.531 4.801 1 94.12 181 SER B N 1
ATOM 3457 C CA . SER B 1 181 ? 3.674 21.484 5.695 1 94.12 181 SER B CA 1
ATOM 3458 C C . SER B 1 181 ? 4.277 21.438 7.094 1 94.12 181 SER B C 1
ATOM 3460 O O . SER B 1 181 ? 4.035 22.328 7.914 1 94.12 181 SER B O 1
ATOM 3462 N N . GLY B 1 182 ? 5.027 20.406 7.402 1 97.25 182 GLY B N 1
ATOM 3463 C CA . GLY B 1 182 ? 5.879 20.391 8.578 1 97.25 182 GLY B CA 1
ATOM 3464 C C . GLY B 1 182 ? 5.289 19.594 9.734 1 97.25 182 GLY B C 1
ATOM 3465 O O . GLY B 1 182 ? 5.949 19.391 10.75 1 97.25 182 GLY B O 1
ATOM 3466 N N . GLY B 1 183 ? 4.086 19.062 9.594 1 98.25 183 GLY B N 1
ATOM 3467 C CA . GLY B 1 183 ? 3.383 18.422 10.695 1 98.25 183 GLY B CA 1
ATOM 3468 C C . GLY B 1 183 ? 4.055 17.141 11.164 1 98.25 183 GLY B C 1
ATOM 3469 O O . GLY B 1 183 ? 4.176 16.906 12.367 1 98.25 183 GLY B O 1
ATOM 3470 N N . SER B 1 184 ? 4.453 16.281 10.242 1 98.62 184 SER B N 1
ATOM 3471 C CA . SER B 1 184 ? 5.086 15.023 10.602 1 98.62 184 SER B CA 1
ATOM 3472 C C . SER B 1 184 ? 6.41 15.258 11.32 1 98.62 184 SER B C 1
ATOM 3474 O O . SER B 1 184 ? 6.68 14.633 12.352 1 98.62 184 SER B O 1
ATOM 3476 N N . CYS B 1 185 ? 7.191 16.156 10.797 1 98.81 185 CYS B N 1
ATOM 3477 C CA . CYS B 1 185 ? 8.477 16.484 11.406 1 98.81 185 CYS B CA 1
ATOM 3478 C C . CYS B 1 185 ? 8.289 17.078 12.797 1 98.81 185 CYS B C 1
ATOM 3480 O O . CYS B 1 185 ? 9 16.703 13.734 1 98.81 185 CYS B O 1
ATOM 3482 N N . ALA B 1 186 ? 7.332 17.984 12.93 1 98.88 186 ALA B N 1
ATOM 3483 C CA . ALA B 1 186 ? 7.027 18.609 14.211 1 98.88 186 ALA B CA 1
ATOM 3484 C C . ALA B 1 186 ? 6.625 17.562 15.25 1 98.88 186 ALA B C 1
ATOM 3486 O O . ALA B 1 186 ? 7.129 17.562 16.375 1 98.88 186 ALA B O 1
ATOM 3487 N N . GLY B 1 187 ? 5.727 16.688 14.859 1 98.88 187 GLY B N 1
ATOM 3488 C CA . GLY B 1 187 ? 5.309 15.625 15.766 1 98.88 187 GLY B CA 1
ATOM 3489 C C . GLY B 1 187 ? 6.445 14.711 16.172 1 98.88 187 GLY B C 1
ATOM 3490 O O . GLY B 1 187 ? 6.543 14.312 17.344 1 98.88 187 GLY B O 1
ATOM 3491 N N . LEU B 1 188 ? 7.234 14.367 15.219 1 98.88 188 LEU B N 1
ATOM 3492 C CA . LEU B 1 188 ? 8.375 13.5 15.508 1 98.88 188 LEU B CA 1
ATOM 3493 C C . LEU B 1 188 ? 9.281 14.133 16.562 1 98.88 188 LEU B C 1
ATOM 3495 O O . LEU B 1 188 ? 9.672 13.477 17.531 1 98.88 188 LEU B O 1
ATOM 3499 N N . LEU B 1 189 ? 9.586 15.438 16.391 1 98.81 189 LEU B N 1
ATOM 3500 C CA . LEU B 1 189 ? 10.438 16.141 17.344 1 98.81 189 LEU B CA 1
ATOM 3501 C C . LEU B 1 189 ? 9.797 16.172 18.719 1 98.81 189 LEU B C 1
ATOM 3503 O O . LEU B 1 189 ? 10.469 15.898 19.719 1 98.81 189 LEU B O 1
ATOM 3507 N N . ALA B 1 190 ? 8.555 16.453 18.75 1 98.81 190 ALA B N 1
ATOM 3508 C CA . ALA B 1 190 ? 7.84 16.5 20.031 1 98.81 190 ALA B CA 1
ATOM 3509 C C . ALA B 1 190 ? 7.871 15.141 20.719 1 98.81 190 ALA B C 1
ATOM 3511 O O . ALA B 1 190 ? 8.07 15.062 21.938 1 98.81 190 ALA B O 1
ATOM 3512 N N . GLY B 1 191 ? 7.637 14.078 19.953 1 98.62 191 GLY B N 1
ATOM 3513 C CA . GLY B 1 191 ? 7.621 12.734 20.516 1 98.62 191 GLY B CA 1
ATOM 3514 C C . GLY B 1 191 ? 8.992 12.258 20.953 1 98.62 191 GLY B C 1
ATOM 3515 O O . GLY B 1 191 ? 9.117 11.586 21.984 1 98.62 191 GLY B O 1
ATOM 3516 N N . LEU B 1 192 ? 10 12.578 20.172 1 98.25 192 LEU B N 1
ATOM 3517 C CA . LEU B 1 192 ? 11.352 12.133 20.469 1 98.25 192 LEU B CA 1
ATOM 3518 C C . LEU B 1 192 ? 11.844 12.727 21.781 1 98.25 192 LEU B C 1
ATOM 3520 O O . LEU B 1 192 ? 12.625 12.102 22.5 1 98.25 192 LEU B O 1
ATOM 3524 N N . ALA B 1 193 ? 11.383 13.914 22.094 1 98.06 193 ALA B N 1
ATOM 3525 C CA . ALA B 1 193 ? 11.781 14.586 23.328 1 98.06 193 ALA B CA 1
ATOM 3526 C C . ALA B 1 193 ? 11.414 13.742 24.547 1 98.06 193 ALA B C 1
ATOM 3528 O O . ALA B 1 193 ? 12.031 13.875 25.609 1 98.06 193 ALA B O 1
ATOM 3529 N N . GLY B 1 194 ? 10.477 12.844 24.453 1 96.75 194 GLY B N 1
ATOM 3530 C CA . GLY B 1 194 ? 10.047 11.992 25.547 1 96.75 194 GLY B CA 1
ATOM 3531 C C . GLY B 1 194 ? 10.688 10.617 25.516 1 96.75 194 GLY B C 1
ATOM 3532 O O . GLY B 1 194 ? 10.305 9.727 26.297 1 96.75 194 GLY B O 1
ATOM 3533 N N . THR B 1 195 ? 11.609 10.414 24.594 1 96.31 195 THR B N 1
ATOM 3534 C CA . THR B 1 195 ? 12.312 9.141 24.469 1 96.31 195 THR B CA 1
ATOM 3535 C C . THR B 1 195 ? 13.805 9.32 24.75 1 96.31 195 THR B C 1
ATOM 3537 O O . THR B 1 195 ? 14.273 10.438 24.969 1 96.31 195 THR B O 1
ATOM 3540 N N . ASP B 1 196 ? 14.539 8.242 24.719 1 93.75 196 ASP B N 1
ATOM 3541 C CA . ASP B 1 196 ? 15.984 8.281 24.938 1 93.75 196 ASP B CA 1
ATOM 3542 C C . ASP B 1 196 ? 16.734 8.398 23.609 1 93.75 196 ASP B C 1
ATOM 3544 O O . ASP B 1 196 ? 17.969 8.328 23.594 1 93.75 196 ASP B O 1
ATOM 3548 N N . LEU B 1 197 ? 15.961 8.609 22.594 1 94.75 197 LEU B N 1
ATOM 3549 C CA . LEU B 1 197 ? 16.578 8.688 21.266 1 94.75 197 LEU B CA 1
ATOM 3550 C C . LEU B 1 197 ? 17.062 10.102 20.984 1 94.75 197 LEU B C 1
ATOM 3552 O O . LEU B 1 197 ? 16.328 10.898 20.391 1 94.75 197 LEU B O 1
ATOM 3556 N N . ASP B 1 198 ? 18.25 10.383 21.281 1 93.38 198 ASP B N 1
ATOM 3557 C CA . ASP B 1 198 ? 18.906 11.648 20.938 1 93.38 198 ASP B CA 1
ATOM 3558 C C . ASP B 1 198 ? 19.609 11.555 19.594 1 93.38 198 ASP B C 1
ATOM 3560 O O . ASP B 1 198 ? 20.828 11.383 19.531 1 93.38 198 ASP B O 1
ATOM 3564 N N . VAL B 1 199 ? 18.891 11.578 18.547 1 95.56 199 VAL B N 1
ATOM 3565 C CA . VAL B 1 199 ? 19.344 11.398 17.172 1 95.56 199 VAL B CA 1
ATOM 3566 C C . VAL B 1 199 ? 18.969 12.617 16.344 1 95.56 199 VAL B C 1
ATOM 3568 O O . VAL B 1 199 ? 17.859 13.156 16.484 1 95.56 199 VAL B O 1
ATOM 3571 N N . PRO B 1 200 ? 19.891 13.109 15.508 1 97.69 200 PRO B N 1
ATOM 3572 C CA . PRO B 1 200 ? 19.5 14.195 14.602 1 97.69 200 PRO B CA 1
ATOM 3573 C C . PRO B 1 200 ? 18.312 13.836 13.719 1 97.69 200 PRO B C 1
ATOM 3575 O O . PRO B 1 200 ? 18.203 12.695 13.242 1 97.69 200 PRO B O 1
ATOM 3578 N N . VAL B 1 201 ? 17.406 14.781 13.586 1 98.69 201 VAL B N 1
ATOM 3579 C CA . VAL B 1 201 ? 16.297 14.688 12.641 1 98.69 201 VAL B CA 1
ATOM 3580 C C . VAL B 1 201 ? 16.578 15.57 11.43 1 98.69 201 VAL B C 1
ATOM 3582 O O . VAL B 1 201 ? 16.688 16.797 11.562 1 98.69 201 VAL B O 1
ATOM 3585 N N . VAL B 1 202 ? 16.75 14.945 10.297 1 98.69 202 VAL B N 1
ATOM 3586 C CA . VAL B 1 202 ? 17 15.664 9.055 1 98.69 202 VAL B CA 1
ATOM 3587 C C . VAL B 1 202 ? 15.711 15.812 8.258 1 98.69 202 VAL B C 1
ATOM 3589 O O . VAL B 1 202 ? 15.266 14.867 7.598 1 98.69 202 VAL B O 1
ATOM 3592 N N . GLY B 1 203 ? 15.125 17.016 8.352 1 98.69 203 GLY B N 1
ATOM 3593 C CA . GLY B 1 203 ? 13.953 17.344 7.555 1 98.69 203 GLY B CA 1
ATOM 3594 C C . GLY B 1 203 ? 14.297 17.812 6.156 1 98.69 203 GLY B C 1
ATOM 3595 O O . GLY B 1 203 ? 15.016 18.812 5.988 1 98.69 203 GLY B O 1
ATOM 3596 N N . VAL B 1 204 ? 13.773 17.125 5.18 1 98.44 204 VAL B N 1
ATOM 3597 C CA . VAL B 1 204 ? 14.023 17.469 3.783 1 98.44 204 VAL B CA 1
ATOM 3598 C C . VAL B 1 204 ? 12.883 18.344 3.256 1 98.44 204 VAL B C 1
ATOM 3600 O O . VAL B 1 204 ? 11.828 17.828 2.869 1 98.44 204 VAL B O 1
ATOM 3603 N N . SER B 1 205 ? 13.117 19.641 3.182 1 97.81 205 SER B N 1
ATOM 3604 C CA . SER B 1 205 ? 12.07 20.578 2.777 1 97.81 205 SER B CA 1
ATOM 3605 C C . SER B 1 205 ? 11.812 20.5 1.277 1 97.81 205 SER B C 1
ATOM 3607 O O . SER B 1 205 ? 12.711 20.75 0.472 1 97.81 205 SER B O 1
ATOM 3609 N N . VAL B 1 206 ? 10.562 20.234 0.922 1 94.56 206 VAL B N 1
ATOM 3610 C CA . VAL B 1 206 ? 10.25 20 -0.485 1 94.56 206 VAL B CA 1
ATOM 3611 C C . VAL B 1 206 ? 9.414 21.156 -1.03 1 94.56 206 VAL B C 1
ATOM 3613 O O . VAL B 1 206 ? 9.078 21.188 -2.217 1 94.56 206 VAL B O 1
ATOM 3616 N N . SER B 1 207 ? 9.023 22.141 -0.222 1 89.5 207 SER B N 1
ATOM 3617 C CA . SER B 1 207 ? 8.055 23.125 -0.704 1 89.5 207 SER B CA 1
ATOM 3618 C C . SER B 1 207 ? 8.438 24.547 -0.289 1 89.5 207 SER B C 1
ATOM 3620 O O . SER B 1 207 ? 7.914 25.516 -0.829 1 89.5 207 SER B O 1
ATOM 3622 N N . ARG B 1 208 ? 9.297 24.719 0.737 1 88.62 208 ARG B N 1
ATOM 3623 C CA . ARG B 1 208 ? 9.672 26.031 1.223 1 88.62 208 ARG B CA 1
ATOM 3624 C C . ARG B 1 208 ? 11.148 26.078 1.596 1 88.62 208 ARG B C 1
ATOM 3626 O O . ARG B 1 208 ? 11.758 25.047 1.874 1 88.62 208 ARG B O 1
ATOM 3633 N N . PRO B 1 209 ? 11.625 27.359 1.669 1 91.06 209 PRO B N 1
ATOM 3634 C CA . PRO B 1 209 ? 13 27.484 2.172 1 91.06 209 PRO B CA 1
ATOM 3635 C C . PRO B 1 209 ? 13.141 27.016 3.615 1 91.06 209 PRO B C 1
ATOM 3637 O O . PRO B 1 209 ? 12.219 27.188 4.418 1 91.06 209 PRO B O 1
ATOM 3640 N N . PRO B 1 210 ? 14.258 26.469 3.939 1 92.88 210 PRO B N 1
ATOM 3641 C CA . PRO B 1 210 ? 14.484 25.859 5.254 1 92.88 210 PRO B CA 1
ATOM 3642 C C . PRO B 1 210 ? 14.164 26.812 6.406 1 92.88 210 PRO B C 1
ATOM 3644 O O . PRO B 1 210 ? 13.648 26.375 7.441 1 92.88 210 PRO B O 1
ATOM 3647 N N . GLY B 1 211 ? 14.539 28.094 6.254 1 90.75 211 GLY B N 1
ATOM 3648 C CA . GLY B 1 211 ? 14.25 29.031 7.328 1 90.75 211 GLY B CA 1
ATOM 3649 C C . GLY B 1 211 ? 12.773 29.109 7.672 1 90.75 211 GLY B C 1
ATOM 3650 O O . GLY B 1 211 ? 12.398 29.031 8.844 1 90.75 211 GLY B O 1
ATOM 3651 N N . ALA B 1 212 ? 11.953 29.234 6.699 1 90.75 212 ALA B N 1
ATOM 3652 C CA . ALA B 1 212 ? 10.508 29.297 6.898 1 90.75 212 ALA B CA 1
ATOM 3653 C C . ALA B 1 212 ? 9.977 27.953 7.387 1 90.75 212 ALA B C 1
ATOM 3655 O O . ALA B 1 212 ? 9.094 27.906 8.25 1 90.75 212 ALA B O 1
ATOM 3656 N N . ALA B 1 213 ? 10.5 26.906 6.891 1 95.19 213 ALA B N 1
ATOM 3657 C CA . ALA B 1 213 ? 10.094 25.562 7.316 1 95.19 213 ALA B CA 1
ATOM 3658 C C . ALA B 1 213 ? 10.445 25.328 8.781 1 95.19 213 ALA B C 1
ATOM 3660 O O . ALA B 1 213 ? 9.648 24.75 9.531 1 95.19 213 ALA B O 1
ATOM 3661 N N . ARG B 1 214 ? 11.594 25.828 9.172 1 97.56 214 ARG B N 1
ATOM 3662 C CA . ARG B 1 214 ? 12.062 25.625 10.539 1 97.56 214 ARG B CA 1
ATOM 3663 C C . ARG B 1 214 ? 11.117 26.266 11.547 1 97.56 214 ARG B C 1
ATOM 3665 O O . ARG B 1 214 ? 10.719 25.641 12.531 1 97.56 214 ARG B O 1
ATOM 3672 N N . ALA B 1 215 ? 10.828 27.5 11.281 1 96.62 215 ALA B N 1
ATOM 3673 C CA . ALA B 1 215 ? 9.953 28.234 12.195 1 96.62 215 ALA B CA 1
ATOM 3674 C C . ALA B 1 215 ? 8.609 27.531 12.352 1 96.62 215 ALA B C 1
ATOM 3676 O O . ALA B 1 215 ? 8.117 27.359 13.469 1 96.62 215 ALA B O 1
ATOM 3677 N N . ALA B 1 216 ? 8.031 27.125 11.266 1 96.19 216 ALA B N 1
ATOM 3678 C CA . ALA B 1 216 ? 6.734 26.453 11.281 1 96.19 216 ALA B CA 1
ATOM 3679 C C . ALA B 1 216 ? 6.805 25.125 12.031 1 96.19 216 ALA B C 1
ATOM 3681 O O . ALA B 1 216 ? 5.941 24.828 12.867 1 96.19 216 ALA B O 1
ATOM 3682 N N . VAL B 1 217 ? 7.82 24.328 11.766 1 98.62 217 VAL B N 1
ATOM 3683 C CA . VAL B 1 217 ? 7.988 23.016 12.375 1 98.62 217 VAL B CA 1
ATOM 3684 C C . VAL B 1 217 ? 8.156 23.156 13.883 1 98.62 217 VAL B C 1
ATOM 3686 O O . VAL B 1 217 ? 7.492 22.453 14.656 1 98.62 217 VAL B O 1
ATOM 3689 N N . LEU B 1 218 ? 9.008 24.094 14.328 1 98.62 218 LEU B N 1
ATOM 3690 C CA . LEU B 1 218 ? 9.312 24.219 15.742 1 98.62 218 LEU B CA 1
ATOM 3691 C C . LEU B 1 218 ? 8.109 24.766 16.516 1 98.62 218 LEU B C 1
ATOM 3693 O O . LEU B 1 218 ? 7.879 24.375 17.656 1 98.62 218 LEU B O 1
ATOM 3697 N N . GLU B 1 219 ? 7.398 25.656 15.852 1 98.44 219 GLU B N 1
ATOM 3698 C CA . GLU B 1 219 ? 6.188 26.172 16.484 1 98.44 219 GLU B CA 1
ATOM 3699 C C . GLU B 1 219 ? 5.168 25.062 16.703 1 98.44 219 GLU B C 1
ATOM 3701 O O . GLU B 1 219 ? 4.66 24.891 17.812 1 98.44 219 GLU B O 1
ATOM 3706 N N . ILE B 1 220 ? 4.902 24.25 15.719 1 98.75 220 ILE B N 1
ATOM 3707 C CA . ILE B 1 220 ? 3.957 23.141 15.812 1 98.75 220 ILE B CA 1
ATOM 3708 C C . ILE B 1 220 ? 4.465 22.109 16.828 1 98.75 220 ILE B C 1
ATOM 3710 O O . ILE B 1 220 ? 3.689 21.578 17.609 1 98.75 220 ILE B O 1
ATOM 3714 N N . ALA B 1 221 ? 5.738 21.828 16.812 1 98.88 221 ALA B N 1
ATOM 3715 C CA . ALA B 1 221 ? 6.324 20.859 17.734 1 98.88 221 ALA B CA 1
ATOM 3716 C C . ALA B 1 221 ? 6.125 21.266 19.188 1 98.88 221 ALA B C 1
ATOM 3718 O O . ALA B 1 221 ? 5.762 20.438 20.031 1 98.88 221 ALA B O 1
ATOM 3719 N N . ALA B 1 222 ? 6.379 22.547 19.469 1 98.81 222 ALA B N 1
ATOM 3720 C CA . ALA B 1 222 ? 6.234 23.062 20.828 1 98.81 222 ALA B CA 1
ATOM 3721 C C . ALA B 1 222 ? 4.793 22.953 21.312 1 98.81 222 ALA B C 1
ATOM 3723 O O . ALA B 1 222 ? 4.539 22.516 22.438 1 98.81 222 ALA B O 1
ATOM 3724 N N . GLU B 1 223 ? 3.891 23.328 20.453 1 98.81 223 GLU B N 1
ATOM 3725 C CA . GLU B 1 223 ? 2.475 23.266 20.797 1 98.81 223 GLU B CA 1
ATOM 3726 C C . GLU B 1 223 ? 2.012 21.812 20.953 1 98.81 223 GLU B C 1
ATOM 3728 O O . GLU B 1 223 ? 1.19 21.5 21.812 1 98.81 223 GLU B O 1
ATOM 3733 N N . CYS B 1 224 ? 2.531 20.938 20.109 1 98.69 224 CYS B N 1
ATOM 3734 C CA . CYS B 1 224 ? 2.229 19.516 20.203 1 98.69 224 CYS B CA 1
ATOM 3735 C C . CYS B 1 224 ? 2.719 18.953 21.531 1 98.69 224 CYS B C 1
ATOM 3737 O O . CYS B 1 224 ? 2.02 18.156 22.172 1 98.69 224 CYS B O 1
ATOM 3739 N N . ALA B 1 225 ? 3.893 19.344 21.953 1 98.62 225 ALA B N 1
ATOM 3740 C CA . ALA B 1 225 ? 4.453 18.891 23.219 1 98.62 225 ALA B CA 1
ATOM 3741 C C . ALA B 1 225 ? 3.564 19.281 24.391 1 98.62 225 ALA B C 1
ATOM 3743 O O . ALA B 1 225 ? 3.342 18.5 25.312 1 98.62 225 ALA B O 1
ATOM 3744 N N . VAL B 1 226 ? 3.033 20.5 24.312 1 98.5 226 VAL B N 1
ATOM 3745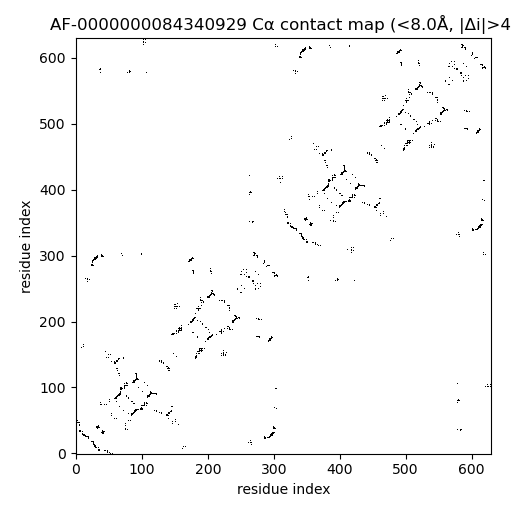 C CA . VAL B 1 226 ? 2.141 20.984 25.359 1 98.5 226 VAL B CA 1
ATOM 3746 C C . VAL B 1 226 ? 0.864 20.156 25.375 1 98.5 226 VAL B C 1
ATOM 3748 O O . VAL B 1 226 ? 0.423 19.719 26.453 1 98.5 226 VAL B O 1
ATOM 3751 N N . LEU B 1 227 ? 0.318 19.875 24.219 1 97.94 227 LEU B N 1
ATOM 3752 C CA . LEU B 1 227 ? -0.918 19.109 24.109 1 97.94 227 LEU B CA 1
ATOM 3753 C C . LEU B 1 227 ? -0.739 17.703 24.672 1 97.94 227 LEU B C 1
ATOM 3755 O O . LEU B 1 227 ? -1.658 17.156 25.281 1 97.94 227 LEU B O 1
ATOM 3759 N N . ARG B 1 228 ? 0.391 17.141 24.422 1 96.75 228 ARG B N 1
ATOM 3760 C CA . ARG B 1 228 ? 0.598 15.75 24.844 1 96.75 228 ARG B CA 1
ATOM 3761 C C . ARG B 1 228 ? 1.094 15.672 26.281 1 96.75 228 ARG B C 1
ATOM 3763 O O . ARG B 1 228 ? 1.154 14.586 26.859 1 96.75 228 ARG B O 1
ATOM 3770 N N . GLY B 1 229 ? 1.476 16.828 26.891 1 97.62 229 GLY B N 1
ATOM 3771 C CA . GLY B 1 229 ? 2.002 16.875 28.25 1 97.62 229 GLY B CA 1
ATOM 3772 C C . GLY B 1 229 ? 3.408 16.312 28.359 1 97.62 229 GLY B C 1
ATOM 3773 O O . GLY B 1 229 ? 3.748 15.656 29.344 1 97.62 229 GLY B O 1
ATOM 3774 N N . GLY B 1 230 ? 4.203 16.484 27.328 1 97 230 GLY B N 1
ATOM 3775 C CA . GLY B 1 230 ? 5.57 15.984 27.312 1 97 230 GLY B CA 1
ATOM 3776 C C . GLY B 1 230 ? 6.605 17.094 27.375 1 97 230 GLY B C 1
ATOM 3777 O O . GLY B 1 230 ? 6.254 18.281 27.422 1 97 230 GLY B O 1
ATOM 3778 N N . PRO B 1 231 ? 7.863 16.719 27.438 1 98 231 PRO B N 1
ATOM 3779 C CA . PRO B 1 231 ? 8.93 17.734 27.438 1 98 231 PRO B CA 1
ATOM 3780 C C . PRO B 1 231 ? 8.977 18.531 26.141 1 98 231 PRO B C 1
ATOM 3782 O O . PRO B 1 231 ? 8.508 18.062 25.094 1 98 231 PRO B O 1
ATOM 3785 N N . PRO B 1 232 ? 9.5 19.719 26.219 1 98.12 232 PRO B N 1
ATOM 3786 C CA . PRO B 1 232 ? 9.641 20.5 25 1 98.12 232 PRO B CA 1
ATOM 3787 C C . PRO B 1 232 ? 10.586 19.859 23.984 1 98.12 232 PRO B C 1
ATOM 3789 O O . PRO B 1 232 ? 11.555 19.203 24.375 1 98.12 232 PRO B O 1
ATOM 3792 N N . PRO B 1 233 ? 10.242 20.047 22.719 1 98.12 233 PRO B N 1
ATOM 3793 C CA . PRO B 1 233 ? 11.164 19.547 21.703 1 98.12 233 PRO B CA 1
ATOM 3794 C C . PRO B 1 233 ? 12.531 20.234 21.75 1 98.12 233 PRO B C 1
ATOM 3796 O O . PRO B 1 233 ? 12.648 21.344 22.281 1 98.12 233 PRO B O 1
ATOM 3799 N N . ARG B 1 234 ? 13.461 19.531 21.234 1 97.44 234 ARG B N 1
ATOM 3800 C CA . ARG B 1 234 ? 14.82 20.062 21.156 1 97.44 234 ARG B CA 1
ATOM 3801 C C . ARG B 1 234 ? 15.094 20.641 19.766 1 97.44 234 ARG B C 1
ATOM 3803 O O . ARG B 1 234 ? 15.312 19.906 18.812 1 97.44 234 ARG B O 1
ATOM 3810 N N . PRO B 1 235 ? 15.141 21.938 19.688 1 97.19 235 PRO B N 1
ATOM 3811 C CA . PRO B 1 235 ? 15.344 22.547 18.359 1 97.19 235 PRO B CA 1
ATOM 3812 C C . PRO B 1 235 ? 16.656 22.125 17.719 1 97.19 235 PRO B C 1
ATOM 3814 O O . PRO B 1 235 ? 16.766 22.078 16.484 1 97.19 235 PRO B O 1
ATOM 3817 N N . ASP B 1 236 ? 17.703 21.844 18.5 1 96.75 236 ASP B N 1
ATOM 3818 C CA . ASP B 1 236 ? 19.031 21.5 18 1 96.75 236 ASP B CA 1
ATOM 3819 C C . ASP B 1 236 ? 19.047 20.125 17.328 1 96.75 236 ASP B C 1
ATOM 3821 O O . ASP B 1 236 ? 19.984 19.781 16.625 1 96.75 236 ASP B O 1
ATOM 3825 N N . GLN B 1 237 ? 17.953 19.375 17.531 1 97.62 237 GLN B N 1
ATOM 3826 C CA . GLN B 1 237 ? 17.844 18.062 16.922 1 97.62 237 GLN B CA 1
ATOM 3827 C C . GLN B 1 237 ? 17.469 18.172 15.445 1 97.62 237 GLN B C 1
ATOM 3829 O O . GLN B 1 237 ? 17.609 17.203 14.688 1 97.62 237 GLN B O 1
ATOM 3834 N N . LEU B 1 238 ? 16.969 19.344 15.062 1 98.56 238 LEU B N 1
ATOM 3835 C CA . LEU B 1 238 ? 16.406 19.516 13.727 1 98.56 238 LEU B CA 1
ATOM 3836 C C . LEU B 1 238 ? 17.438 20.109 12.773 1 98.56 238 LEU B C 1
ATOM 3838 O O . LEU B 1 238 ? 17.984 21.188 13.047 1 98.56 238 LEU B O 1
ATOM 3842 N N . GLU B 1 239 ? 17.719 19.422 11.75 1 97.88 239 GLU B N 1
ATOM 3843 C CA . GLU B 1 239 ? 18.438 19.938 10.594 1 97.88 239 GLU B CA 1
ATOM 3844 C C . GLU B 1 239 ? 17.562 19.953 9.352 1 97.88 239 GLU B C 1
ATOM 3846 O O . GLU B 1 239 ? 16.875 18.969 9.062 1 97.88 239 GLU B O 1
ATOM 3851 N N . LEU B 1 240 ? 17.562 21.062 8.633 1 98.12 240 LEU B N 1
ATOM 3852 C CA . LEU B 1 240 ? 16.734 21.156 7.434 1 98.12 240 LEU B CA 1
ATOM 3853 C C . LEU B 1 240 ? 17.609 21.234 6.184 1 98.12 240 LEU B C 1
ATOM 3855 O O . LEU B 1 240 ? 18.594 21.969 6.152 1 98.12 240 LEU B O 1
ATOM 3859 N N . VAL B 1 241 ? 17.203 20.438 5.23 1 97.25 241 VAL B N 1
ATOM 3860 C CA . VAL B 1 241 ? 17.828 20.422 3.918 1 97.25 241 VAL B CA 1
ATOM 3861 C C . VAL B 1 241 ? 16.875 20.969 2.865 1 97.25 241 VAL B C 1
ATOM 3863 O O . VAL B 1 241 ? 15.68 20.672 2.889 1 97.25 241 VAL B O 1
ATOM 3866 N N . ASP B 1 242 ? 17.406 21.844 2.004 1 97.06 242 ASP B N 1
ATOM 3867 C CA . ASP B 1 242 ? 16.594 22.375 0.914 1 97.06 242 ASP B CA 1
ATOM 3868 C C . ASP B 1 242 ? 16.531 21.406 -0.261 1 97.06 242 ASP B C 1
ATOM 3870 O O . ASP B 1 242 ? 17.547 21.156 -0.926 1 97.06 242 ASP B O 1
ATOM 3874 N N . ALA B 1 243 ? 15.367 20.875 -0.493 1 95.5 243 ALA B N 1
ATOM 3875 C CA . ALA B 1 243 ? 15.188 19.969 -1.618 1 95.5 243 ALA B CA 1
ATOM 3876 C C . ALA B 1 243 ? 14.094 20.453 -2.562 1 95.5 243 ALA B C 1
ATOM 3878 O O . ALA B 1 243 ? 13.523 19.672 -3.318 1 95.5 243 ALA B O 1
ATOM 3879 N N . VAL B 1 244 ? 13.781 21.672 -2.508 1 92.38 244 VAL B N 1
ATOM 3880 C CA . VAL B 1 244 ? 12.766 22.25 -3.387 1 92.38 244 VAL B CA 1
ATOM 3881 C C . VAL B 1 244 ? 13.203 22.109 -4.844 1 92.38 244 VAL B C 1
ATOM 3883 O O . VAL B 1 244 ? 12.391 21.781 -5.711 1 92.38 244 VAL B O 1
ATOM 3886 N N . GLY B 1 245 ? 14.578 22.344 -5.055 1 90.69 245 GLY B N 1
ATOM 3887 C CA . GLY B 1 245 ? 15.109 22.25 -6.406 1 90.69 245 GLY B CA 1
ATOM 3888 C C . GLY B 1 245 ? 14.367 23.125 -7.406 1 90.69 245 GLY B C 1
ATOM 3889 O O . GLY B 1 245 ? 14.141 24.312 -7.156 1 90.69 245 GLY B O 1
ATOM 3890 N N . ALA B 1 246 ? 13.969 22.547 -8.602 1 89.12 246 ALA B N 1
ATOM 3891 C CA . ALA B 1 246 ? 13.32 23.281 -9.688 1 89.12 246 ALA B CA 1
ATOM 3892 C C . ALA B 1 246 ? 11.859 23.562 -9.359 1 89.12 246 ALA B C 1
ATOM 3894 O O . ALA B 1 246 ? 11.18 24.297 -10.094 1 89.12 246 ALA B O 1
ATOM 3895 N N . GLY B 1 247 ? 11.375 22.938 -8.32 1 84.44 247 GLY B N 1
ATOM 3896 C CA . GLY B 1 247 ? 10 23.203 -7.918 1 84.44 247 GLY B CA 1
ATOM 3897 C C . GLY B 1 247 ? 9.359 22.031 -7.203 1 84.44 247 GLY B C 1
ATOM 3898 O O . GLY B 1 247 ? 9.953 20.953 -7.117 1 84.44 247 GLY B O 1
ATOM 3899 N N . PHE B 1 248 ? 8.164 22.312 -6.781 1 80.12 248 PHE B N 1
ATOM 3900 C CA . PHE B 1 248 ? 7.398 21.297 -6.078 1 80.12 248 PHE B CA 1
ATOM 3901 C C . PHE B 1 248 ? 7 20.172 -7.023 1 80.12 248 PHE B C 1
ATOM 3903 O O . PHE B 1 248 ? 6.398 20.406 -8.07 1 80.12 248 PHE B O 1
ATOM 3910 N N . GLY B 1 249 ? 7.383 18.938 -6.668 1 83.88 249 GLY B N 1
ATOM 3911 C CA . GLY B 1 249 ? 7.012 17.766 -7.453 1 83.88 249 GLY B CA 1
ATOM 3912 C C . GLY B 1 249 ? 7.906 17.547 -8.656 1 83.88 249 GLY B C 1
ATOM 3913 O O . GLY B 1 249 ? 7.617 16.703 -9.508 1 83.88 249 GLY B O 1
ATOM 3914 N N . ILE B 1 250 ? 8.922 18.328 -8.758 1 88.88 250 ILE B N 1
ATOM 3915 C CA . ILE B 1 250 ? 9.867 18.188 -9.859 1 88.88 250 ILE B CA 1
ATOM 3916 C C . ILE B 1 250 ? 11.18 17.609 -9.344 1 88.88 250 ILE B C 1
ATOM 3918 O O . ILE B 1 250 ? 11.828 18.203 -8.477 1 88.88 250 ILE B O 1
ATOM 3922 N N . THR B 1 251 ? 11.57 16.484 -9.844 1 93.12 251 THR B N 1
ATOM 3923 C CA . THR B 1 251 ? 12.789 15.812 -9.406 1 93.12 251 THR B CA 1
ATOM 3924 C C . THR B 1 251 ? 13.969 16.203 -10.297 1 93.12 251 THR B C 1
ATOM 3926 O O . THR B 1 251 ? 13.781 16.594 -11.445 1 93.12 251 THR B O 1
ATOM 3929 N N . SER B 1 252 ? 15.156 16.125 -9.734 1 95.81 252 SER B N 1
ATOM 3930 C CA . SER B 1 252 ? 16.391 16.172 -10.5 1 95.81 252 SER B CA 1
ATOM 3931 C C . SER B 1 252 ? 16.734 14.812 -11.109 1 95.81 252 SER B C 1
ATOM 3933 O O . SER B 1 252 ? 16.141 13.797 -10.734 1 95.81 252 SER B O 1
ATOM 3935 N N . ALA B 1 253 ? 17.719 14.805 -12.031 1 96.25 253 ALA B N 1
ATOM 3936 C CA . ALA B 1 253 ? 18.172 13.555 -12.633 1 96.25 253 ALA B CA 1
ATOM 3937 C C . ALA B 1 253 ? 18.688 12.586 -11.57 1 96.25 253 ALA B C 1
ATOM 3939 O O . ALA B 1 253 ? 18.422 11.383 -11.641 1 96.25 253 ALA B O 1
ATOM 3940 N N . ARG B 1 254 ? 19.406 13.164 -10.586 1 96.81 254 ARG B N 1
ATOM 3941 C CA . ARG B 1 254 ? 19.953 12.336 -9.516 1 96.81 254 ARG B CA 1
ATOM 3942 C C . ARG B 1 254 ? 18.828 11.727 -8.672 1 96.81 254 ARG B C 1
ATOM 3944 O O . ARG B 1 254 ? 18.891 10.555 -8.312 1 96.81 254 ARG B O 1
ATOM 3951 N N . GLU B 1 255 ? 17.891 12.516 -8.328 1 97.38 255 GLU B N 1
ATOM 3952 C CA . GLU B 1 255 ? 16.75 12.023 -7.562 1 97.38 255 GLU B CA 1
ATOM 3953 C C . GLU B 1 255 ? 16 10.93 -8.32 1 97.38 255 GLU B C 1
ATOM 3955 O O . GLU B 1 255 ? 15.594 9.93 -7.734 1 97.38 255 GLU B O 1
ATOM 3960 N N . ASP B 1 256 ? 15.836 11.062 -9.633 1 96.56 256 ASP B N 1
ATOM 3961 C CA . ASP B 1 256 ? 15.195 10.055 -10.469 1 96.56 256 ASP B CA 1
ATOM 3962 C C . ASP B 1 256 ? 16 8.758 -10.477 1 96.56 256 ASP B C 1
ATOM 3964 O O . ASP B 1 256 ? 15.438 7.664 -10.383 1 96.56 256 ASP B O 1
ATOM 3968 N N . GLU B 1 257 ? 17.281 8.945 -10.625 1 97.38 257 GLU B N 1
ATOM 3969 C CA . GLU B 1 257 ? 18.172 7.785 -10.633 1 97.38 257 GLU B CA 1
ATOM 3970 C C . GLU B 1 257 ? 18.078 7.008 -9.328 1 97.38 257 GLU B C 1
ATOM 3972 O O . GLU B 1 257 ? 18.031 5.777 -9.328 1 97.38 257 GLU B O 1
ATOM 3977 N N . LEU B 1 258 ? 18.062 7.699 -8.25 1 97.69 258 LEU B N 1
ATOM 3978 C CA . LEU B 1 258 ? 18.016 7.047 -6.949 1 97.69 258 LEU B CA 1
ATOM 3979 C C . LEU B 1 258 ? 16.641 6.426 -6.703 1 97.69 258 LEU B C 1
ATOM 3981 O O . LEU B 1 258 ? 16.531 5.379 -6.059 1 97.69 258 LEU B O 1
ATOM 3985 N N . ALA B 1 259 ? 15.594 7.086 -7.219 1 97.75 259 ALA B N 1
ATOM 3986 C CA . ALA B 1 259 ? 14.273 6.469 -7.145 1 97.75 259 ALA B CA 1
ATOM 3987 C C . ALA B 1 259 ? 14.25 5.141 -7.902 1 97.75 259 ALA B C 1
ATOM 3989 O O . ALA B 1 259 ? 13.672 4.16 -7.422 1 97.75 259 ALA B O 1
ATOM 3990 N N . ARG B 1 260 ? 14.852 5.102 -9.055 1 97.25 260 ARG B N 1
ATOM 3991 C CA . ARG B 1 260 ? 14.961 3.867 -9.82 1 97.25 260 ARG B CA 1
ATOM 3992 C C . ARG B 1 260 ? 15.758 2.816 -9.062 1 97.25 260 ARG B C 1
ATOM 3994 O O . ARG B 1 260 ? 15.406 1.636 -9.062 1 97.25 260 ARG B O 1
ATOM 4001 N N . LEU B 1 261 ? 16.812 3.293 -8.406 1 97.69 261 LEU B N 1
ATOM 4002 C CA . LEU B 1 261 ? 17.625 2.383 -7.613 1 97.69 261 LEU B CA 1
ATOM 4003 C C . LEU B 1 261 ? 16.812 1.756 -6.488 1 97.69 261 LEU B C 1
ATOM 4005 O O . LEU B 1 261 ? 16.938 0.559 -6.219 1 97.69 261 LEU B O 1
ATOM 4009 N N . ALA B 1 262 ? 16 2.547 -5.785 1 98.31 262 ALA B N 1
ATOM 4010 C CA . ALA B 1 262 ? 15.141 2.027 -4.723 1 98.31 262 ALA B CA 1
ATOM 4011 C C . ALA B 1 262 ? 14.195 0.961 -5.262 1 98.31 262 ALA B C 1
ATOM 4013 O O . ALA B 1 262 ? 13.984 -0.072 -4.621 1 98.31 262 ALA B O 1
ATOM 4014 N N . LEU B 1 263 ? 13.625 1.213 -6.445 1 98.06 263 LEU B N 1
ATOM 4015 C CA . LEU B 1 263 ? 12.734 0.253 -7.094 1 98.06 263 LEU B CA 1
ATOM 4016 C C . LEU B 1 263 ? 13.492 -1.021 -7.461 1 98.06 263 LEU B C 1
ATOM 4018 O O . LEU B 1 263 ? 13.016 -2.127 -7.188 1 98.06 263 LEU B O 1
ATOM 4022 N N . HIS B 1 264 ? 14.711 -0.895 -7.934 1 98.06 264 HIS B N 1
ATOM 4023 C CA . HIS B 1 264 ? 15.469 -1.997 -8.523 1 98.06 264 HIS B CA 1
ATOM 4024 C C . HIS B 1 264 ? 16.203 -2.795 -7.445 1 98.06 264 HIS B C 1
ATOM 4026 O O . HIS B 1 264 ? 16.766 -3.854 -7.73 1 98.06 264 HIS B O 1
ATOM 4032 N N . THR B 1 265 ? 16.188 -2.324 -6.184 1 97.75 265 THR B N 1
ATOM 4033 C CA . THR B 1 265 ? 16.891 -3.051 -5.141 1 97.75 265 THR B CA 1
ATOM 4034 C C . THR B 1 265 ? 15.93 -3.52 -4.055 1 97.75 265 THR B C 1
ATOM 4036 O O . THR B 1 265 ? 16.062 -4.625 -3.529 1 97.75 265 THR B O 1
ATOM 4039 N N . GLU B 1 266 ? 14.977 -2.67 -3.695 1 98 266 GLU B N 1
ATOM 4040 C CA . GLU B 1 266 ? 14.117 -2.984 -2.561 1 98 266 GLU B CA 1
ATOM 4041 C C . GLU B 1 266 ? 12.656 -3.086 -2.99 1 98 266 GLU B C 1
ATOM 4043 O O . GLU B 1 266 ? 11.797 -3.467 -2.193 1 98 266 GLU B O 1
ATOM 4048 N N . GLY B 1 267 ? 12.344 -2.775 -4.266 1 97.69 267 GLY B N 1
ATOM 4049 C CA . GLY B 1 267 ? 10.961 -2.748 -4.711 1 97.69 267 GLY B CA 1
ATOM 4050 C C . GLY B 1 267 ? 10.156 -1.617 -4.098 1 97.69 267 GLY B C 1
ATOM 4051 O O . GLY B 1 267 ? 8.961 -1.764 -3.846 1 97.69 267 GLY B O 1
ATOM 4052 N N . LEU B 1 268 ? 10.789 -0.509 -3.811 1 98.12 268 LEU B N 1
ATOM 4053 C CA . LEU B 1 268 ? 10.094 0.627 -3.211 1 98.12 268 LEU B CA 1
ATOM 4054 C C . LEU B 1 268 ? 9.656 1.624 -4.277 1 98.12 268 LEU B C 1
ATOM 4056 O O . LEU B 1 268 ? 10.438 1.969 -5.168 1 98.12 268 LEU B O 1
ATOM 4060 N N . LEU B 1 269 ? 8.422 2.049 -4.219 1 97.5 269 LEU B N 1
ATOM 4061 C CA . LEU B 1 269 ? 7.852 3.057 -5.105 1 97.5 269 LEU B CA 1
ATOM 4062 C C . LEU B 1 269 ? 7.922 4.441 -4.473 1 97.5 269 LEU B C 1
ATOM 4064 O O . LEU B 1 269 ? 7.363 4.668 -3.396 1 97.5 269 LEU B O 1
ATOM 4068 N N . LEU B 1 270 ? 8.609 5.332 -5.16 1 97.56 270 LEU B N 1
ATOM 4069 C CA . LEU B 1 270 ? 8.805 6.672 -4.609 1 97.56 270 LEU B CA 1
ATOM 4070 C C . LEU B 1 270 ? 8.188 7.727 -5.52 1 97.56 270 LEU B C 1
ATOM 4072 O O . LEU B 1 270 ? 8.406 7.711 -6.734 1 97.56 270 LEU B O 1
ATOM 4076 N N . ASP B 1 271 ? 7.371 8.602 -4.988 1 95.81 271 ASP B N 1
ATOM 4077 C CA . ASP B 1 271 ? 6.852 9.727 -5.758 1 95.81 271 ASP B CA 1
ATOM 4078 C C . ASP B 1 271 ? 7.922 10.797 -5.961 1 95.81 271 ASP B C 1
ATOM 4080 O O . ASP B 1 271 ? 8.938 10.805 -5.27 1 95.81 271 ASP B O 1
ATOM 4084 N N . ALA B 1 272 ? 7.645 11.727 -6.801 1 93.62 272 ALA B N 1
ATOM 4085 C CA . ALA B 1 272 ? 8.609 12.742 -7.203 1 93.62 272 ALA B CA 1
ATOM 4086 C C . ALA B 1 272 ? 8.609 13.914 -6.227 1 93.62 272 ALA B C 1
ATOM 4088 O O . ALA B 1 272 ? 9.516 14.75 -6.246 1 93.62 272 ALA B O 1
ATOM 4089 N N . THR B 1 273 ? 7.645 13.984 -5.352 1 92.75 273 THR B N 1
ATOM 4090 C CA . THR B 1 273 ? 7.461 15.172 -4.52 1 92.75 273 THR B CA 1
ATOM 4091 C C . THR B 1 273 ? 8.156 15 -3.172 1 92.75 273 THR B C 1
ATOM 4093 O O . THR B 1 273 ? 8.844 15.906 -2.703 1 92.75 273 THR B O 1
ATOM 4096 N N . TYR B 1 274 ? 7.977 13.828 -2.541 1 95.12 274 TYR B N 1
ATOM 4097 C CA . TYR B 1 274 ? 8.484 13.586 -1.196 1 95.12 274 TYR B CA 1
ATOM 4098 C C . TYR B 1 274 ? 9.516 12.461 -1.195 1 95.12 274 TYR B C 1
ATOM 4100 O O . TYR B 1 274 ? 10.68 12.68 -0.85 1 95.12 274 TYR B O 1
ATOM 4108 N N . GLY B 1 275 ? 9.094 11.336 -1.707 1 97.25 275 GLY B N 1
ATOM 4109 C CA . GLY B 1 275 ? 9.859 10.109 -1.595 1 97.25 275 GLY B CA 1
ATOM 4110 C C . GLY B 1 275 ? 11.219 10.195 -2.25 1 97.25 275 GLY B C 1
ATOM 4111 O O . GLY B 1 275 ? 12.242 9.961 -1.602 1 97.25 275 GLY B O 1
ATOM 4112 N N . ALA B 1 276 ? 11.258 10.57 -3.543 1 97.69 276 ALA B N 1
ATOM 4113 C CA . ALA B 1 276 ? 12.508 10.586 -4.297 1 97.69 276 ALA B CA 1
ATOM 4114 C C . ALA B 1 276 ? 13.492 11.594 -3.707 1 97.69 276 ALA B C 1
ATOM 4116 O O . ALA B 1 276 ? 14.688 11.305 -3.574 1 97.69 276 ALA B O 1
ATOM 4117 N N . LYS B 1 277 ? 13 12.727 -3.311 1 97.69 277 LYS B N 1
ATOM 4118 C CA . LYS B 1 277 ? 13.859 13.789 -2.787 1 97.69 277 LYS B CA 1
ATOM 4119 C C . LYS B 1 277 ? 14.43 13.414 -1.427 1 97.69 277 LYS B C 1
ATOM 4121 O O . LYS B 1 277 ? 15.625 13.594 -1.18 1 97.69 277 LYS B O 1
ATOM 4126 N N . THR B 1 278 ? 13.609 12.891 -0.585 1 98.44 278 THR B N 1
ATOM 4127 C CA . THR B 1 278 ? 14.039 12.539 0.765 1 98.44 278 THR B CA 1
ATOM 4128 C C . THR B 1 278 ? 14.961 11.328 0.74 1 98.44 278 THR B C 1
ATOM 4130 O O . THR B 1 278 ? 15.938 11.266 1.496 1 98.44 278 THR B O 1
ATOM 4133 N N . PHE B 1 279 ? 14.695 10.406 -0.135 1 98.62 279 PHE B N 1
ATOM 4134 C CA . PHE B 1 279 ? 15.547 9.227 -0.292 1 98.62 279 PHE B CA 1
ATOM 4135 C C . PHE B 1 279 ? 16.938 9.625 -0.758 1 98.62 279 PHE B C 1
ATOM 4137 O O . PHE B 1 279 ? 17.938 9.086 -0.276 1 98.62 279 PHE B O 1
ATOM 4144 N N . ALA B 1 280 ? 16.984 10.57 -1.675 1 98.25 280 ALA B N 1
ATOM 4145 C CA . ALA B 1 280 ? 18.281 11.047 -2.158 1 98.25 280 ALA B CA 1
ATOM 4146 C C . ALA B 1 280 ? 19.109 11.625 -1.017 1 98.25 280 ALA B C 1
ATOM 4148 O O . ALA B 1 280 ? 20.312 11.367 -0.932 1 98.25 280 ALA B O 1
ATOM 4149 N N . VAL B 1 281 ? 18.484 12.352 -0.114 1 98.19 281 VAL B N 1
ATOM 4150 C CA . VAL B 1 281 ? 19.188 12.93 1.028 1 98.19 281 VAL B CA 1
ATOM 4151 C C . VAL B 1 281 ? 19.641 11.812 1.972 1 98.19 281 VAL B C 1
ATOM 4153 O O . VAL B 1 281 ? 20.766 11.852 2.492 1 98.19 281 VAL B O 1
ATOM 4156 N N . ALA B 1 282 ? 18.828 10.797 2.215 1 98.19 282 ALA B N 1
ATOM 4157 C CA . ALA B 1 282 ? 19.188 9.664 3.064 1 98.19 282 ALA B CA 1
ATOM 4158 C C . ALA B 1 282 ? 20.422 8.945 2.514 1 98.19 282 ALA B C 1
ATOM 4160 O O . ALA B 1 282 ? 21.328 8.594 3.268 1 98.19 282 ALA B O 1
ATOM 4161 N N . VAL B 1 283 ? 20.406 8.75 1.177 1 97.62 283 VAL B N 1
ATOM 4162 C CA . VAL B 1 283 ? 21.516 8.062 0.534 1 97.62 283 VAL B CA 1
ATOM 4163 C C . VAL B 1 283 ? 22.797 8.898 0.668 1 97.62 283 VAL B C 1
ATOM 4165 O O . VAL B 1 283 ? 23.875 8.367 0.926 1 97.62 283 VAL B O 1
ATOM 4168 N N . GLU B 1 284 ? 22.641 10.227 0.491 1 96.75 284 GLU B N 1
ATOM 4169 C CA . GLU B 1 284 ? 23.797 11.117 0.654 1 96.75 284 GLU B CA 1
ATOM 4170 C C . GLU B 1 284 ? 24.375 11.016 2.061 1 96.75 284 GLU B C 1
ATOM 4172 O O . GLU B 1 284 ? 25.594 10.953 2.229 1 96.75 284 GLU B O 1
ATOM 4177 N N . LEU B 1 285 ? 23.562 10.992 3.025 1 96.38 285 LEU B N 1
ATOM 4178 C CA . LEU B 1 285 ? 24.016 10.875 4.41 1 96.38 285 LEU B CA 1
ATOM 4179 C C . LEU B 1 285 ? 24.672 9.523 4.656 1 96.38 285 LEU B C 1
ATOM 4181 O O . LEU B 1 285 ? 25.656 9.43 5.395 1 96.38 285 LEU B O 1
ATOM 4185 N N . LEU B 1 286 ? 24.062 8.5 4.102 1 95.12 286 LEU B N 1
ATOM 4186 C CA . LEU B 1 286 ? 24.609 7.16 4.242 1 95.12 286 LEU B CA 1
ATOM 4187 C C . LEU B 1 286 ? 26.031 7.098 3.678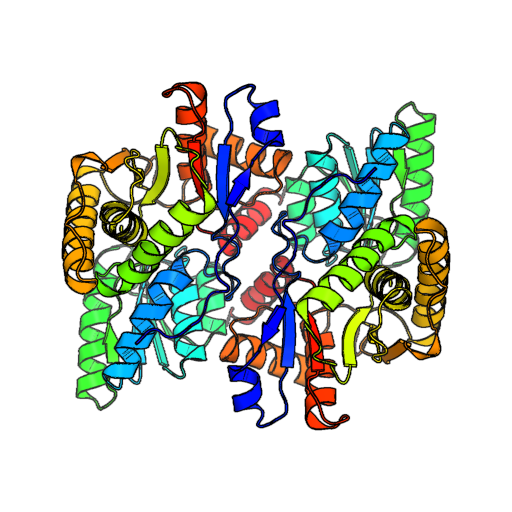 1 95.12 286 LEU B C 1
ATOM 4189 O O . LEU B 1 286 ? 26.891 6.426 4.242 1 95.12 286 LEU B O 1
ATOM 4193 N N . GLN B 1 287 ? 26.25 7.793 2.607 1 94.5 287 GLN B N 1
ATOM 4194 C CA . GLN B 1 287 ? 27.516 7.711 1.886 1 94.5 287 GLN B CA 1
ATOM 4195 C C . GLN B 1 287 ? 28.547 8.656 2.484 1 94.5 287 GLN B C 1
ATOM 4197 O O . GLN B 1 287 ? 29.75 8.344 2.5 1 94.5 287 GLN B O 1
ATOM 4202 N N . HIS B 1 288 ? 28.156 9.805 2.975 1 93.56 288 HIS B N 1
ATOM 4203 C CA . HIS B 1 288 ? 29.125 10.852 3.301 1 93.56 288 HIS B CA 1
ATOM 4204 C C . HIS B 1 288 ? 28.953 11.336 4.738 1 93.56 288 HIS B C 1
ATOM 4206 O O . HIS B 1 288 ? 29.75 12.133 5.23 1 93.56 288 HIS B O 1
ATOM 4212 N N . GLY B 1 289 ? 27.906 10.852 5.359 1 90.75 289 GLY B N 1
ATOM 4213 C CA . GLY B 1 289 ? 27.625 11.297 6.719 1 90.75 289 GLY B CA 1
ATOM 4214 C C . GLY B 1 289 ? 28.328 10.461 7.77 1 90.75 289 GLY B C 1
ATOM 4215 O O . GLY B 1 289 ? 29.266 9.719 7.461 1 90.75 289 GLY B O 1
ATOM 4216 N N . PRO B 1 290 ? 27.938 10.75 8.969 1 87.69 290 PRO B N 1
ATOM 4217 C CA . PRO B 1 290 ? 28.531 9.992 10.07 1 87.69 290 PRO B CA 1
ATOM 4218 C C . PRO B 1 290 ? 28.281 8.484 9.945 1 87.69 290 PRO B C 1
ATOM 4220 O O . PRO B 1 290 ? 27.328 8.062 9.305 1 87.69 290 PRO B O 1
ATOM 4223 N N . ALA B 1 291 ? 29.109 7.773 10.641 1 89.19 291 ALA B N 1
ATOM 4224 C CA . ALA B 1 291 ? 29 6.316 10.617 1 89.19 291 ALA B CA 1
ATOM 4225 C C . ALA B 1 291 ? 27.734 5.863 11.344 1 89.19 291 ALA B C 1
ATOM 4227 O O . ALA B 1 291 ? 27.281 6.512 12.289 1 89.19 291 ALA B O 1
ATOM 4228 N N . GLY B 1 292 ? 27.203 4.766 10.906 1 91.44 292 GLY B N 1
ATOM 4229 C CA . GLY B 1 292 ? 26.016 4.203 11.523 1 91.44 292 GLY B CA 1
ATOM 4230 C C . GLY B 1 292 ? 24.828 4.113 10.57 1 91.44 292 GLY B C 1
ATOM 4231 O O . GLY B 1 292 ? 24.891 4.645 9.461 1 91.44 292 GLY B O 1
ATOM 4232 N N . PRO B 1 293 ? 23.828 3.467 11.062 1 96.31 293 PRO B N 1
ATOM 4233 C CA . PRO B 1 293 ? 22.641 3.342 10.219 1 96.31 293 PRO B CA 1
ATOM 4234 C C . PRO B 1 293 ? 21.906 4.664 10.039 1 96.31 293 PRO B C 1
ATOM 4236 O O . PRO B 1 293 ? 21.844 5.469 10.969 1 96.31 293 PRO B O 1
ATOM 4239 N N . VAL B 1 294 ? 21.469 4.922 8.883 1 97.94 294 VAL B N 1
ATOM 4240 C CA . VAL B 1 294 ? 20.547 6.02 8.609 1 97.94 294 VAL B CA 1
ATOM 4241 C C . VAL B 1 294 ? 19.125 5.492 8.531 1 97.94 294 VAL B C 1
ATOM 4243 O O . VAL B 1 294 ? 18.891 4.426 7.957 1 97.94 294 VAL B O 1
ATOM 4246 N N . LEU B 1 295 ? 18.219 6.148 9.227 1 98.56 295 LEU B N 1
ATOM 4247 C CA . LEU B 1 295 ? 16.812 5.777 9.156 1 98.56 295 LEU B CA 1
ATOM 4248 C C . LEU B 1 295 ? 16.047 6.727 8.25 1 98.56 295 LEU B C 1
ATOM 4250 O O . LEU B 1 295 ? 16 7.934 8.492 1 98.56 295 LEU B O 1
ATOM 4254 N N . TRP B 1 296 ? 15.508 6.211 7.203 1 98.69 296 TRP B N 1
ATOM 4255 C CA . TRP B 1 296 ? 14.664 6.953 6.27 1 98.69 296 TRP B CA 1
ATOM 4256 C C . TRP B 1 296 ? 13.188 6.648 6.504 1 98.69 296 TRP B C 1
ATOM 4258 O O . TRP B 1 296 ? 12.789 5.48 6.527 1 98.69 296 TRP B O 1
ATOM 4268 N N . TRP B 1 297 ? 12.391 7.688 6.758 1 98.88 297 TRP B N 1
ATOM 4269 C CA . TRP B 1 297 ? 10.953 7.523 6.945 1 98.88 297 TRP B CA 1
ATOM 4270 C C . TRP B 1 297 ? 10.227 7.566 5.609 1 98.88 297 TRP B C 1
ATOM 4272 O O . TRP B 1 297 ? 10.055 8.633 5.02 1 98.88 297 TRP B O 1
ATOM 4282 N N . HIS B 1 298 ? 9.836 6.426 5.043 1 98.69 298 HIS B N 1
ATOM 4283 C CA . HIS B 1 298 ? 9.023 6.344 3.834 1 98.69 298 HIS B CA 1
ATOM 4284 C C . HIS B 1 298 ? 7.574 6.707 4.117 1 98.69 298 HIS B C 1
ATOM 4286 O O . HIS B 1 298 ? 6.797 5.867 4.57 1 98.69 298 HIS B O 1
ATOM 4292 N N . THR B 1 299 ? 7.168 7.879 3.74 1 98.38 299 THR B N 1
ATOM 4293 C CA . THR B 1 299 ? 5.918 8.453 4.223 1 98.38 299 THR B CA 1
ATOM 4294 C C . THR B 1 299 ? 4.762 8.086 3.297 1 98.38 299 THR B C 1
ATOM 4296 O O . THR B 1 299 ? 3.615 8.469 3.543 1 98.38 299 THR B O 1
ATOM 4299 N N . GLY B 1 300 ? 5.023 7.352 2.27 1 97.75 300 GLY B N 1
ATOM 4300 C CA . GLY B 1 300 ? 3.969 6.934 1.359 1 97.75 300 GLY B CA 1
ATOM 4301 C C . GLY B 1 300 ? 4.066 7.59 -0.006 1 97.75 300 GLY B C 1
ATOM 4302 O O . GLY B 1 300 ? 5.164 7.809 -0.518 1 97.75 300 GLY B O 1
ATOM 4303 N N . GLY B 1 301 ? 2.947 7.734 -0.713 1 96.75 301 GLY B N 1
ATOM 4304 C CA . GLY B 1 301 ? 2.898 8.367 -2.02 1 96.75 301 GLY B CA 1
ATOM 4305 C C . GLY B 1 301 ? 2.824 7.375 -3.164 1 96.75 301 GLY B C 1
ATOM 4306 O O . GLY B 1 301 ? 3.307 7.652 -4.266 1 96.75 301 GLY B O 1
ATOM 4307 N N . VAL B 1 302 ? 2.199 6.219 -2.934 1 95.81 302 VAL B N 1
ATOM 4308 C CA . VAL B 1 302 ? 2.162 5.176 -3.951 1 95.81 302 VAL B CA 1
ATOM 4309 C C . VAL B 1 302 ? 1.349 5.652 -5.152 1 95.81 302 VAL B C 1
ATOM 4311 O O . VAL B 1 302 ? 1.666 5.32 -6.297 1 95.81 302 VAL B O 1
ATOM 4314 N N . VAL B 1 303 ? 0.311 6.477 -4.934 1 95.19 303 VAL B N 1
ATOM 4315 C CA . VAL B 1 303 ? -0.6 6.91 -5.988 1 95.19 303 VAL B CA 1
ATOM 4316 C C . VAL B 1 303 ? 0.14 7.816 -6.969 1 95.19 303 VAL B C 1
ATOM 4318 O O . VAL B 1 303 ? 0.23 7.508 -8.164 1 95.19 303 VAL B O 1
ATOM 4321 N N . PRO B 1 304 ? 0.797 8.828 -6.492 1 94.06 304 PRO B N 1
ATOM 4322 C CA . PRO B 1 304 ? 1.562 9.641 -7.445 1 94.06 304 PRO B CA 1
ATOM 4323 C C . PRO B 1 304 ? 2.801 8.922 -7.969 1 94.06 304 PRO B C 1
ATOM 4325 O O . PRO B 1 304 ? 3.248 9.188 -9.086 1 94.06 304 PRO B O 1
ATOM 4328 N N . ALA B 1 305 ? 3.412 8.008 -7.188 1 95.06 305 ALA B N 1
ATOM 4329 C CA . ALA B 1 305 ? 4.57 7.246 -7.656 1 95.06 305 ALA B CA 1
ATOM 4330 C C . ALA B 1 305 ? 4.219 6.43 -8.898 1 95.06 305 ALA B C 1
ATOM 4332 O O . ALA B 1 305 ? 4.945 6.461 -9.891 1 95.06 305 ALA B O 1
ATOM 4333 N N . VAL B 1 306 ? 3.088 5.746 -8.828 1 93.69 306 VAL B N 1
ATOM 4334 C CA . VAL B 1 306 ? 2.648 4.906 -9.938 1 93.69 306 VAL B CA 1
ATOM 4335 C C . VAL B 1 306 ? 2.293 5.777 -11.133 1 93.69 306 VAL B C 1
ATOM 4337 O O . VAL B 1 306 ? 2.637 5.445 -12.273 1 93.69 306 VAL B O 1
ATOM 4340 N N . ALA B 1 307 ? 1.609 6.863 -10.875 1 91.19 307 ALA B N 1
ATOM 4341 C CA . ALA B 1 307 ? 1.255 7.781 -11.961 1 91.19 307 ALA B CA 1
ATOM 4342 C C . ALA B 1 307 ? 2.502 8.297 -12.672 1 91.19 307 ALA B C 1
ATOM 4344 O O . ALA B 1 307 ? 2.523 8.391 -13.898 1 91.19 307 ALA B O 1
ATOM 4345 N N . HIS B 1 308 ? 3.506 8.586 -11.906 1 89.38 308 HIS B N 1
ATOM 4346 C CA . HIS B 1 308 ? 4.758 9.086 -12.461 1 89.38 308 HIS B CA 1
ATOM 4347 C C . HIS B 1 308 ? 5.434 8.031 -13.328 1 89.38 308 HIS B C 1
ATOM 4349 O O . HIS B 1 308 ? 5.898 8.336 -14.43 1 89.38 308 HIS B O 1
ATOM 4355 N N . LEU B 1 309 ? 5.426 6.816 -12.891 1 88.06 309 LEU B N 1
ATOM 4356 C CA . LEU B 1 309 ? 6.082 5.73 -13.609 1 88.06 309 LEU B CA 1
ATOM 4357 C C . LEU B 1 309 ? 5.32 5.375 -14.883 1 88.06 309 LEU B C 1
ATOM 4359 O O . LEU B 1 309 ? 5.922 4.957 -15.875 1 88.06 309 LEU B O 1
ATOM 4363 N N . THR B 1 310 ? 4.043 5.5 -14.836 1 83.94 310 THR B N 1
ATOM 4364 C CA . THR B 1 310 ? 3.211 5.148 -15.984 1 83.94 310 THR B CA 1
ATOM 4365 C C . THR B 1 310 ? 3.318 6.211 -17.078 1 83.94 310 THR B C 1
ATOM 4367 O O . THR B 1 310 ? 3.131 5.914 -18.25 1 83.94 310 THR B O 1
ATOM 4370 N N . LYS B 1 311 ? 3.555 7.441 -16.734 1 78.12 311 LYS B N 1
ATOM 4371 C CA . LYS B 1 311 ? 3.744 8.508 -17.703 1 78.12 311 LYS B CA 1
ATOM 4372 C C . LYS B 1 311 ? 5.094 8.375 -18.406 1 78.12 311 LYS B C 1
ATOM 4374 O O . LYS B 1 311 ? 5.215 8.688 -19.594 1 78.12 311 LYS B O 1
ATOM 4379 N N . GLU B 1 312 ? 6.062 7.957 -17.719 1 65.69 312 GLU B N 1
ATOM 4380 C CA . GLU B 1 312 ? 7.418 7.848 -18.25 1 65.69 312 GLU B CA 1
ATOM 4381 C C . GLU B 1 312 ? 7.543 6.648 -19.188 1 65.69 312 GLU B C 1
ATOM 4383 O O . GLU B 1 312 ? 8.375 6.652 -20.109 1 65.69 312 GLU B O 1
ATOM 4388 N N . ALA B 1 313 ? 6.852 5.504 -18.906 1 55.16 313 ALA B N 1
ATOM 4389 C CA . ALA B 1 313 ? 6.98 4.254 -19.641 1 55.16 313 ALA B CA 1
ATOM 4390 C C . ALA B 1 313 ? 6.344 4.375 -21.031 1 55.16 313 ALA B C 1
ATOM 4392 O O . ALA B 1 313 ? 6.52 3.494 -21.875 1 55.16 313 ALA B O 1
ATOM 4393 N N . VAL B 1 314 ? 5.516 5.344 -21.375 1 41.56 314 VAL B N 1
ATOM 4394 C CA . VAL B 1 314 ? 4.992 5.547 -22.719 1 41.56 314 VAL B CA 1
ATOM 4395 C C . VAL B 1 314 ? 6.113 6.004 -23.656 1 41.56 314 VAL B C 1
ATOM 4397 O O . VAL B 1 314 ? 6.715 7.059 -23.438 1 41.56 314 VAL B O 1
ATOM 4400 N N . PRO B 1 315 ? 6.543 5.07 -24.578 1 40.12 315 PRO B N 1
ATOM 4401 C CA . PRO B 1 315 ? 7.574 5.453 -25.531 1 40.12 315 PRO B CA 1
ATOM 4402 C C . PRO B 1 315 ? 7.273 6.785 -26.219 1 40.12 315 PRO B C 1
ATOM 4404 O O . PRO B 1 315 ? 6.109 7.156 -26.375 1 40.12 315 PRO B O 1
#

InterPro domains:
  IPR001926 Tryptophan synthase beta chain-like, PALP domain [PF00291] (6-300)
  IPR027278 1-aminocyclopropane-1-carboxylate deaminase/D-cysteine desulfhydrase [PIRSF006278] (3-303)
  IPR027278 1-aminocyclopropane-1-carboxylate deaminase/D-cysteine desulfhydrase [PTHR43780] (3-308)
  IPR036052 Tryptophan synthase beta chain-like, PALP domain superfamily [G3DSA:3.40.50.1100] (2-302)
  IPR036052 Tryptophan synthase beta chain-like, PALP domain superfamily [G3DSA:3.40.50.1100] (42-145)
  IPR036052 Tryptophan synthase beta chain-like, PALP domain superfamily [SSF53686] (2-303)

Secondary structure (DSSP, 8-state):
-----S-SSPPEEE-HHHHHHHTSS-EEEE-GGG--STT-TTHHHHHHHHHHHHHHTT--EEEEEE-TT-HHHHHHHHHHHHTT-EEEEEE-S--TT-HHHHHHHHTTPEEEE-SS--TTHHHHHHHHHHHHHHHTT--EEE--GGG-SHHHHHHHHHHHHHHHHHHTT---SEEEEEESSSHHHHHHHHHHTTSS----EEEEESSS-HHHHHHHHHHHHHHHHHHHT-PPP-GGGEEEEE--TTSTT---HHHHHHHHHHHHHH-----TTTHHHHHHHHHHHHHHS-SSPEEEE----HHHHHHHHHHHS--/-----S-SSPPEEE-HHHHHHHTSS-EEEEEGGG--STT-TTHHHHHHHHHHHHHHTT-SEEEEEE-TT-HHHHHHHHHHHHTT-EEEEEE-S--TT-HHHHHHHHTTPEEEE-SS--TTHHHHHHHHHHHHHHHTT--EEE--GGG-SHHHHHHHHHHHHHHHHHHTT---SEEEEEESSSHHHHHHHHHHTTSS----EEEEESSS-HHHHHHHHHHHHHHHHHHHT-PPP-GGGEEEEE--TTSTT---HHHHHHHHHHHHHH-----TTTHHHHHHHHHHHHHHS-SSPEEEEE---HHHHHHHHHHHS--

pLDDT: mean 95.57, std 6.35, range [39.62, 98.88]